Protein AF-A0A432EMN7-F1 (afdb_monomer_lite)

Secondary structure (DSSP, 8-state):
--HHHHHHHHHHHHHHHHHHHHHHHHHHHHHHHHHHHSTTTTTT--S-EEEEEEEEET---HHHHEEE-SHHHHHHHHHHHGGGPPPTTTSEE-TTSSEEE-GGGHHHHHHHHTTSEEEEEEEE--SS---HHHHHTT-S---TTTT-HHHHHHHHHHSS---TTS----HHHHHHHHGGGGSS-SSS-SEEESSS--STT--SS--PEE-BTTTBSPPPTTT-TTT-HHHHHHHHHHHTS--SSHHHHHHHHHHHHHHHHHHHHHHHHHT-----S---TT-HHHHHHHHHHHHHHTHHHHT-SEEEEEEEEE----SS-HHHHHHHHHHHHHHHHHHHHHHHHHTT-GGGEEEEEE-S--B-SS-BTTB--B-S-EEEEEEETTB--SSEES------TTSTTBSSSSS-BPPSEEHHHHHHHHHHHTT--HHHHHHH-TTGGG-S------B-PPP-SS-SSS-TTT-SSTTS--TT---SS-SSS-TTT-SSTT-SSS-HHHHHHHT--TT-TTGGG--SS-SS--HHHHHHHT--TT-S-TT--SS---TTT-SSGGGSS-S-TTTTGGG----

pLDDT: mean 86.46, std 15.1, range [33.81, 98.88]

Radius of gyration: 32.43 Å; chains: 1; bounding box: 91×80×95 Å

Structure (mmCIF, N/CA/C/O backbone):
data_AF-A0A432EMN7-F1
#
_entry.id   AF-A0A432EMN7-F1
#
loop_
_atom_site.group_PDB
_atom_site.id
_atom_site.type_symbol
_atom_site.label_atom_id
_atom_site.label_alt_id
_atom_site.label_comp_id
_atom_site.label_asym_id
_atom_site.label_entity_id
_atom_site.label_seq_id
_atom_site.pdbx_PDB_ins_code
_atom_site.Cartn_x
_atom_site.Cartn_y
_atom_site.Cartn_z
_atom_site.occupancy
_atom_site.B_iso_or_equiv
_atom_site.auth_seq_id
_atom_site.auth_comp_id
_atom_site.auth_asym_id
_atom_site.auth_atom_id
_atom_site.pdbx_PDB_model_num
ATOM 1 N N . MET A 1 1 ? 17.906 -37.865 38.153 1.00 50.59 1 MET A N 1
ATOM 2 C CA . MET A 1 1 ? 17.790 -37.581 36.708 1.00 50.59 1 MET A CA 1
ATOM 3 C C . MET A 1 1 ? 19.031 -36.821 36.289 1.00 50.59 1 MET A C 1
ATOM 5 O O . MET A 1 1 ? 19.472 -35.951 37.029 1.00 50.59 1 MET A O 1
ATOM 9 N N . ASN A 1 2 ? 19.686 -37.271 35.223 1.00 58.44 2 ASN A N 1
ATOM 10 C CA . ASN A 1 2 ? 21.045 -36.869 34.883 1.00 58.44 2 ASN A CA 1
ATOM 11 C C . ASN A 1 2 ? 20.996 -35.636 33.967 1.00 58.44 2 ASN A C 1
ATOM 13 O O . ASN A 1 2 ? 20.634 -35.738 32.799 1.00 58.44 2 ASN A O 1
ATOM 17 N N . TYR A 1 3 ? 21.349 -34.471 34.508 1.00 50.69 3 TYR A N 1
ATOM 18 C CA . TYR A 1 3 ? 21.260 -33.152 33.858 1.00 50.69 3 TYR A CA 1
ATOM 19 C C . TYR A 1 3 ? 21.955 -33.081 32.479 1.00 50.69 3 TYR A C 1
ATOM 21 O O . TYR A 1 3 ? 21.594 -32.288 31.609 1.00 50.69 3 TYR A O 1
ATOM 29 N N . GLN A 1 4 ? 22.948 -33.943 32.241 1.00 55.12 4 GLN A N 1
ATOM 30 C CA . GLN A 1 4 ? 23.639 -34.033 30.952 1.00 55.12 4 GLN A CA 1
ATOM 31 C C . GLN A 1 4 ? 22.806 -34.709 29.849 1.00 55.12 4 GLN A C 1
ATOM 33 O O . GLN A 1 4 ? 22.929 -34.328 28.681 1.00 55.12 4 GLN A O 1
ATOM 38 N N . ASP A 1 5 ? 21.941 -35.663 30.203 1.00 59.03 5 ASP A N 1
ATOM 39 C CA . ASP A 1 5 ? 21.080 -36.370 29.248 1.00 59.03 5 ASP A CA 1
ATOM 40 C C . ASP A 1 5 ? 19.918 -35.475 28.784 1.00 59.03 5 ASP A C 1
ATOM 42 O O . ASP A 1 5 ? 19.578 -35.460 27.598 1.00 59.03 5 ASP A O 1
ATOM 46 N N . GLU A 1 6 ? 19.388 -34.633 29.678 1.00 61.00 6 GLU A N 1
ATOM 47 C CA . GLU A 1 6 ? 18.372 -33.619 29.360 1.00 61.00 6 GLU A CA 1
ATOM 48 C C . GLU A 1 6 ? 18.915 -32.541 28.413 1.00 61.00 6 GLU A C 1
ATOM 50 O O . GLU A 1 6 ? 18.286 -32.235 27.399 1.00 61.00 6 GLU A O 1
ATOM 55 N N . ARG A 1 7 ? 20.133 -32.035 28.657 1.00 58.53 7 ARG A N 1
ATOM 56 C CA . ARG A 1 7 ? 20.771 -31.031 27.788 1.00 58.53 7 ARG A CA 1
ATOM 57 C C . ARG A 1 7 ? 21.078 -31.581 26.392 1.00 58.53 7 ARG A C 1
ATOM 59 O O . ARG A 1 7 ? 20.880 -30.889 25.397 1.00 58.53 7 ARG A O 1
ATOM 66 N N . ARG A 1 8 ? 21.529 -32.836 26.289 1.00 62.66 8 ARG A N 1
ATOM 67 C CA . ARG A 1 8 ? 21.780 -33.494 24.993 1.00 62.66 8 ARG A CA 1
ATOM 68 C C . ARG A 1 8 ? 20.477 -33.761 24.233 1.00 62.66 8 ARG A C 1
ATOM 70 O O . ARG A 1 8 ? 20.452 -33.598 23.016 1.00 62.66 8 ARG A O 1
ATOM 77 N N . SER A 1 9 ? 19.412 -34.151 24.930 1.00 55.34 9 SER A N 1
ATOM 78 C CA . SER A 1 9 ? 18.077 -34.328 24.346 1.00 55.34 9 SER A CA 1
ATOM 79 C C . SER A 1 9 ? 17.506 -33.000 23.839 1.00 55.34 9 SER A C 1
ATOM 81 O O . SER A 1 9 ? 17.043 -32.929 22.704 1.00 55.34 9 SER A O 1
ATOM 83 N N . PHE A 1 10 ? 17.641 -31.925 24.621 1.00 58.62 10 PHE A N 1
ATOM 84 C CA . PHE A 1 10 ? 17.258 -30.567 24.231 1.00 58.62 10 PHE A CA 1
ATOM 85 C C . PHE A 1 10 ? 18.011 -30.086 22.982 1.00 58.62 10 PHE A C 1
ATOM 87 O O . PHE A 1 10 ? 17.382 -29.671 22.016 1.00 58.62 10 PHE A O 1
ATOM 94 N N . MET A 1 11 ? 19.340 -30.237 22.940 1.00 49.62 11 MET A N 1
ATOM 95 C CA . MET A 1 11 ? 20.145 -29.854 21.770 1.00 49.62 11 MET A CA 1
ATOM 96 C C . MET A 1 11 ? 19.801 -30.675 20.519 1.00 49.62 11 MET A C 1
ATOM 98 O O . MET A 1 11 ? 19.788 -30.133 19.420 1.00 49.62 11 MET A O 1
ATOM 102 N N . LYS A 1 12 ? 19.485 -31.971 20.665 1.00 46.03 12 LYS A N 1
ATOM 103 C CA . LYS A 1 12 ? 19.022 -32.809 19.546 1.00 46.03 12 LYS A CA 1
ATOM 104 C C . LYS A 1 12 ? 17.645 -32.384 19.037 1.00 46.03 12 LYS A C 1
ATOM 106 O O . LYS A 1 12 ? 17.444 -32.355 17.830 1.00 46.03 12 LYS A O 1
ATOM 111 N N . LYS A 1 13 ? 16.716 -32.043 19.935 1.00 47.41 13 LYS A N 1
ATOM 112 C CA . LYS A 1 13 ? 15.385 -31.534 19.571 1.00 47.41 13 LYS A CA 1
ATOM 113 C C . LYS A 1 13 ? 15.467 -30.166 18.894 1.00 47.41 13 LYS A C 1
ATOM 115 O O . LYS A 1 13 ? 14.797 -29.971 17.891 1.00 47.41 13 LYS A O 1
ATOM 120 N N . MET A 1 14 ? 16.341 -29.278 19.372 1.00 42.78 14 MET A N 1
ATOM 121 C CA . MET A 1 14 ? 16.614 -27.988 18.728 1.00 42.78 14 MET A CA 1
ATOM 122 C C . MET A 1 14 ? 17.237 -28.161 17.339 1.00 42.78 14 MET A C 1
ATOM 124 O O . MET A 1 14 ? 16.776 -27.531 16.398 1.00 42.78 14 MET A O 1
ATOM 128 N N . ALA A 1 15 ? 18.211 -29.065 17.180 1.00 34.03 15 ALA A N 1
ATOM 129 C CA . ALA A 1 15 ? 18.824 -29.347 15.879 1.00 34.03 15 ALA A CA 1
ATOM 130 C C . ALA A 1 15 ? 17.844 -29.988 14.874 1.00 34.03 15 ALA A C 1
ATOM 132 O O . ALA A 1 15 ? 17.903 -29.701 13.682 1.00 34.03 15 ALA A O 1
ATOM 133 N N . LEU A 1 16 ? 16.931 -30.847 15.339 1.00 38.84 16 LEU A N 1
ATOM 134 C CA . LEU A 1 16 ? 15.876 -31.430 14.501 1.00 38.84 16 LEU A CA 1
ATOM 135 C C . LEU A 1 16 ? 14.795 -30.398 14.140 1.00 38.84 16 LEU A C 1
ATOM 137 O O . LEU A 1 16 ? 14.348 -30.375 12.998 1.00 38.84 16 LEU A O 1
ATOM 141 N N . GLY A 1 17 ? 14.426 -29.515 15.075 1.00 38.97 17 GLY A N 1
ATOM 142 C CA . GLY A 1 17 ? 13.518 -28.394 14.821 1.00 38.97 17 GLY A CA 1
ATOM 143 C C . GLY A 1 17 ? 14.089 -27.391 13.815 1.00 38.97 17 GLY A C 1
ATOM 144 O O . GLY A 1 17 ? 13.393 -27.008 12.881 1.00 38.97 17 GLY A O 1
ATOM 145 N N . SER A 1 18 ? 15.378 -27.042 13.925 1.00 33.81 18 SER A N 1
ATOM 146 C CA . SER A 1 18 ? 16.043 -26.155 12.962 1.00 33.81 18 SER A CA 1
ATOM 147 C C . SER A 1 18 ? 16.150 -26.775 11.566 1.00 33.81 18 SER A C 1
ATOM 149 O O . SER A 1 18 ? 15.956 -26.075 10.583 1.00 33.81 18 SER A O 1
ATOM 151 N N . LEU A 1 19 ? 16.392 -28.089 11.456 1.00 34.56 19 LEU A N 1
ATOM 152 C CA . LEU A 1 19 ? 16.418 -28.782 10.159 1.00 34.56 19 LEU A CA 1
ATOM 153 C C . LEU A 1 19 ? 15.035 -28.838 9.488 1.00 34.56 19 LEU A C 1
ATOM 155 O O . LEU A 1 19 ? 14.958 -28.728 8.267 1.00 34.56 19 LEU A O 1
ATOM 159 N N . GLY A 1 20 ? 13.953 -28.979 10.263 1.00 38.59 20 GLY A N 1
ATOM 160 C CA . GLY A 1 20 ? 12.582 -28.946 9.739 1.00 38.59 20 GLY A CA 1
ATOM 161 C C . GLY A 1 20 ? 12.194 -27.576 9.174 1.00 38.59 20 GLY A C 1
ATOM 162 O O . GLY A 1 20 ? 11.662 -27.499 8.071 1.00 38.59 20 GLY A O 1
ATOM 163 N N . ILE A 1 21 ? 12.538 -26.497 9.886 1.00 40.41 21 ILE A N 1
ATOM 164 C CA . ILE A 1 21 ? 12.287 -25.114 9.446 1.00 40.41 21 ILE A CA 1
ATOM 165 C C . ILE A 1 21 ? 13.119 -24.781 8.198 1.00 40.41 21 ILE A C 1
ATOM 167 O O . ILE A 1 21 ? 12.598 -24.212 7.242 1.00 40.41 21 ILE A O 1
ATOM 171 N N . SER A 1 22 ? 14.391 -25.197 8.152 1.00 39.78 22 SER A N 1
ATOM 172 C CA . SER A 1 22 ? 15.241 -24.963 6.979 1.00 39.78 22 SER A CA 1
ATOM 173 C C . SER A 1 22 ? 14.793 -25.742 5.738 1.00 39.78 22 SER A C 1
ATOM 175 O O . SER A 1 22 ? 14.911 -25.228 4.628 1.00 39.78 22 SER A O 1
ATOM 177 N N . ALA A 1 23 ? 14.262 -26.959 5.899 1.00 44.97 23 ALA A N 1
ATOM 178 C CA . ALA A 1 23 ? 13.741 -27.745 4.781 1.00 44.97 23 ALA A CA 1
ATOM 179 C C . ALA A 1 23 ? 12.469 -27.126 4.177 1.00 44.97 23 ALA A C 1
ATOM 181 O O . ALA A 1 23 ? 12.345 -27.093 2.956 1.00 44.97 23 ALA A O 1
ATOM 182 N N . LEU A 1 24 ? 11.563 -26.596 5.008 1.00 48.66 24 LEU A N 1
ATOM 183 C CA . LEU A 1 24 ? 10.348 -25.908 4.551 1.00 48.66 24 LEU A CA 1
ATOM 184 C C . LEU A 1 24 ? 10.672 -24.593 3.824 1.00 48.66 24 LEU A C 1
ATOM 186 O O . LEU A 1 24 ? 10.155 -24.354 2.736 1.00 48.66 24 LEU A O 1
ATOM 190 N N . ALA A 1 25 ? 11.593 -23.784 4.361 1.00 51.16 25 ALA A N 1
ATOM 191 C CA . ALA A 1 25 ? 12.052 -22.562 3.694 1.00 51.16 25 ALA A CA 1
ATOM 192 C C . ALA A 1 25 ? 12.712 -22.866 2.336 1.00 51.16 25 ALA A C 1
ATOM 194 O O . ALA A 1 25 ? 12.418 -22.220 1.334 1.00 51.16 25 ALA A O 1
ATOM 195 N N . MET A 1 26 ? 13.549 -23.909 2.267 1.00 55.78 26 MET A N 1
ATOM 196 C CA . MET A 1 26 ? 14.190 -24.321 1.016 1.00 55.78 26 MET A CA 1
ATOM 197 C C . MET A 1 26 ? 13.193 -24.909 0.006 1.00 55.78 26 MET A C 1
ATOM 199 O O . MET A 1 26 ? 13.354 -24.701 -1.193 1.00 55.78 26 MET A O 1
ATOM 203 N N . GLN A 1 27 ? 12.149 -25.607 0.463 1.00 57.88 27 GLN A N 1
ATOM 204 C CA . GLN A 1 27 ? 11.057 -26.066 -0.401 1.00 57.88 27 GLN A CA 1
ATOM 205 C C . GLN A 1 27 ? 10.281 -24.896 -1.004 1.00 57.88 27 GLN A C 1
ATOM 207 O O . GLN A 1 27 ? 10.019 -24.917 -2.204 1.00 57.88 27 GLN A O 1
ATOM 212 N N . ASN A 1 28 ? 9.958 -23.871 -0.212 1.00 60.91 28 ASN A N 1
ATOM 213 C CA . ASN A 1 28 ? 9.264 -22.683 -0.711 1.00 60.91 28 ASN A CA 1
ATOM 214 C C . ASN A 1 28 ? 10.119 -21.915 -1.721 1.00 60.91 28 ASN A C 1
ATOM 216 O O . ASN A 1 28 ? 9.610 -21.546 -2.772 1.00 60.91 28 ASN A O 1
ATOM 220 N N . LYS A 1 29 ? 11.430 -21.785 -1.483 1.00 64.69 29 LYS A N 1
ATOM 221 C CA . LYS A 1 29 ? 12.358 -21.204 -2.467 1.00 64.69 29 LYS A CA 1
ATOM 222 C C . LYS A 1 29 ? 12.451 -21.995 -3.755 1.00 64.69 29 LYS A C 1
ATOM 224 O O . LYS A 1 29 ? 12.428 -21.417 -4.831 1.00 64.69 29 LYS A O 1
ATOM 229 N N . LEU A 1 30 ? 12.556 -23.320 -3.668 1.00 66.50 30 LEU A N 1
ATOM 230 C CA . LEU A 1 30 ? 12.605 -24.165 -4.859 1.00 66.50 30 LEU A CA 1
ATOM 231 C C . LEU A 1 30 ? 11.301 -24.086 -5.651 1.00 66.50 30 LEU A C 1
ATOM 233 O O . LEU A 1 30 ? 11.364 -24.054 -6.873 1.00 66.50 30 LEU A O 1
ATOM 237 N N . LYS A 1 31 ? 10.150 -24.010 -4.972 1.00 65.38 31 LYS A N 1
ATOM 238 C CA . LYS A 1 31 ? 8.853 -23.765 -5.612 1.00 65.38 31 LYS A CA 1
ATOM 239 C C . LYS A 1 31 ? 8.794 -22.388 -6.259 1.00 65.38 31 LYS A C 1
ATOM 241 O O . LYS A 1 31 ? 8.450 -22.320 -7.424 1.00 65.38 31 LYS A O 1
ATOM 246 N N . LEU A 1 32 ? 9.201 -21.331 -5.555 1.00 70.62 32 LEU A N 1
ATOM 247 C CA . LEU A 1 32 ? 9.239 -19.970 -6.094 1.00 70.62 32 LEU A CA 1
ATOM 248 C C . LEU A 1 32 ? 10.140 -19.891 -7.329 1.00 70.62 32 LEU A C 1
ATOM 250 O O . LEU A 1 32 ? 9.734 -19.371 -8.358 1.00 70.62 32 LEU A O 1
ATOM 254 N N . MET A 1 33 ? 11.343 -20.465 -7.255 1.00 70.31 33 MET A N 1
ATOM 255 C CA . MET A 1 33 ? 12.245 -20.558 -8.400 1.00 70.31 33 MET A CA 1
ATOM 256 C C . MET A 1 33 ? 11.619 -21.391 -9.520 1.00 70.31 33 MET A C 1
ATOM 258 O O . MET A 1 33 ? 11.703 -21.004 -10.675 1.00 70.31 33 MET A O 1
ATOM 262 N N . GLN A 1 34 ? 10.975 -22.516 -9.211 1.00 63.94 34 GLN A N 1
ATOM 263 C CA . GLN A 1 34 ? 10.302 -23.339 -10.214 1.00 63.94 34 GLN A CA 1
ATOM 264 C C . GLN A 1 34 ? 9.157 -22.584 -10.905 1.00 63.94 34 GLN A C 1
ATOM 266 O O . GLN A 1 34 ? 9.098 -22.647 -12.128 1.00 63.94 34 GLN A O 1
ATOM 271 N N . SER A 1 35 ? 8.309 -21.864 -10.163 1.00 65.56 35 SER A N 1
ATOM 272 C CA . SER A 1 35 ? 7.251 -21.000 -10.705 1.00 65.56 35 SER A CA 1
ATOM 273 C C . SER A 1 35 ? 7.846 -19.870 -11.547 1.00 65.56 35 SER A C 1
ATOM 275 O O . SER A 1 35 ? 7.459 -19.696 -12.695 1.00 65.56 35 SER A O 1
ATOM 277 N N . ALA A 1 36 ? 8.866 -19.169 -11.043 1.00 66.19 36 ALA A N 1
ATOM 278 C CA . ALA A 1 36 ? 9.524 -18.078 -11.764 1.00 66.19 36 ALA A CA 1
ATOM 279 C C . ALA A 1 36 ? 10.274 -18.548 -13.030 1.00 66.19 36 ALA A C 1
ATOM 281 O O . ALA A 1 36 ? 10.416 -17.795 -13.990 1.00 66.19 36 ALA A O 1
ATOM 282 N N . PHE A 1 37 ? 10.767 -19.793 -13.055 1.00 68.69 37 PHE A N 1
ATOM 283 C CA . PHE A 1 37 ? 11.394 -20.405 -14.234 1.00 68.69 37 PHE A CA 1
ATOM 284 C C . PHE A 1 37 ? 10.411 -21.164 -15.132 1.00 68.69 37 PHE A C 1
ATOM 286 O O . PHE A 1 37 ? 10.807 -21.582 -16.227 1.00 68.69 37 PHE A O 1
ATOM 293 N N . ALA A 1 38 ? 9.158 -21.356 -14.712 1.00 63.06 38 ALA A N 1
ATOM 294 C CA . ALA A 1 38 ? 8.098 -21.868 -15.568 1.00 63.06 38 ALA A CA 1
ATOM 295 C C . ALA A 1 38 ? 7.733 -20.762 -16.564 1.00 63.06 38 ALA A C 1
ATOM 297 O O . ALA A 1 38 ? 6.842 -19.953 -16.344 1.00 63.06 38 ALA A O 1
ATOM 298 N N . ALA A 1 39 ? 8.514 -20.684 -17.642 1.00 55.09 39 ALA A N 1
ATOM 299 C CA . ALA A 1 39 ? 8.385 -19.636 -18.638 1.00 55.09 39 ALA A CA 1
ATOM 300 C C . ALA A 1 39 ? 6.947 -19.568 -19.166 1.00 55.09 39 ALA A C 1
ATOM 302 O O . ALA A 1 39 ? 6.466 -20.530 -19.769 1.00 55.09 39 ALA A O 1
ATOM 303 N N . GLY A 1 40 ? 6.306 -18.412 -18.993 1.00 66.44 40 GLY A N 1
ATOM 304 C CA . GLY A 1 40 ? 5.052 -18.089 -19.650 1.00 66.44 40 GLY A CA 1
ATOM 305 C C . GLY A 1 40 ? 3.858 -17.870 -18.728 1.00 66.44 40 GLY A C 1
ATOM 306 O O . GLY A 1 40 ? 2.854 -17.385 -19.250 1.00 66.44 40 GLY A O 1
ATOM 307 N N . THR A 1 41 ? 3.956 -18.167 -17.424 1.00 79.50 41 THR A N 1
ATOM 308 C CA . THR A 1 41 ? 2.836 -18.079 -16.464 1.00 79.50 41 THR A CA 1
ATOM 309 C C . THR A 1 41 ? 2.130 -16.726 -16.522 1.00 79.50 41 THR A C 1
ATOM 311 O O . THR A 1 41 ? 0.912 -16.689 -16.665 1.00 79.50 41 THR A O 1
ATOM 314 N N . TYR A 1 42 ? 2.885 -15.620 -16.522 1.00 89.06 42 TYR A N 1
ATOM 315 C CA . TYR A 1 42 ? 2.314 -14.266 -16.556 1.00 89.06 42 TYR A CA 1
ATOM 316 C C . TYR A 1 42 ? 2.638 -13.499 -17.846 1.00 89.06 42 TYR A C 1
ATOM 318 O O . TYR A 1 42 ? 2.260 -12.338 -18.013 1.00 89.06 42 TYR A O 1
ATOM 326 N N . SER A 1 43 ? 3.294 -14.148 -18.812 1.00 88.25 43 SER A N 1
ATOM 327 C CA . SER A 1 43 ? 3.683 -13.538 -20.093 1.00 88.25 43 SER A CA 1
ATOM 328 C C . SER A 1 43 ? 2.504 -13.069 -20.962 1.00 88.25 43 SER A C 1
ATOM 330 O O . SER A 1 43 ? 2.663 -12.162 -21.790 1.00 88.25 43 SER A O 1
ATOM 332 N N . SER A 1 44 ? 1.323 -13.667 -20.769 1.00 87.75 44 SER A N 1
ATOM 333 C CA . SER A 1 44 ? 0.080 -13.349 -21.481 1.00 87.75 44 SER A CA 1
ATOM 334 C C . SER A 1 44 ? -0.573 -12.047 -21.014 1.00 87.75 44 SER A C 1
ATOM 336 O O . SER A 1 44 ? -1.369 -11.483 -21.764 1.00 87.75 44 SER A O 1
ATOM 338 N N . LEU A 1 45 ? -0.222 -11.529 -19.830 1.00 90.19 45 LEU A N 1
ATOM 339 C CA . LEU A 1 45 ? -0.775 -10.282 -19.302 1.00 90.19 45 LEU A CA 1
ATOM 340 C C . LEU A 1 45 ? -0.450 -9.122 -20.249 1.00 90.19 45 LEU A C 1
ATOM 342 O O . LEU A 1 45 ? 0.710 -8.899 -20.602 1.00 90.19 45 LEU A O 1
ATOM 346 N N . THR A 1 46 ? -1.460 -8.373 -20.687 1.00 87.81 46 THR A N 1
ATOM 347 C CA . THR A 1 46 ? -1.293 -7.276 -21.663 1.00 87.81 46 THR A CA 1
ATOM 348 C C . THR A 1 46 ? -1.477 -5.887 -21.070 1.00 87.81 46 THR A C 1
ATOM 350 O O . THR A 1 46 ? -0.986 -4.909 -21.635 1.00 87.81 46 THR A O 1
ATOM 353 N N . ASP A 1 47 ? -2.196 -5.794 -19.960 1.00 92.44 47 ASP A N 1
ATOM 354 C CA . ASP A 1 47 ? -2.487 -4.562 -19.240 1.00 92.44 47 ASP A CA 1
ATOM 355 C C . ASP A 1 47 ? -1.297 -4.114 -18.375 1.00 92.44 47 ASP A C 1
ATOM 357 O O . ASP A 1 47 ? -0.277 -4.796 -18.255 1.00 92.44 47 ASP A O 1
ATOM 361 N N . HIS A 1 48 ? -1.420 -2.935 -17.772 1.00 95.31 48 HIS A N 1
ATOM 362 C CA . HIS A 1 48 ? -0.422 -2.387 -16.862 1.00 95.31 48 HIS A CA 1
ATOM 363 C C . HIS A 1 48 ? -0.963 -2.383 -15.437 1.00 95.31 48 HIS A C 1
ATOM 365 O O . HIS A 1 48 ? -2.101 -1.976 -15.250 1.00 95.31 48 HIS A O 1
ATOM 371 N N . LYS A 1 49 ? -0.120 -2.717 -14.454 1.00 97.81 49 LYS A N 1
ATOM 372 C CA . LYS A 1 49 ? -0.356 -2.488 -13.027 1.00 97.81 49 LYS A CA 1
ATOM 373 C C . LYS A 1 49 ? 0.934 -2.073 -12.324 1.00 97.81 49 LYS A C 1
ATOM 375 O O . LYS A 1 49 ? 2.006 -2.642 -12.551 1.00 97.81 49 LYS A O 1
ATOM 380 N N . SER A 1 50 ? 0.828 -1.065 -11.469 1.00 98.50 50 SER A N 1
ATOM 381 C CA . SER A 1 50 ? 1.923 -0.560 -10.645 1.00 98.50 50 SER A CA 1
ATOM 382 C C . SER A 1 50 ? 1.537 -0.556 -9.175 1.00 98.50 50 SER A C 1
ATOM 384 O O . SER A 1 50 ? 0.507 0.004 -8.806 1.00 98.50 50 SER A O 1
ATOM 386 N N . LEU A 1 51 ? 2.416 -1.091 -8.335 1.00 98.69 51 LEU A N 1
ATOM 387 C CA . LEU A 1 51 ? 2.267 -1.072 -6.888 1.00 98.69 51 LEU A CA 1
ATOM 388 C C . LEU A 1 51 ? 3.300 -0.134 -6.253 1.00 98.69 51 LEU A C 1
ATOM 390 O O . LEU A 1 51 ? 4.500 -0.269 -6.492 1.00 98.69 51 LEU A O 1
ATOM 394 N N . VAL A 1 52 ? 2.849 0.803 -5.419 1.00 98.88 52 VAL A N 1
ATOM 395 C CA . VAL A 1 52 ? 3.691 1.808 -4.754 1.00 98.88 52 VAL A CA 1
ATOM 396 C C . VAL A 1 52 ? 3.580 1.668 -3.237 1.00 98.88 52 VAL A C 1
ATOM 398 O O . VAL A 1 52 ? 2.543 1.971 -2.652 1.00 98.88 52 VAL A O 1
ATOM 401 N N . CYS A 1 53 ? 4.664 1.243 -2.591 1.00 98.81 53 CYS A N 1
ATOM 402 C CA . CYS A 1 53 ? 4.779 1.196 -1.136 1.00 98.81 53 CYS A CA 1
ATOM 403 C C . CYS A 1 53 ? 5.296 2.531 -0.598 1.00 98.81 53 CYS A C 1
ATOM 405 O O . CYS A 1 53 ? 6.391 2.964 -0.966 1.00 98.81 53 CYS A O 1
ATOM 407 N N . VAL A 1 54 ? 4.531 3.149 0.303 1.00 98.88 54 VAL A N 1
ATOM 408 C CA . VAL A 1 54 ? 4.937 4.305 1.109 1.00 98.88 54 VAL A CA 1
ATOM 409 C C . VAL A 1 54 ? 5.219 3.831 2.533 1.00 98.88 54 VAL A C 1
ATOM 411 O O . VAL A 1 54 ? 4.309 3.696 3.354 1.00 98.88 54 VAL A O 1
ATOM 414 N N . PHE A 1 55 ? 6.488 3.571 2.841 1.00 98.69 55 PHE A N 1
ATOM 415 C CA . PHE A 1 55 ? 6.873 3.093 4.167 1.00 98.69 55 PHE A CA 1
ATOM 416 C C . PHE A 1 55 ? 7.047 4.257 5.155 1.00 98.69 55 PHE A C 1
ATOM 418 O O . PHE A 1 55 ? 7.773 5.219 4.894 1.00 98.69 55 PHE A O 1
ATOM 425 N N . LEU A 1 56 ? 6.381 4.165 6.302 1.00 98.56 56 LEU A N 1
ATOM 426 C CA . LEU A 1 56 ? 6.352 5.145 7.383 1.00 98.56 56 LEU A CA 1
ATOM 427 C C . LEU A 1 56 ? 7.295 4.674 8.495 1.00 98.56 56 LEU A C 1
ATOM 429 O O . LEU A 1 56 ? 6.882 3.966 9.416 1.00 98.56 56 LEU A O 1
ATOM 433 N N . TYR A 1 57 ? 8.575 5.034 8.385 1.00 98.25 57 TYR A N 1
ATOM 434 C CA . TYR A 1 57 ? 9.612 4.597 9.319 1.00 98.25 57 TYR A CA 1
ATOM 435 C C . TYR A 1 57 ? 9.442 5.230 10.697 1.00 98.25 57 TYR A C 1
ATOM 437 O O . TYR A 1 57 ? 9.452 6.461 10.853 1.00 98.25 57 TYR A O 1
ATOM 445 N N . GLY A 1 58 ? 9.408 4.365 11.704 1.00 96.56 58 GLY A N 1
ATOM 446 C CA . GLY A 1 58 ? 9.333 4.746 13.099 1.00 96.56 58 GLY A CA 1
ATOM 447 C C . GLY A 1 58 ? 7.985 4.439 13.726 1.00 96.56 58 GLY A C 1
ATOM 448 O O . GLY A 1 58 ? 7.707 5.026 14.750 1.00 96.56 58 GLY A O 1
ATOM 449 N N . GLY A 1 59 ? 7.143 3.570 13.171 1.00 95.62 59 GLY A N 1
ATOM 450 C CA . GLY A 1 59 ? 5.865 3.204 13.785 1.00 95.62 59 GLY A CA 1
ATOM 451 C C . GLY A 1 59 ? 4.864 4.357 13.814 1.00 95.62 59 GLY A C 1
ATOM 452 O O . GLY A 1 59 ? 4.829 5.120 14.775 1.00 95.62 59 GLY A O 1
ATOM 453 N N . ASN A 1 60 ? 4.060 4.504 12.763 1.00 97.62 60 ASN A N 1
ATOM 454 C CA . ASN A 1 60 ? 3.073 5.579 12.665 1.00 97.62 60 ASN A CA 1
ATOM 455 C C . ASN A 1 60 ? 2.022 5.486 13.781 1.00 97.62 60 ASN A C 1
ATOM 457 O O . ASN A 1 60 ? 1.443 4.424 14.026 1.00 97.62 60 ASN A O 1
ATOM 461 N N . ASP A 1 61 ? 1.730 6.624 14.408 1.00 97.62 61 ASP A N 1
ATOM 462 C CA . ASP A 1 61 ? 0.637 6.732 15.362 1.00 97.62 61 ASP A CA 1
ATOM 463 C C . ASP A 1 61 ? -0.722 6.781 14.656 1.00 97.62 61 ASP A C 1
ATOM 465 O O . ASP A 1 61 ? -1.302 7.837 14.385 1.00 97.62 61 ASP A O 1
ATOM 469 N N . ALA A 1 62 ? -1.239 5.595 14.356 1.00 95.38 62 ALA A N 1
ATOM 470 C CA . ALA A 1 62 ? -2.490 5.426 13.644 1.00 95.38 62 ALA A CA 1
ATOM 471 C C . ALA A 1 62 ? -3.702 6.013 14.385 1.00 95.38 62 ALA A C 1
ATOM 473 O O . ALA A 1 62 ? -4.629 6.487 13.731 1.00 95.38 62 ALA A O 1
ATOM 474 N N . PHE A 1 63 ? -3.678 6.061 15.722 1.00 95.06 63 PHE A N 1
ATOM 475 C CA . PHE A 1 63 ? -4.804 6.563 16.516 1.00 95.06 63 PHE A CA 1
ATOM 476 C C . PHE A 1 63 ? -4.877 8.089 16.563 1.00 95.06 63 PHE A C 1
ATOM 478 O O . PHE A 1 63 ? -5.918 8.617 16.930 1.00 95.06 63 PHE A O 1
ATOM 485 N N . ASN A 1 64 ? -3.808 8.808 16.198 1.00 96.31 64 ASN A N 1
ATOM 486 C CA . ASN A 1 64 ? -3.892 10.243 15.899 1.00 96.31 64 ASN A CA 1
ATOM 487 C C . ASN A 1 64 ? -3.994 10.526 14.397 1.00 96.31 64 ASN A C 1
ATOM 489 O O . ASN A 1 64 ? -4.339 11.641 14.032 1.00 96.31 64 ASN A O 1
ATOM 493 N N . MET A 1 65 ? -3.739 9.544 13.527 1.00 98.00 65 MET A N 1
ATOM 494 C CA . MET A 1 65 ? -3.956 9.667 12.082 1.00 98.00 65 MET A CA 1
ATOM 495 C C . MET A 1 65 ? -5.445 9.565 11.717 1.00 98.00 65 MET A C 1
ATOM 497 O O . MET A 1 65 ? -5.948 10.381 10.943 1.00 98.00 65 MET A O 1
ATOM 501 N N . PHE A 1 66 ? -6.138 8.576 12.289 1.00 97.38 66 PHE A N 1
ATOM 502 C CA . PHE A 1 66 ? -7.559 8.309 12.088 1.00 97.38 66 PHE A CA 1
ATOM 503 C C . PHE A 1 66 ? -8.239 8.162 13.455 1.00 97.38 66 PHE A C 1
ATOM 505 O O . PHE A 1 66 ? -7.893 7.286 14.251 1.00 97.38 66 PHE A O 1
ATOM 512 N N . VAL A 1 67 ? -9.157 9.080 13.748 1.00 96.44 67 VAL A N 1
ATOM 513 C CA . VAL A 1 67 ? -9.686 9.348 15.088 1.00 96.44 67 VAL A CA 1
ATOM 514 C C . VAL A 1 67 ? -11.202 9.130 15.089 1.00 96.44 67 VAL A C 1
ATOM 516 O O . VAL A 1 67 ? -11.879 9.624 14.175 1.00 96.44 67 VAL A O 1
ATOM 519 N N . PRO A 1 68 ? -11.770 8.454 16.106 1.00 93.94 68 PRO A N 1
ATOM 520 C CA . PRO A 1 68 ? -13.217 8.356 16.248 1.00 93.94 68 PRO A CA 1
ATOM 521 C C . PRO A 1 68 ? -13.840 9.750 16.381 1.00 93.94 68 PRO A C 1
ATOM 523 O O . PRO A 1 68 ? -13.339 10.605 17.109 1.00 93.94 68 PRO A O 1
ATOM 526 N N . TYR A 1 69 ? -14.945 9.974 15.678 1.00 93.88 69 TYR A N 1
ATOM 527 C CA . TYR A 1 69 ? -15.677 11.240 15.664 1.00 93.88 69 TYR A CA 1
ATOM 528 C C . TYR A 1 69 ? -17.035 11.144 16.361 1.00 93.88 69 TYR A C 1
ATOM 530 O O . TYR A 1 69 ? -17.549 12.168 16.815 1.00 93.88 69 TYR A O 1
ATOM 538 N N . GLU A 1 70 ? -17.621 9.948 16.484 1.00 92.94 70 GLU A N 1
ATOM 539 C CA . GLU A 1 70 ? -18.796 9.713 17.334 1.00 92.94 70 GLU A CA 1
ATOM 540 C C . GLU A 1 70 ? -18.476 10.105 18.787 1.00 92.94 70 GLU A C 1
ATOM 542 O O . GLU A 1 70 ? -17.359 9.927 19.261 1.00 92.94 70 GLU A O 1
ATOM 547 N N . THR A 1 71 ? -19.439 10.706 19.490 1.00 93.25 71 THR A N 1
ATOM 548 C CA . THR A 1 71 ? -19.199 11.361 20.786 1.00 93.25 71 THR A CA 1
ATOM 549 C C . THR A 1 71 ? -18.641 10.410 21.842 1.00 93.25 71 THR A C 1
ATOM 551 O O . THR A 1 71 ? -17.647 10.739 22.479 1.00 93.25 71 THR A O 1
ATOM 554 N N . THR A 1 72 ? -19.248 9.238 22.016 1.00 91.69 72 THR A N 1
ATOM 555 C CA . THR A 1 72 ? -18.830 8.262 23.033 1.00 91.69 72 THR A CA 1
ATOM 556 C C . THR A 1 72 ? -17.442 7.708 22.724 1.00 91.69 72 THR A C 1
ATOM 558 O O . THR A 1 72 ? -16.580 7.654 23.603 1.00 91.69 72 THR A O 1
ATOM 561 N N . ALA A 1 73 ? -17.203 7.333 21.467 1.00 91.31 73 ALA A N 1
ATOM 562 C CA . ALA A 1 73 ? -15.916 6.815 21.020 1.00 91.31 73 ALA A CA 1
ATOM 563 C C . ALA A 1 73 ? -14.801 7.874 21.113 1.00 91.31 73 ALA A C 1
ATOM 565 O O . ALA A 1 73 ? -13.703 7.575 21.589 1.00 91.31 73 ALA A O 1
ATOM 566 N N . TYR A 1 74 ? -15.091 9.124 20.737 1.00 95.62 74 TYR A N 1
ATOM 567 C CA . TYR A 1 74 ? -14.160 10.241 20.882 1.00 95.62 74 TYR A CA 1
ATOM 568 C C . TYR A 1 74 ? -13.832 10.516 22.353 1.00 95.62 74 TYR A C 1
ATOM 570 O O . TYR A 1 74 ? -12.664 10.700 22.688 1.00 95.62 74 TYR A O 1
ATOM 578 N N . ASP A 1 75 ? -14.827 10.522 23.243 1.00 95.50 75 ASP A N 1
ATOM 579 C CA . ASP A 1 75 ? -14.601 10.769 24.670 1.00 95.50 75 ASP A CA 1
ATOM 580 C C . ASP A 1 75 ? -13.701 9.680 25.282 1.00 95.50 75 ASP A C 1
ATOM 582 O O . ASP A 1 75 ? -12.790 9.992 26.052 1.00 95.50 75 ASP A O 1
ATOM 586 N N . ASN A 1 76 ? -13.880 8.411 24.893 1.00 93.56 76 ASN A N 1
ATOM 587 C CA . ASN A 1 76 ? -12.991 7.312 25.295 1.00 93.56 76 ASN A CA 1
ATOM 588 C C . ASN A 1 76 ? -11.557 7.523 24.793 1.00 93.56 76 ASN A C 1
ATOM 590 O O . ASN A 1 76 ? -10.610 7.478 25.585 1.00 93.56 76 ASN A O 1
ATOM 594 N N . TYR A 1 77 ? -11.398 7.827 23.502 1.00 95.69 77 TYR A N 1
ATOM 595 C CA . TYR A 1 77 ? -10.109 8.173 22.904 1.00 95.69 77 TYR A CA 1
ATOM 596 C C . TYR A 1 77 ? -9.437 9.334 23.655 1.00 95.69 77 TYR A C 1
ATOM 598 O O . TYR A 1 77 ? -8.294 9.209 24.099 1.00 95.69 77 TYR A O 1
ATOM 606 N N . ALA A 1 78 ? -10.151 10.439 23.870 1.00 97.19 78 ALA A N 1
ATOM 607 C CA . ALA A 1 78 ? -9.620 11.641 24.500 1.00 97.19 78 ALA A CA 1
ATOM 608 C C . ALA A 1 78 ? -9.215 11.396 25.962 1.00 97.19 78 ALA A C 1
ATOM 610 O O . ALA A 1 78 ? -8.173 11.885 26.406 1.00 97.19 78 ALA A O 1
ATOM 611 N N . ASN A 1 79 ? -9.982 10.589 26.701 1.00 96.19 79 ASN A N 1
ATOM 612 C CA . ASN A 1 79 ? -9.661 10.208 28.077 1.00 96.19 79 ASN A CA 1
ATOM 613 C C . ASN A 1 79 ? -8.352 9.409 28.176 1.00 96.19 79 ASN A C 1
ATOM 615 O O . ASN A 1 79 ? -7.567 9.623 29.105 1.00 96.19 79 ASN A O 1
ATOM 619 N N . ILE A 1 80 ? -8.093 8.512 27.221 1.00 96.19 80 ILE A N 1
ATOM 620 C CA . ILE A 1 80 ? -6.861 7.713 27.186 1.00 96.19 80 ILE A CA 1
ATOM 621 C C . ILE A 1 80 ? -5.680 8.566 26.703 1.00 96.19 80 ILE A C 1
ATOM 623 O O . ILE A 1 80 ? -4.598 8.525 27.300 1.00 96.19 80 ILE A O 1
ATOM 627 N N . ARG A 1 81 ? -5.900 9.386 25.669 1.00 96.44 81 ARG A N 1
ATOM 628 C CA . ARG A 1 81 ? -4.886 10.241 25.041 1.00 96.44 81 ARG A CA 1
ATOM 629 C C . ARG A 1 81 ? -4.479 11.462 25.847 1.00 96.44 81 ARG A C 1
ATOM 631 O O . ARG A 1 81 ? -3.369 11.956 25.669 1.00 96.44 81 ARG A O 1
ATOM 638 N N . LYS A 1 82 ? -5.344 11.972 26.722 1.00 96.44 82 LYS A N 1
ATOM 639 C CA . LYS A 1 82 ? -5.071 13.138 27.577 1.00 96.44 82 LYS A CA 1
ATOM 640 C C . LYS A 1 82 ? -4.549 14.326 26.749 1.00 96.44 82 LYS A C 1
ATOM 642 O O . LYS A 1 82 ? -5.254 14.832 25.887 1.00 96.44 82 LYS A O 1
ATOM 647 N N . ASN A 1 83 ? -3.315 14.774 26.990 1.00 96.81 83 ASN A N 1
ATOM 648 C CA . ASN A 1 83 ? -2.685 15.895 26.289 1.00 96.81 83 ASN A CA 1
ATOM 649 C C . ASN A 1 83 ? -2.290 15.595 24.836 1.00 96.81 83 ASN A C 1
ATOM 651 O O . ASN A 1 83 ? -1.909 16.534 24.149 1.00 96.81 83 ASN A O 1
ATOM 655 N N . LEU A 1 84 ? -2.367 14.344 24.371 1.00 97.81 84 LEU A N 1
ATOM 656 C CA . LEU A 1 84 ? -2.170 13.984 22.961 1.00 97.81 84 LEU A CA 1
ATOM 657 C C . LEU A 1 84 ? -3.483 13.845 22.178 1.00 97.81 84 LEU A C 1
ATOM 659 O O . LEU A 1 84 ? -3.446 13.498 20.999 1.00 97.81 84 LEU A O 1
ATOM 663 N N . ALA A 1 85 ? -4.633 14.089 22.813 1.00 98.06 85 ALA A N 1
ATOM 664 C CA . ALA A 1 85 ? -5.921 14.046 22.134 1.00 98.06 85 ALA A CA 1
ATOM 665 C C . ALA A 1 85 ? -6.038 15.225 21.160 1.00 98.06 85 ALA A C 1
ATOM 667 O O . ALA A 1 85 ? -5.847 16.379 21.551 1.00 98.06 85 ALA A O 1
ATOM 668 N N . ILE A 1 86 ? -6.386 14.942 19.907 1.00 98.25 86 ILE A N 1
ATOM 669 C CA . ILE A 1 86 ? -6.680 15.987 18.924 1.00 98.25 86 ILE A CA 1
ATOM 670 C C . ILE A 1 86 ? -8.072 16.568 19.208 1.00 98.25 86 ILE A C 1
ATOM 672 O O . ILE A 1 86 ? -9.022 15.789 19.274 1.00 98.25 86 ILE A O 1
ATOM 676 N N . PRO A 1 87 ? -8.234 17.898 19.358 1.00 97.94 87 PRO A N 1
ATOM 677 C CA . PRO A 1 87 ? -9.539 18.506 19.606 1.00 97.94 87 PRO A CA 1
ATOM 678 C C . PRO A 1 87 ? -10.571 18.132 18.535 1.00 97.94 87 PRO A C 1
ATOM 680 O O . PRO A 1 87 ? -10.323 18.313 17.341 1.00 97.94 87 PRO A O 1
ATOM 683 N N . ARG A 1 88 ? -11.743 17.640 18.956 1.00 97.31 88 ARG A N 1
ATOM 684 C CA . ARG A 1 88 ? -12.803 17.140 18.060 1.00 97.31 88 ARG A CA 1
ATOM 685 C C . ARG A 1 88 ? -13.229 18.136 16.985 1.00 97.31 88 ARG A C 1
ATOM 687 O O . ARG A 1 88 ? -13.546 17.742 15.872 1.00 97.31 88 ARG A O 1
ATOM 694 N N . ASP A 1 89 ? -13.255 19.419 17.322 1.00 97.12 89 ASP A N 1
ATOM 695 C CA . ASP A 1 89 ? -13.626 20.517 16.428 1.00 97.12 89 ASP A CA 1
ATOM 696 C C . ASP A 1 89 ? -12.563 20.832 15.365 1.00 97.12 89 ASP A C 1
ATOM 698 O O . ASP A 1 89 ? -12.874 21.488 14.374 1.00 97.12 89 ASP A O 1
ATOM 702 N N . SER A 1 90 ? -11.331 20.350 15.547 1.00 97.94 90 SER A N 1
ATOM 703 C CA . SER A 1 90 ? -10.251 20.466 14.561 1.00 97.94 90 SER A CA 1
ATOM 704 C C . SER A 1 90 ? -10.167 19.282 13.591 1.00 97.94 90 SER A C 1
ATOM 706 O O . SER A 1 90 ? -9.568 19.421 12.525 1.00 97.94 90 SER A O 1
ATOM 708 N N . LEU A 1 91 ? -10.748 18.132 13.953 1.00 98.44 91 LEU A N 1
ATOM 709 C CA . LEU A 1 91 ? -10.736 16.909 13.145 1.00 98.44 91 LEU A CA 1
ATOM 710 C C . LEU A 1 91 ? -11.469 17.095 11.810 1.00 98.44 91 LEU A C 1
ATOM 712 O O . LEU A 1 91 ? -12.394 17.902 11.700 1.00 98.44 91 LEU A O 1
ATOM 716 N N . VAL A 1 92 ? -11.088 16.296 10.809 1.00 98.44 92 VAL A N 1
ATOM 717 C CA . VAL A 1 92 ? -11.722 16.284 9.483 1.00 98.44 92 VAL A CA 1
ATOM 718 C C . VAL A 1 92 ? -12.648 15.066 9.383 1.00 98.44 92 VAL A C 1
ATOM 720 O O . VAL A 1 92 ? -12.162 13.966 9.111 1.00 98.44 92 VAL A O 1
ATOM 723 N N . PRO A 1 93 ? -13.959 15.203 9.657 1.00 96.75 93 PRO A N 1
ATOM 724 C CA . PRO A 1 93 ? -14.891 14.080 9.587 1.00 96.75 93 PRO A CA 1
ATOM 725 C C . PRO A 1 93 ? -15.037 13.571 8.153 1.00 96.75 93 PRO A C 1
ATOM 727 O O . PRO A 1 93 ? -15.038 14.364 7.213 1.00 96.75 93 PRO A O 1
ATOM 730 N N . VAL A 1 94 ? -15.201 12.256 8.010 1.00 94.19 94 VAL A N 1
ATOM 731 C CA . VAL A 1 94 ? -15.479 11.594 6.726 1.00 94.19 94 VAL A CA 1
ATOM 732 C C . VAL A 1 94 ? -16.925 11.112 6.652 1.00 94.19 94 VAL A C 1
ATOM 734 O O . VAL A 1 94 ? -17.652 11.067 7.653 1.00 94.19 94 VAL A O 1
ATOM 737 N N . SER A 1 95 ? -17.352 10.745 5.449 1.00 82.44 95 SER A N 1
ATOM 738 C CA . SER A 1 95 ? -18.619 10.071 5.175 1.00 82.44 95 SER A CA 1
ATOM 739 C C . SER A 1 95 ? -18.869 8.906 6.147 1.00 82.44 95 SER A C 1
ATOM 741 O O . SER A 1 95 ? -17.967 8.172 6.543 1.00 82.44 95 SER A O 1
ATOM 743 N N . GLY A 1 96 ? -20.117 8.798 6.615 1.00 74.62 96 GLY A N 1
ATOM 744 C CA . GLY A 1 96 ? -20.510 7.939 7.741 1.00 74.62 96 GLY A CA 1
ATOM 745 C C . GLY A 1 96 ? -20.561 8.671 9.089 1.00 74.62 96 GLY A C 1
ATOM 746 O O . GLY A 1 96 ? -21.359 8.303 9.941 1.00 74.62 96 GLY A O 1
ATOM 747 N N . GLY A 1 97 ? -19.796 9.754 9.275 1.00 78.44 97 GLY A N 1
ATOM 748 C CA . GLY A 1 97 ? -19.893 10.653 10.439 1.00 78.44 97 GLY A CA 1
ATOM 749 C C . GLY A 1 97 ? -19.386 10.085 11.772 1.00 78.44 97 GLY A C 1
ATOM 750 O O . GLY A 1 97 ? -19.364 10.802 12.771 1.00 78.44 97 GLY A O 1
ATOM 751 N N . GLU A 1 98 ? -18.962 8.823 11.800 1.00 88.38 98 GLU A N 1
ATOM 752 C CA . GLU A 1 98 ? -18.474 8.138 13.002 1.00 88.38 98 GLU A CA 1
ATOM 753 C C . GLU A 1 98 ? -16.963 8.285 13.203 1.00 88.38 98 GLU A C 1
ATOM 755 O O . GLU A 1 98 ? -16.477 8.112 14.319 1.00 88.38 98 GLU A O 1
ATOM 760 N N . ASN A 1 99 ? -16.225 8.639 12.148 1.00 93.88 99 ASN A N 1
ATOM 761 C CA . ASN A 1 99 ? -14.766 8.702 12.134 1.00 93.88 99 ASN A CA 1
ATOM 762 C C . ASN A 1 99 ? -14.256 9.951 11.411 1.00 93.88 99 ASN A C 1
ATOM 764 O O . ASN A 1 99 ? -14.995 10.649 10.712 1.00 93.88 99 ASN A O 1
ATOM 768 N N . SER A 1 100 ? -12.974 10.239 11.599 1.00 97.44 100 SER A N 1
ATOM 769 C CA . SER A 1 100 ? -12.327 11.433 11.071 1.00 97.44 100 SER A CA 1
ATOM 770 C C . SER A 1 100 ? -10.836 11.223 10.852 1.00 97.44 100 SER A C 1
ATOM 772 O O . SER A 1 100 ? -10.205 10.401 11.514 1.00 97.44 100 SER A O 1
ATOM 774 N N . PHE A 1 101 ? -10.258 12.004 9.950 1.00 98.62 101 PHE A N 1
ATOM 775 C CA . PHE A 1 101 ? -8.813 12.121 9.813 1.00 98.62 101 PHE A CA 1
ATOM 776 C C . PHE A 1 101 ? -8.260 13.245 10.695 1.00 98.62 101 PHE A C 1
ATOM 778 O O . PHE A 1 101 ? -8.959 14.197 11.064 1.00 98.62 101 PHE A O 1
ATOM 785 N N . HIS A 1 102 ? -6.963 13.149 10.984 1.00 98.69 102 HIS A N 1
ATOM 786 C CA . HIS A 1 102 ? -6.172 14.227 11.569 1.00 98.69 102 HIS A CA 1
ATOM 787 C C . HIS A 1 102 ? -6.345 15.553 10.784 1.00 98.69 102 HIS A C 1
ATOM 789 O O . HIS A 1 102 ? -6.436 15.515 9.555 1.00 98.69 102 HIS A O 1
ATOM 795 N N . PRO A 1 103 ? -6.295 16.739 11.434 1.00 98.69 103 PRO A N 1
ATOM 796 C CA . PRO A 1 103 ? -6.419 18.046 10.769 1.00 98.69 103 PRO A CA 1
ATOM 797 C C . PRO A 1 103 ? -5.443 18.253 9.599 1.00 98.69 103 PRO A C 1
ATOM 799 O O . PRO A 1 103 ? -5.761 18.906 8.609 1.00 98.69 103 PRO A O 1
ATOM 802 N N . SER A 1 104 ? -4.247 17.671 9.706 1.00 98.69 104 SER A N 1
ATOM 803 C CA . SER A 1 104 ? -3.198 17.712 8.674 1.00 98.69 104 SER A CA 1
ATOM 804 C C . SER A 1 104 ? -3.420 16.752 7.500 1.00 98.69 104 SER A C 1
ATOM 806 O O . SER A 1 104 ? -2.546 16.656 6.647 1.00 98.69 104 SER A O 1
ATOM 808 N N . MET A 1 105 ? -4.541 16.025 7.468 1.00 98.75 105 MET A N 1
ATOM 809 C CA . MET A 1 105 ? -4.861 15.011 6.456 1.00 98.75 105 MET A CA 1
ATOM 810 C C . MET A 1 105 ? -6.172 15.297 5.711 1.00 98.75 105 MET A C 1
ATOM 812 O O . MET A 1 105 ? -6.937 14.392 5.370 1.00 98.75 105 MET A O 1
ATOM 816 N N . ALA A 1 106 ? -6.458 16.579 5.479 1.00 98.56 106 ALA A N 1
ATOM 817 C CA . ALA A 1 106 ? -7.687 17.006 4.820 1.00 98.56 106 ALA A CA 1
ATOM 818 C C . ALA A 1 106 ? -7.817 16.467 3.383 1.00 98.56 106 ALA A C 1
ATOM 820 O O . ALA A 1 106 ? -8.930 16.172 2.947 1.00 98.56 106 ALA A O 1
ATOM 821 N N . GLN A 1 107 ? -6.708 16.295 2.655 1.00 98.44 107 GLN A N 1
ATOM 822 C CA . GLN A 1 107 ? -6.757 15.777 1.285 1.00 98.44 107 GLN A CA 1
ATOM 823 C C . GLN A 1 107 ? -7.040 14.272 1.268 1.00 98.44 107 GLN A C 1
ATOM 825 O O . GLN A 1 107 ? -7.820 13.797 0.448 1.00 98.44 107 GLN A O 1
ATOM 830 N N . SER A 1 108 ? -6.479 13.522 2.215 1.00 98.56 108 SER A N 1
ATOM 831 C CA . SER A 1 108 ? -6.751 12.095 2.399 1.00 98.56 108 SER A CA 1
ATOM 832 C C . SER A 1 108 ? -8.210 11.853 2.782 1.00 98.56 108 SER A C 1
ATOM 834 O O . SER A 1 108 ? -8.830 10.941 2.240 1.00 98.56 108 SER A O 1
ATOM 836 N N . ALA A 1 109 ? -8.791 12.704 3.637 1.00 98.44 109 ALA A N 1
ATOM 837 C CA . ALA A 1 109 ? -10.226 12.680 3.928 1.00 98.44 109 ALA A CA 1
ATOM 838 C C . ALA A 1 109 ? -11.071 12.922 2.665 1.00 98.44 109 ALA A C 1
ATOM 840 O O . ALA A 1 109 ? -12.029 12.197 2.410 1.00 98.44 109 ALA A O 1
ATOM 841 N N . ALA A 1 110 ? -10.679 13.887 1.825 1.00 98.19 110 ALA A N 1
ATOM 842 C CA . ALA A 1 110 ? -11.366 14.149 0.564 1.00 98.19 110 ALA A CA 1
ATOM 843 C C . ALA A 1 110 ? -11.258 12.974 -0.424 1.00 98.19 110 ALA A C 1
ATOM 845 O O . ALA A 1 110 ? -12.237 12.659 -1.097 1.00 98.19 110 ALA A O 1
ATOM 846 N N . LEU A 1 111 ? -10.097 12.317 -0.518 1.00 98.00 111 LEU A N 1
ATOM 847 C CA . LEU A 1 111 ? -9.907 11.118 -1.345 1.00 98.00 111 LEU A CA 1
ATOM 848 C C . LEU A 1 111 ? -10.714 9.926 -0.819 1.00 98.00 111 LEU A C 1
ATOM 850 O O . LEU A 1 111 ? -11.260 9.165 -1.618 1.00 98.00 111 LEU A O 1
ATOM 854 N N . TYR A 1 112 ? -10.821 9.786 0.504 1.00 97.00 112 TYR A N 1
ATOM 855 C CA . TYR A 1 112 ? -11.676 8.789 1.143 1.00 97.00 112 TYR A CA 1
ATOM 856 C C . TYR A 1 112 ? -13.136 9.004 0.729 1.00 97.00 112 TYR A C 1
ATOM 858 O O . TYR A 1 112 ? -13.747 8.104 0.162 1.00 97.00 112 TYR A O 1
ATOM 866 N N . ASP A 1 113 ? -13.665 10.219 0.888 1.00 95.12 113 ASP A N 1
ATOM 867 C CA . ASP A 1 113 ? -15.054 10.547 0.529 1.00 95.12 113 ASP A CA 1
ATOM 868 C C . ASP A 1 113 ? -15.346 10.457 -0.977 1.00 95.12 113 ASP A C 1
ATOM 870 O O . ASP A 1 113 ? -16.491 10.260 -1.382 1.00 95.12 113 ASP A O 1
ATOM 874 N N . GLN A 1 114 ? -14.318 10.566 -1.820 1.00 94.31 114 GLN A N 1
ATOM 875 C CA . GLN A 1 114 ? -14.415 10.335 -3.265 1.00 94.31 114 GLN A CA 1
ATOM 876 C C . GLN A 1 114 ? -14.400 8.846 -3.647 1.00 94.31 114 GLN A C 1
ATOM 878 O O . GLN A 1 114 ? -14.484 8.527 -4.834 1.00 94.31 114 GLN A O 1
ATOM 883 N N . GLY A 1 115 ? -14.252 7.932 -2.685 1.00 92.69 115 GLY A N 1
ATOM 884 C CA . GLY A 1 115 ? -14.116 6.501 -2.951 1.00 92.69 115 GLY A CA 1
ATOM 885 C C . GLY A 1 115 ? -12.761 6.118 -3.552 1.00 92.69 115 GLY A C 1
ATOM 886 O O . GLY A 1 115 ? -12.636 5.053 -4.143 1.00 92.69 115 GLY A O 1
ATOM 887 N N . LYS A 1 116 ? -11.742 6.979 -3.436 1.00 95.75 116 LYS A N 1
ATOM 888 C CA . LYS A 1 116 ? -10.403 6.786 -4.031 1.00 95.75 116 LYS A CA 1
ATOM 889 C C . LYS A 1 116 ? -9.333 6.393 -3.022 1.00 95.75 116 LYS A C 1
ATOM 891 O O . LYS A 1 116 ? -8.199 6.113 -3.410 1.00 95.75 116 LYS A O 1
ATOM 896 N N . LEU A 1 117 ? -9.700 6.361 -1.744 1.00 97.81 117 LEU A N 1
ATOM 897 C CA . LEU A 1 117 ? -8.870 5.907 -0.642 1.00 97.81 117 LEU A CA 1
ATOM 898 C C . LEU A 1 117 ? -9.710 5.066 0.328 1.00 97.81 117 LEU A C 1
ATOM 900 O O . LEU A 1 117 ? -10.857 5.404 0.618 1.00 97.81 117 LEU A O 1
ATOM 904 N N . ALA A 1 118 ? -9.128 3.988 0.844 1.00 96.50 118 ALA A N 1
ATOM 905 C CA . ALA A 1 118 ? -9.672 3.176 1.928 1.00 96.50 118 ALA A CA 1
ATOM 906 C C . ALA A 1 118 ? -8.691 3.132 3.106 1.00 96.50 118 ALA A C 1
ATOM 908 O O . ALA A 1 118 ? -7.472 3.221 2.923 1.00 96.50 118 ALA A O 1
ATOM 909 N N . LEU A 1 119 ? -9.225 2.957 4.314 1.00 97.19 119 LEU A N 1
ATOM 910 C CA . LEU A 1 119 ? -8.433 2.654 5.505 1.00 97.19 119 LEU A CA 1
ATOM 911 C C . LEU A 1 119 ? -8.426 1.138 5.710 1.00 97.19 119 LEU A C 1
ATOM 913 O O . LEU A 1 119 ? -9.490 0.530 5.728 1.00 97.19 119 LEU A O 1
ATOM 917 N N . VAL A 1 120 ? -7.264 0.534 5.940 1.00 97.44 120 VAL A N 1
ATOM 918 C CA . VAL A 1 120 ? -7.171 -0.854 6.413 1.00 97.44 120 VAL A CA 1
ATOM 919 C C . VAL A 1 120 ? -6.821 -0.829 7.888 1.00 97.44 120 VAL A C 1
ATOM 921 O O . VAL A 1 120 ? -5.791 -0.282 8.294 1.00 97.44 120 VAL A O 1
ATOM 924 N N . SER A 1 121 ? -7.712 -1.371 8.708 1.00 94.38 121 SER A N 1
ATOM 925 C CA . SER A 1 121 ? -7.615 -1.238 10.149 1.00 94.38 121 SER A CA 1
ATOM 926 C C . SER A 1 121 ? -6.716 -2.301 10.781 1.00 94.38 121 SER A C 1
ATOM 928 O O . SER A 1 121 ? -6.844 -3.483 10.479 1.00 94.38 121 SER A O 1
ATOM 930 N N . ASN A 1 122 ? -5.871 -1.881 11.731 1.00 93.44 122 ASN A N 1
ATOM 931 C CA . ASN A 1 122 ? -5.207 -2.755 12.696 1.00 93.44 122 ASN A CA 1
ATOM 932 C C . ASN A 1 122 ? -4.406 -3.903 12.044 1.00 93.44 122 ASN A C 1
ATOM 934 O O . ASN A 1 122 ? -4.537 -5.077 12.406 1.00 93.44 122 ASN A O 1
ATOM 938 N N . VAL A 1 123 ? -3.588 -3.523 11.062 1.00 95.94 123 VAL A N 1
ATOM 939 C CA . VAL A 1 123 ? -2.632 -4.361 10.339 1.00 95.94 123 VAL A CA 1
ATOM 940 C C . VAL A 1 123 ? -1.348 -4.491 11.152 1.00 95.94 123 VAL A C 1
ATOM 942 O O . VAL A 1 123 ? -0.852 -3.509 11.709 1.00 95.94 123 VAL A O 1
ATOM 945 N N . GLY A 1 124 ? -0.767 -5.685 11.195 1.00 95.12 124 GLY A N 1
ATOM 946 C CA . GLY A 1 124 ? 0.531 -5.902 11.824 1.00 95.12 124 GLY A CA 1
ATOM 947 C C . GLY A 1 124 ? 1.088 -7.298 11.583 1.00 95.12 124 GLY A C 1
ATOM 948 O O . GLY A 1 124 ? 0.457 -8.152 10.962 1.00 95.12 124 GLY A O 1
ATOM 949 N N . THR A 1 125 ? 2.296 -7.527 12.087 1.00 94.38 125 THR A N 1
ATOM 950 C CA . THR A 1 125 ? 2.991 -8.811 11.964 1.00 94.38 125 THR A CA 1
ATOM 951 C C . THR A 1 125 ? 2.258 -9.888 12.771 1.00 94.38 125 THR A C 1
ATOM 953 O O . THR A 1 125 ? 2.104 -9.763 13.981 1.00 94.38 125 THR A O 1
ATOM 956 N N . LEU A 1 126 ? 1.801 -10.956 12.117 1.00 92.69 126 LEU A N 1
ATOM 957 C CA . LEU A 1 126 ? 1.123 -12.099 12.737 1.00 92.69 126 LEU A CA 1
ATOM 958 C C . LEU A 1 126 ? 1.425 -13.367 11.940 1.00 92.69 126 LEU A C 1
ATOM 960 O O . LEU A 1 126 ? 1.442 -13.325 10.714 1.00 92.69 126 LEU A O 1
ATOM 964 N N . TYR A 1 127 ? 1.607 -14.491 12.632 1.00 91.12 127 TYR A N 1
ATOM 965 C CA . TYR A 1 127 ? 1.730 -15.807 11.986 1.00 91.12 127 TYR A CA 1
ATOM 966 C C . TYR A 1 127 ? 0.416 -16.571 11.945 1.00 91.12 127 TYR A C 1
ATOM 968 O O . TYR A 1 127 ? 0.199 -17.379 11.051 1.00 91.12 127 TYR A O 1
ATOM 976 N N . GLU A 1 128 ? -0.452 -16.319 12.913 1.00 92.12 128 GLU A N 1
ATOM 977 C CA . GLU A 1 128 ? -1.778 -16.907 13.030 1.00 92.12 128 GLU A CA 1
ATOM 978 C C . GLU A 1 128 ? -2.665 -15.950 13.841 1.00 92.12 128 GLU A C 1
ATOM 980 O O . GLU A 1 128 ? -2.138 -15.064 14.528 1.00 92.12 128 GLU A O 1
ATOM 985 N N . PRO A 1 129 ? -4.000 -16.083 13.781 1.00 92.62 129 PRO A N 1
ATOM 986 C CA . PRO A 1 129 ? -4.886 -15.345 14.669 1.00 92.62 129 PRO A CA 1
ATOM 987 C C . PRO A 1 129 ? -4.569 -15.644 16.139 1.00 92.62 129 PRO A C 1
ATOM 989 O O . PRO A 1 129 ? -4.542 -16.802 16.556 1.00 92.62 129 PRO A O 1
ATOM 992 N N . VAL A 1 130 ? -4.380 -14.596 16.943 1.00 94.19 130 VAL A N 1
ATOM 993 C CA . VAL A 1 130 ? -4.102 -14.726 18.380 1.00 94.19 130 VAL A CA 1
ATOM 994 C C . VAL A 1 130 ? -5.102 -13.941 19.215 1.00 94.19 130 VAL A C 1
ATOM 996 O O . VAL A 1 130 ? -5.609 -12.891 18.822 1.00 94.19 130 VAL A O 1
ATOM 999 N N . THR A 1 131 ? -5.373 -14.451 20.411 1.00 93.50 131 THR A N 1
ATOM 1000 C CA . THR A 1 131 ? -6.222 -13.803 21.410 1.00 93.50 131 THR A CA 1
ATOM 1001 C C . THR A 1 131 ? -5.392 -13.316 22.588 1.00 93.50 131 THR A C 1
ATOM 1003 O O . THR A 1 131 ? -4.364 -13.902 22.939 1.00 93.50 131 THR A O 1
ATOM 1006 N N . ARG A 1 132 ? -5.887 -12.289 23.283 1.00 93.81 132 ARG A N 1
ATOM 1007 C CA . ARG A 1 132 ? -5.289 -11.804 24.532 1.00 93.81 132 ARG A CA 1
ATOM 1008 C C . ARG A 1 132 ? -5.082 -12.918 25.561 1.00 93.81 132 ARG A C 1
ATOM 1010 O O . ARG A 1 132 ? -4.029 -12.975 26.186 1.00 93.81 132 ARG A O 1
ATOM 1017 N N . ALA A 1 133 ? -6.053 -13.821 25.714 1.00 95.50 133 ALA A N 1
ATOM 1018 C CA . ALA A 1 133 ? -5.946 -14.949 26.639 1.00 95.50 133 ALA A CA 1
ATOM 1019 C C . ALA A 1 133 ? -4.744 -15.845 26.304 1.00 95.50 133 ALA A C 1
ATOM 1021 O O . ALA A 1 133 ? -3.930 -16.124 27.178 1.00 95.50 133 ALA A O 1
ATOM 1022 N N . GLN A 1 134 ? -4.562 -16.206 25.028 1.00 96.25 134 GLN A N 1
ATOM 1023 C CA . GLN A 1 134 ? -3.414 -17.013 24.601 1.00 96.25 134 GLN A CA 1
ATOM 1024 C C . GLN A 1 134 ? -2.074 -16.306 24.842 1.00 96.25 134 GLN A C 1
ATOM 1026 O O . GLN A 1 134 ? -1.091 -16.962 25.187 1.00 96.25 134 GLN A O 1
ATOM 1031 N N . ILE A 1 135 ? -2.020 -14.979 24.681 1.00 95.19 135 ILE A N 1
ATOM 1032 C CA . ILE A 1 135 ? -0.806 -14.196 24.949 1.00 95.19 135 ILE A CA 1
ATOM 1033 C C . ILE A 1 135 ? -0.480 -14.198 26.447 1.00 95.19 135 ILE A C 1
ATOM 1035 O O . ILE A 1 135 ? 0.664 -14.459 26.823 1.00 95.19 135 ILE A O 1
ATOM 1039 N N . LEU A 1 136 ? -1.475 -13.938 27.300 1.00 94.25 136 LEU A N 1
ATOM 1040 C CA . LEU A 1 136 ? -1.306 -13.910 28.757 1.00 94.25 136 LEU A CA 1
ATOM 1041 C C . LEU A 1 136 ? -0.972 -15.289 29.337 1.00 94.25 136 LEU A C 1
ATOM 1043 O O . LEU A 1 136 ? -0.168 -15.380 30.262 1.00 94.25 136 LEU A O 1
ATOM 1047 N N . ASP A 1 137 ? -1.531 -16.349 28.758 1.00 96.19 137 ASP A N 1
ATOM 1048 C CA . ASP A 1 137 ? -1.249 -17.735 29.139 1.00 96.19 137 ASP A CA 1
ATOM 1049 C C . ASP A 1 137 ? 0.047 -18.277 28.505 1.00 96.19 137 ASP A C 1
ATOM 1051 O O . ASP A 1 137 ? 0.417 -19.427 28.741 1.00 96.19 137 ASP A O 1
ATOM 1055 N N . HIS A 1 138 ? 0.755 -17.464 27.710 1.00 94.31 138 HIS A N 1
ATOM 1056 C CA . HIS A 1 138 ? 1.985 -17.832 27.002 1.00 94.31 138 HIS A CA 1
ATOM 1057 C C . HIS A 1 138 ? 1.832 -19.048 26.067 1.00 94.31 138 HIS A C 1
ATOM 1059 O O . HIS A 1 138 ? 2.748 -19.860 25.928 1.00 94.31 138 HIS A O 1
ATOM 1065 N N . THR A 1 139 ? 0.670 -19.173 25.424 1.00 96.12 139 THR A N 1
ATOM 1066 C CA . THR A 1 139 ? 0.351 -20.242 24.460 1.00 96.12 139 THR A CA 1
ATOM 1067 C C . THR A 1 139 ? 0.298 -19.762 23.010 1.00 96.12 139 THR A C 1
ATOM 1069 O O . THR A 1 139 ? 0.345 -20.594 22.109 1.00 96.12 139 THR A O 1
ATOM 1072 N N . ALA A 1 140 ? 0.225 -18.447 22.774 1.00 94.25 140 ALA A N 1
ATOM 1073 C CA . ALA A 1 140 ? 0.238 -17.861 21.435 1.00 94.25 140 ALA A CA 1
ATOM 1074 C C . ALA A 1 140 ? 1.600 -18.027 20.736 1.00 94.25 140 ALA A C 1
ATOM 1076 O O . ALA A 1 140 ? 2.649 -17.817 21.355 1.00 94.25 140 ALA A O 1
ATOM 1077 N N . VAL A 1 141 ? 1.584 -18.313 19.431 1.00 91.81 141 VAL A N 1
ATOM 1078 C CA . VAL A 1 141 ? 2.771 -18.219 18.573 1.00 91.81 141 VAL A CA 1
ATOM 1079 C C . VAL A 1 141 ? 2.880 -16.788 18.052 1.00 91.81 141 VAL A C 1
ATOM 1081 O O . VAL A 1 141 ? 2.090 -16.346 17.223 1.00 91.81 141 VAL A O 1
ATOM 1084 N N . LEU A 1 142 ? 3.856 -16.041 18.565 1.00 91.38 142 LEU A N 1
ATOM 1085 C CA . LEU A 1 142 ? 4.049 -14.629 18.235 1.00 91.38 142 LEU A CA 1
ATOM 1086 C C . LEU A 1 142 ? 5.304 -14.427 17.380 1.00 91.38 142 LEU A C 1
ATOM 1088 O O . LEU A 1 142 ? 6.292 -15.145 17.583 1.00 91.38 142 LEU A O 1
ATOM 1092 N N . PRO A 1 143 ? 5.318 -13.419 16.487 1.00 89.56 143 PRO A N 1
ATOM 1093 C CA . PRO A 1 143 ? 6.560 -12.943 15.899 1.00 89.56 143 PRO A CA 1
ATOM 1094 C C . PRO A 1 143 ? 7.583 -12.597 16.991 1.00 89.56 143 PRO A C 1
ATOM 1096 O O . PRO A 1 143 ? 7.211 -12.062 18.042 1.00 89.56 143 PRO A O 1
ATOM 1099 N N . PRO A 1 144 ? 8.873 -12.906 16.787 1.00 88.00 144 PRO A N 1
ATOM 1100 C CA . PRO A 1 144 ? 9.905 -12.553 17.748 1.00 88.00 144 PRO A CA 1
ATOM 1101 C C . PRO A 1 144 ? 10.103 -11.037 17.793 1.00 88.00 144 PRO A C 1
ATOM 1103 O O . PRO A 1 144 ? 9.778 -10.320 16.846 1.00 88.00 144 PRO A O 1
ATOM 1106 N N . ASP A 1 145 ? 10.666 -10.559 18.904 1.00 89.00 145 ASP A N 1
ATOM 1107 C CA . ASP A 1 145 ? 11.135 -9.177 19.048 1.00 89.00 145 ASP A CA 1
ATOM 1108 C C . ASP A 1 145 ? 10.083 -8.121 18.662 1.00 89.00 145 ASP A C 1
ATOM 1110 O O . ASP A 1 145 ? 10.396 -7.095 18.044 1.00 89.00 145 ASP A O 1
ATOM 1114 N N . LEU A 1 146 ? 8.815 -8.368 19.029 1.00 91.94 146 LEU A N 1
ATOM 1115 C CA . LEU A 1 146 ? 7.757 -7.360 18.951 1.00 91.94 146 LEU A CA 1
ATOM 1116 C C . LEU A 1 146 ? 8.249 -6.052 19.584 1.00 91.94 146 LEU A C 1
ATOM 1118 O O . LEU A 1 146 ? 9.002 -6.063 20.563 1.00 91.94 146 LEU A O 1
ATOM 1122 N N . TYR A 1 147 ? 7.820 -4.926 19.009 1.00 93.31 147 TYR A N 1
ATOM 1123 C CA . TYR A 1 147 ? 8.197 -3.565 19.419 1.00 93.31 147 TYR A CA 1
ATOM 1124 C C . TYR A 1 147 ? 9.636 -3.132 19.067 1.00 93.31 147 TYR A C 1
ATOM 1126 O O . TYR A 1 147 ? 10.014 -1.992 19.338 1.00 93.31 147 TYR A O 1
ATOM 1134 N N . SER A 1 148 ? 10.462 -3.986 18.455 1.00 94.62 148 SER A N 1
ATOM 1135 C CA . SER A 1 148 ? 11.817 -3.623 18.012 1.00 94.62 148 SER A CA 1
ATOM 1136 C C . SER A 1 148 ? 11.814 -3.078 16.582 1.00 94.62 148 SER A C 1
ATOM 1138 O O . SER A 1 148 ? 11.424 -3.797 15.670 1.00 94.62 148 SER A O 1
ATOM 1140 N N . HIS A 1 149 ? 12.306 -1.852 16.355 1.00 94.06 149 HIS A N 1
ATOM 1141 C CA . HIS A 1 149 ? 12.363 -1.270 15.002 1.00 94.06 149 HIS A CA 1
ATOM 1142 C C . HIS A 1 149 ? 13.077 -2.172 13.993 1.00 94.06 149 HIS A C 1
ATOM 1144 O O . HIS A 1 149 ? 12.509 -2.479 12.954 1.00 94.06 149 HIS A O 1
ATOM 1150 N N . SER A 1 150 ? 14.302 -2.621 14.289 1.00 90.62 150 SER A N 1
ATOM 1151 C CA . SER A 1 150 ? 15.096 -3.395 13.327 1.00 90.62 150 SER A CA 1
ATOM 1152 C C . SER A 1 150 ? 14.414 -4.704 12.937 1.00 90.62 150 SER A C 1
ATOM 1154 O O . SER A 1 150 ? 14.325 -5.012 11.753 1.00 90.62 150 SER A O 1
ATOM 1156 N N . HIS A 1 151 ? 13.892 -5.441 13.921 1.00 89.88 151 HIS A N 1
ATOM 1157 C CA . HIS A 1 151 ? 13.266 -6.739 13.674 1.00 89.88 151 HIS A CA 1
ATOM 1158 C C . HIS A 1 151 ? 11.871 -6.597 13.069 1.00 89.88 151 HIS A C 1
ATOM 1160 O O . HIS A 1 151 ? 11.530 -7.339 12.158 1.00 89.88 151 HIS A O 1
ATOM 1166 N N . GLN A 1 152 ? 11.061 -5.638 13.524 1.00 92.94 152 GLN A N 1
ATOM 1167 C CA . GLN A 1 152 ? 9.711 -5.457 12.988 1.00 92.94 152 GLN A CA 1
ATOM 1168 C C . GLN A 1 152 ? 9.726 -4.833 11.588 1.00 92.94 152 GLN A C 1
ATOM 1170 O O . GLN A 1 152 ? 8.891 -5.199 10.770 1.00 92.94 152 GLN A O 1
ATOM 1175 N N . GLN A 1 153 ? 10.693 -3.966 11.258 1.00 94.00 153 GLN A N 1
ATOM 1176 C CA . GLN A 1 153 ? 10.885 -3.506 9.876 1.00 94.00 153 GLN A CA 1
ATOM 1177 C C . GLN A 1 153 ? 11.229 -4.674 8.950 1.00 94.00 153 GLN A C 1
ATOM 1179 O O . GLN A 1 153 ? 10.648 -4.778 7.874 1.00 94.00 153 GLN A O 1
ATOM 1184 N N . GLU A 1 154 ? 12.136 -5.558 9.374 1.00 90.69 154 GLU A N 1
ATOM 1185 C CA . GLU A 1 154 ? 12.482 -6.773 8.633 1.00 90.69 154 GLU A CA 1
ATOM 1186 C C . GLU A 1 154 ? 11.253 -7.675 8.474 1.00 90.69 154 GLU A C 1
ATOM 1188 O O . GLU A 1 154 ? 10.818 -7.889 7.350 1.00 90.69 154 GLU A O 1
ATOM 1193 N N . ILE A 1 155 ? 10.631 -8.118 9.571 1.00 91.00 155 ILE A N 1
ATOM 1194 C CA . ILE A 1 155 ? 9.505 -9.067 9.549 1.00 91.00 155 ILE A CA 1
ATOM 1195 C C . ILE A 1 155 ? 8.314 -8.513 8.765 1.00 91.00 155 ILE A C 1
ATOM 1197 O O . ILE A 1 155 ? 7.682 -9.259 8.024 1.00 91.00 155 ILE A O 1
ATOM 1201 N N . TRP A 1 156 ? 7.999 -7.221 8.882 1.00 93.94 156 TRP A N 1
ATOM 1202 C CA . TRP A 1 156 ? 6.911 -6.627 8.104 1.00 93.94 156 TRP A CA 1
ATOM 1203 C C . TRP A 1 156 ? 7.217 -6.671 6.601 1.00 93.94 156 TRP A C 1
ATOM 1205 O O . TRP A 1 156 ? 6.365 -7.002 5.779 1.00 93.94 156 TRP A O 1
ATOM 1215 N N . GLN A 1 157 ? 8.450 -6.346 6.216 1.00 94.50 157 GLN A N 1
ATOM 1216 C CA . GLN A 1 157 ? 8.845 -6.282 4.811 1.00 94.50 157 GLN A CA 1
ATOM 1217 C C . GLN A 1 157 ? 9.123 -7.663 4.194 1.00 94.50 157 GLN A C 1
ATOM 1219 O O . GLN A 1 157 ? 8.953 -7.837 2.987 1.00 94.50 157 GLN A O 1
ATOM 1224 N N . THR A 1 158 ? 9.520 -8.655 4.991 1.00 90.31 158 THR A N 1
ATOM 1225 C CA . THR A 1 158 ? 9.792 -10.025 4.533 1.00 90.31 158 THR A CA 1
ATOM 1226 C C . THR A 1 158 ? 8.609 -10.967 4.706 1.00 90.31 158 THR A C 1
ATOM 1228 O O . THR A 1 158 ? 8.513 -11.934 3.956 1.00 90.31 158 THR A O 1
ATOM 1231 N N . GLY A 1 159 ? 7.709 -10.712 5.658 1.00 85.50 159 GLY A N 1
ATOM 1232 C CA . GLY A 1 159 ? 6.692 -11.673 6.109 1.00 85.50 159 GLY A CA 1
ATOM 1233 C C . GLY A 1 159 ? 7.280 -12.868 6.878 1.00 85.50 159 GLY A C 1
ATOM 1234 O O . GLY A 1 159 ? 6.588 -13.851 7.130 1.00 85.50 159 GLY A O 1
ATOM 1235 N N . LEU A 1 160 ? 8.571 -12.823 7.230 1.00 77.62 160 LEU A N 1
ATOM 1236 C CA . LEU A 1 160 ? 9.342 -13.954 7.750 1.00 77.62 160 LEU A CA 1
ATOM 1237 C C . LEU A 1 160 ? 10.179 -13.533 8.965 1.00 77.62 160 LEU A C 1
ATOM 1239 O O . LEU A 1 160 ? 10.906 -12.543 8.901 1.00 77.62 160 LEU A O 1
ATOM 1243 N N . SER A 1 161 ? 10.161 -14.309 10.059 1.00 62.41 161 SER A N 1
ATOM 1244 C CA . SER A 1 161 ? 11.202 -14.166 11.091 1.00 62.41 161 SER A CA 1
ATOM 1245 C C . SER A 1 161 ? 12.485 -14.871 10.713 1.00 62.41 161 SER A C 1
ATOM 1247 O O . SER A 1 161 ? 12.475 -15.994 10.209 1.00 62.41 161 SER A O 1
ATOM 1249 N N . HIS A 1 162 ? 13.585 -14.248 11.114 1.00 55.12 162 HIS A N 1
ATOM 1250 C CA . HIS A 1 162 ? 14.939 -14.748 11.005 1.00 55.12 162 HIS A CA 1
ATOM 1251 C C . HIS A 1 162 ? 15.117 -16.139 11.655 1.00 55.12 162 HIS A C 1
ATOM 1253 O O . HIS A 1 162 ? 15.448 -16.274 12.833 1.00 55.12 162 HIS A O 1
ATOM 1259 N N . ALA A 1 163 ? 14.981 -17.203 10.866 1.00 42.75 163 ALA A N 1
ATOM 1260 C CA . ALA A 1 163 ? 15.857 -18.354 11.023 1.00 42.75 163 ALA A CA 1
ATOM 1261 C C . ALA A 1 163 ? 17.136 -18.006 10.254 1.00 42.75 163 ALA A C 1
ATOM 1263 O O . ALA A 1 163 ? 17.106 -17.850 9.036 1.00 42.75 163 ALA A O 1
ATOM 1264 N N . ILE A 1 164 ? 18.240 -17.809 10.976 1.00 37.56 164 ILE A N 1
ATOM 1265 C CA . ILE A 1 164 ? 19.537 -17.402 10.419 1.00 37.56 164 ILE A CA 1
ATOM 1266 C C . ILE A 1 164 ? 19.851 -18.199 9.143 1.00 37.56 164 ILE A C 1
ATOM 1268 O O . ILE A 1 164 ? 20.079 -19.407 9.204 1.00 37.56 164 ILE A O 1
ATOM 1272 N N . GLY A 1 165 ? 19.898 -17.502 8.003 1.00 41.56 165 GLY A N 1
ATOM 1273 C CA . GLY A 1 165 ? 20.470 -18.004 6.753 1.00 41.56 165 GLY A CA 1
ATOM 1274 C C . GLY A 1 165 ? 19.561 -18.818 5.829 1.00 41.56 165 GLY A C 1
ATOM 1275 O O . GLY A 1 165 ? 20.113 -19.582 5.039 1.00 41.56 165 GLY A O 1
ATOM 1276 N N . VAL A 1 166 ? 18.227 -18.686 5.892 1.00 51.53 166 VAL A N 1
ATOM 1277 C CA . VAL A 1 166 ? 17.342 -19.448 4.982 1.00 51.53 166 VAL A CA 1
ATOM 1278 C C . VAL A 1 166 ? 16.485 -18.626 4.019 1.00 51.53 166 VAL A C 1
ATOM 1280 O O . VAL A 1 166 ? 16.247 -19.131 2.929 1.00 51.53 166 VAL A O 1
ATOM 1283 N N . ASP A 1 167 ? 16.107 -17.378 4.316 1.00 61.06 167 ASP A N 1
ATOM 1284 C CA . ASP A 1 167 ? 15.475 -16.481 3.336 1.00 61.06 167 ASP A CA 1
ATOM 1285 C C . ASP A 1 167 ? 15.598 -15.005 3.747 1.00 61.06 167 ASP A C 1
ATOM 1287 O O . ASP A 1 167 ? 15.152 -14.639 4.828 1.00 61.06 167 ASP A O 1
ATOM 1291 N N . ASN A 1 168 ? 16.214 -14.174 2.899 1.00 70.06 168 ASN A N 1
ATOM 1292 C CA . ASN A 1 168 ? 16.343 -12.725 3.109 1.00 70.06 168 ASN A CA 1
ATOM 1293 C C . ASN A 1 168 ? 15.478 -11.925 2.115 1.00 70.06 168 ASN A C 1
ATOM 1295 O O . ASN A 1 168 ? 15.668 -10.714 1.986 1.00 70.06 168 ASN A O 1
ATOM 1299 N N . SER A 1 169 ? 14.588 -12.591 1.371 1.00 88.12 169 SER A N 1
ATOM 1300 C CA . SER A 1 169 ? 13.736 -11.929 0.389 1.00 88.12 169 SER A CA 1
ATOM 1301 C C . SER A 1 169 ? 12.552 -11.219 1.055 1.00 88.12 169 SER A C 1
ATOM 1303 O O . SER A 1 169 ? 11.963 -11.686 2.036 1.00 88.12 169 SER A O 1
ATOM 1305 N N . GLY A 1 170 ? 12.200 -10.063 0.509 1.00 92.75 170 GLY A N 1
ATOM 1306 C CA . GLY A 1 170 ? 10.973 -9.344 0.799 1.00 92.75 170 GLY A CA 1
ATOM 1307 C C . GLY A 1 170 ? 9.792 -9.934 0.046 1.00 92.75 170 GLY A C 1
ATOM 1308 O O . GLY A 1 170 ? 9.955 -10.460 -1.055 1.00 92.75 170 GLY A O 1
ATOM 1309 N N . TRP A 1 171 ? 8.580 -9.811 0.588 1.00 94.12 171 TRP A N 1
ATOM 1310 C CA . TRP A 1 171 ? 7.396 -10.309 -0.123 1.00 94.12 171 TRP A CA 1
ATOM 1311 C C . TRP A 1 171 ? 7.134 -9.540 -1.430 1.00 94.12 171 TRP A C 1
ATOM 1313 O O . TRP A 1 171 ? 6.682 -10.132 -2.407 1.00 94.12 171 TRP A O 1
ATOM 1323 N N . GLY A 1 172 ? 7.499 -8.253 -1.503 1.00 95.75 172 GLY A N 1
ATOM 1324 C CA . GLY A 1 172 ? 7.465 -7.479 -2.749 1.00 95.75 172 GLY A CA 1
ATOM 1325 C C . GLY A 1 172 ? 8.505 -7.948 -3.772 1.00 95.75 172 GLY A C 1
ATOM 1326 O O . GLY A 1 172 ? 8.229 -7.957 -4.968 1.00 95.75 172 GLY A O 1
ATOM 1327 N N . GLY A 1 173 ? 9.679 -8.383 -3.311 1.00 94.56 173 GLY A N 1
ATOM 1328 C CA . GLY A 1 173 ? 10.729 -8.982 -4.135 1.00 94.56 173 GLY A CA 1
ATOM 1329 C C . GLY A 1 173 ? 10.338 -10.350 -4.692 1.00 94.56 173 GLY A C 1
ATOM 1330 O O . GLY A 1 173 ? 10.468 -10.576 -5.890 1.00 94.56 173 GLY A O 1
ATOM 1331 N N . ARG A 1 174 ? 9.770 -11.233 -3.859 1.00 92.94 174 ARG A N 1
ATOM 1332 C CA . ARG A 1 174 ? 9.235 -12.532 -4.316 1.00 92.94 174 ARG A CA 1
ATOM 1333 C C . ARG A 1 174 ? 8.123 -12.364 -5.352 1.00 92.94 174 ARG A C 1
ATOM 1335 O O . ARG A 1 174 ? 8.094 -13.080 -6.345 1.00 92.94 174 ARG A O 1
ATOM 1342 N N . MET A 1 175 ? 7.242 -11.383 -5.154 1.00 94.31 175 MET A N 1
ATOM 1343 C CA . MET A 1 175 ? 6.223 -11.020 -6.141 1.00 94.31 175 MET A CA 1
ATOM 1344 C C . MET A 1 175 ? 6.843 -10.500 -7.449 1.00 94.31 175 MET A C 1
ATOM 1346 O O . MET A 1 175 ? 6.411 -10.890 -8.531 1.00 94.31 175 MET A O 1
ATOM 1350 N N . ALA A 1 176 ? 7.872 -9.649 -7.369 1.00 94.38 176 ALA A N 1
ATOM 1351 C CA . ALA A 1 176 ? 8.626 -9.192 -8.538 1.00 94.38 176 ALA A CA 1
ATOM 1352 C C . ALA A 1 176 ? 9.274 -10.352 -9.306 1.00 94.38 176 ALA A C 1
ATOM 1354 O O . ALA A 1 176 ? 9.281 -10.332 -10.535 1.00 94.38 176 ALA A O 1
ATOM 1355 N N . ASP A 1 177 ? 9.808 -11.348 -8.600 1.00 92.88 177 ASP A N 1
ATOM 1356 C CA . ASP A 1 177 ? 10.428 -12.513 -9.225 1.00 92.88 177 ASP A CA 1
ATOM 1357 C C . ASP A 1 177 ? 9.419 -13.322 -10.045 1.00 92.88 177 ASP A C 1
ATOM 1359 O O . ASP A 1 177 ? 9.731 -13.739 -11.155 1.00 92.88 177 ASP A O 1
ATOM 1363 N N . LEU A 1 178 ? 8.200 -13.500 -9.535 1.00 92.06 178 LEU A N 1
ATOM 1364 C CA . LEU A 1 178 ? 7.142 -14.222 -10.244 1.00 92.06 178 LEU A CA 1
ATOM 1365 C C . LEU A 1 178 ? 6.611 -13.441 -11.450 1.00 92.06 178 LEU A C 1
ATOM 1367 O O . LEU A 1 178 ? 6.429 -14.012 -12.516 1.00 92.06 178 LEU A O 1
ATOM 1371 N N . LEU A 1 179 ? 6.429 -12.126 -11.315 1.00 92.56 179 LEU A N 1
ATOM 1372 C CA . LEU A 1 179 ? 5.851 -11.276 -12.365 1.00 92.56 179 LEU A CA 1
ATOM 1373 C C . LEU A 1 179 ? 6.858 -10.786 -13.412 1.00 92.56 179 LEU A C 1
ATOM 1375 O O . LEU A 1 179 ? 6.515 -9.951 -14.256 1.00 92.56 179 LEU A O 1
ATOM 1379 N N . MET A 1 180 ? 8.117 -11.227 -13.354 1.00 91.12 180 MET A N 1
ATOM 1380 C CA . MET A 1 180 ? 9.149 -10.688 -14.240 1.00 91.12 180 MET A CA 1
ATOM 1381 C C . MET A 1 180 ? 8.853 -10.966 -15.721 1.00 91.12 180 MET A C 1
ATOM 1383 O O . MET A 1 180 ? 9.166 -10.126 -16.564 1.00 91.12 180 MET A O 1
ATOM 1387 N N . ASP A 1 181 ? 8.233 -12.105 -16.044 1.00 90.19 181 ASP A N 1
ATOM 1388 C CA . ASP A 1 181 ? 7.952 -12.540 -17.418 1.00 90.19 181 ASP A CA 1
ATOM 1389 C C . ASP A 1 181 ? 6.727 -11.846 -18.040 1.00 90.19 181 ASP A C 1
ATOM 1391 O O . ASP A 1 181 ? 6.594 -11.818 -19.266 1.00 90.19 181 ASP A O 1
ATOM 1395 N N . ALA A 1 182 ? 5.890 -11.185 -17.230 1.00 93.06 182 ALA A N 1
ATOM 1396 C CA . ALA A 1 182 ? 4.859 -10.265 -17.712 1.00 93.06 182 ALA A CA 1
ATOM 1397 C C . ALA A 1 182 ? 5.473 -9.065 -18.461 1.00 93.06 182 ALA A C 1
ATOM 1399 O O . ALA A 1 182 ? 4.866 -8.489 -19.377 1.00 93.06 182 ALA A O 1
ATOM 1400 N N . ASN A 1 183 ? 6.701 -8.684 -18.091 1.00 94.56 183 ASN A N 1
ATOM 1401 C CA . ASN A 1 183 ? 7.431 -7.585 -18.701 1.00 94.56 183 ASN A CA 1
ATOM 1402 C C . ASN A 1 183 ? 8.177 -8.039 -19.959 1.00 94.56 183 ASN A C 1
ATOM 1404 O O . ASN A 1 183 ? 9.008 -8.938 -19.946 1.00 94.56 183 ASN A O 1
ATOM 1408 N N . SER A 1 184 ? 7.944 -7.330 -21.062 1.00 92.44 184 SER A N 1
ATOM 1409 C CA . SER A 1 184 ? 8.605 -7.610 -22.347 1.00 92.44 184 SER A CA 1
ATOM 1410 C C . SER A 1 184 ? 10.089 -7.218 -22.388 1.00 92.44 184 SER A C 1
ATOM 1412 O O . SER A 1 184 ? 10.803 -7.583 -23.321 1.00 92.44 184 SER A O 1
ATOM 1414 N N . ASN A 1 185 ? 10.557 -6.448 -21.402 1.00 90.62 185 ASN A N 1
ATOM 1415 C CA . ASN A 1 185 ? 11.939 -5.997 -21.307 1.00 90.62 185 ASN A CA 1
ATOM 1416 C C . ASN A 1 185 ? 12.780 -6.985 -20.486 1.00 90.62 185 ASN A C 1
ATOM 1418 O O . ASN A 1 185 ? 12.604 -7.052 -19.273 1.00 90.62 185 ASN A O 1
ATOM 1422 N N . PRO A 1 186 ? 13.742 -7.693 -21.104 1.00 86.12 186 PRO A N 1
ATOM 1423 C CA . PRO A 1 186 ? 14.537 -8.705 -20.410 1.00 86.12 186 PRO A CA 1
ATOM 1424 C C . PRO A 1 186 ? 15.682 -8.112 -19.572 1.00 86.12 186 PRO A C 1
ATOM 1426 O O . PRO A 1 186 ? 16.426 -8.852 -18.934 1.00 86.12 186 PRO A O 1
ATOM 1429 N N . VAL A 1 187 ? 15.896 -6.793 -19.627 1.00 88.69 187 VAL A N 1
ATOM 1430 C CA . VAL A 1 187 ? 17.027 -6.111 -18.982 1.00 88.69 187 VAL A CA 1
ATOM 1431 C C . VAL A 1 187 ? 16.613 -5.483 -17.657 1.00 88.69 187 VAL A C 1
ATOM 1433 O O . VAL A 1 187 ? 17.350 -5.580 -16.673 1.00 88.69 187 VAL A O 1
ATOM 1436 N N . LEU A 1 188 ? 15.476 -4.786 -17.640 1.00 91.56 188 LEU A N 1
ATOM 1437 C CA . LEU A 1 188 ? 15.027 -4.029 -16.477 1.00 91.56 188 LEU A CA 1
ATOM 1438 C C . LEU A 1 188 ? 14.230 -4.917 -15.515 1.00 91.56 188 LEU A C 1
ATOM 1440 O O . LEU A 1 188 ? 13.318 -5.611 -15.959 1.00 91.56 188 LEU A O 1
ATOM 1444 N N . PRO A 1 189 ? 14.519 -4.868 -14.202 1.00 91.75 189 PRO A N 1
ATOM 1445 C CA . PRO A 1 189 ? 13.674 -5.538 -13.227 1.00 91.75 189 PRO A CA 1
ATOM 1446 C C . PRO A 1 189 ? 12.296 -4.850 -13.147 1.00 91.75 189 PRO A C 1
ATOM 1448 O O . PRO A 1 189 ? 12.189 -3.653 -13.435 1.00 91.75 189 PRO A O 1
ATOM 1451 N N . PRO A 1 190 ? 11.251 -5.555 -12.678 1.00 93.81 190 PRO A N 1
ATOM 1452 C CA . PRO A 1 190 ? 9.956 -4.940 -12.370 1.00 93.81 190 PRO A CA 1
ATOM 1453 C C . PRO A 1 190 ? 10.025 -3.964 -11.184 1.00 93.81 190 PRO A C 1
ATOM 1455 O O . PRO A 1 190 ? 9.075 -3.233 -10.934 1.00 93.81 190 PRO A O 1
ATOM 1458 N N . THR A 1 191 ? 11.120 -3.948 -10.422 1.00 95.62 191 THR A N 1
ATOM 1459 C CA . THR A 1 191 ? 11.205 -3.267 -9.127 1.00 95.62 191 THR A CA 1
ATOM 1460 C C . THR A 1 191 ? 12.180 -2.084 -9.133 1.00 95.62 191 THR A C 1
ATOM 1462 O O . THR A 1 191 ? 13.305 -2.175 -9.635 1.00 95.62 191 THR A O 1
ATOM 1465 N N . PHE A 1 192 ? 11.752 -0.953 -8.564 1.00 96.00 192 PHE A N 1
ATOM 1466 C CA . PHE A 1 192 ? 12.505 0.300 -8.487 1.00 96.00 192 PHE A CA 1
ATOM 1467 C C . PHE A 1 192 ? 12.437 0.887 -7.074 1.00 96.00 192 PHE A C 1
ATOM 1469 O O . PHE A 1 192 ? 11.354 1.024 -6.502 1.00 96.00 192 PHE A O 1
ATOM 1476 N N . THR A 1 193 ? 13.576 1.300 -6.519 1.00 96.69 193 THR A N 1
ATOM 1477 C CA . THR A 1 193 ? 13.619 2.009 -5.230 1.00 96.69 193 THR A CA 1
ATOM 1478 C C . THR A 1 193 ? 13.971 3.472 -5.436 1.00 96.69 193 THR A C 1
ATOM 1480 O O . THR A 1 193 ? 14.895 3.810 -6.179 1.00 96.69 193 THR A O 1
ATOM 1483 N N . LEU A 1 194 ? 13.250 4.352 -4.748 1.00 96.81 194 LEU A N 1
ATOM 1484 C CA . LEU A 1 194 ? 13.583 5.771 -4.663 1.00 96.81 194 LEU A CA 1
ATOM 1485 C C . LEU A 1 194 ? 14.040 6.166 -3.257 1.00 96.81 194 LEU A C 1
ATOM 1487 O O . LEU A 1 194 ? 14.426 7.313 -3.027 1.00 96.81 194 LEU A O 1
ATOM 1491 N N . HIS A 1 195 ? 14.068 5.194 -2.341 1.00 94.25 195 HIS A N 1
ATOM 1492 C CA . HIS A 1 195 ? 14.439 5.376 -0.948 1.00 94.25 195 HIS A CA 1
ATOM 1493 C C . HIS A 1 195 ? 15.407 4.291 -0.467 1.00 94.25 195 HIS A C 1
ATOM 1495 O O . HIS A 1 195 ? 15.091 3.483 0.402 1.00 94.25 195 HIS A O 1
ATOM 1501 N N . GLY A 1 196 ? 16.621 4.292 -1.021 1.00 88.12 196 GLY A N 1
ATOM 1502 C CA . GLY A 1 196 ? 17.701 3.409 -0.575 1.00 88.12 196 GLY A CA 1
ATOM 1503 C C . GLY A 1 196 ? 17.355 1.916 -0.626 1.00 88.12 196 GLY A C 1
ATOM 1504 O O . GLY A 1 196 ? 16.410 1.492 -1.290 1.00 88.12 196 GLY A O 1
ATOM 1505 N N . ASN A 1 197 ? 18.150 1.111 0.073 1.00 88.12 197 ASN A N 1
ATOM 1506 C CA . ASN A 1 197 ? 17.896 -0.322 0.182 1.00 88.12 197 ASN A CA 1
ATOM 1507 C C . ASN A 1 197 ? 16.805 -0.580 1.225 1.00 88.12 197 ASN A C 1
ATOM 1509 O O . ASN A 1 197 ? 16.765 0.078 2.264 1.00 88.12 197 ASN A O 1
ATOM 1513 N N . ASN A 1 198 ? 15.956 -1.560 0.954 1.00 92.94 198 ASN A N 1
ATOM 1514 C CA . ASN A 1 198 ? 14.871 -1.992 1.826 1.00 92.94 198 ASN A CA 1
ATOM 1515 C C . ASN A 1 198 ? 14.741 -3.515 1.720 1.00 92.94 198 ASN A C 1
ATOM 1517 O O . ASN A 1 198 ? 15.137 -4.081 0.705 1.00 92.94 198 ASN A O 1
ATOM 1521 N N . PHE A 1 199 ? 14.217 -4.174 2.751 1.00 92.19 199 PHE A N 1
ATOM 1522 C CA . PHE A 1 199 ? 14.018 -5.624 2.719 1.00 92.19 199 PHE A CA 1
ATOM 1523 C C . PHE A 1 199 ? 12.889 -6.009 1.763 1.00 92.19 199 PHE A C 1
ATOM 1525 O O . PHE A 1 199 ? 12.963 -7.052 1.130 1.00 92.19 199 PHE A O 1
ATOM 1532 N N . TRP A 1 200 ? 11.876 -5.151 1.619 1.00 95.38 200 TRP A N 1
ATOM 1533 C CA . TRP A 1 200 ? 10.622 -5.463 0.935 1.00 95.38 200 TRP A CA 1
ATOM 1534 C C . TRP A 1 200 ? 10.786 -5.816 -0.543 1.00 95.38 200 TRP A C 1
ATOM 1536 O O . TRP A 1 200 ? 10.132 -6.735 -1.031 1.00 95.38 200 TRP A O 1
ATOM 1546 N N . GLN A 1 201 ? 11.658 -5.104 -1.253 1.00 95.19 201 GLN A N 1
ATOM 1547 C CA . GLN A 1 201 ? 11.878 -5.282 -2.689 1.00 95.19 201 GLN A CA 1
ATOM 1548 C C . GLN A 1 201 ? 12.976 -6.289 -3.036 1.00 95.19 201 GLN A C 1
ATOM 1550 O O . GLN A 1 201 ? 13.192 -6.532 -4.221 1.00 95.19 201 GLN A O 1
ATOM 1555 N N . MET A 1 202 ? 13.693 -6.839 -2.053 1.00 91.38 202 MET A N 1
ATOM 1556 C CA . MET A 1 202 ? 14.753 -7.813 -2.327 1.00 91.38 202 MET A CA 1
ATOM 1557 C C . MET A 1 202 ? 14.129 -9.142 -2.744 1.00 91.38 202 MET A C 1
ATOM 1559 O O . MET A 1 202 ? 13.464 -9.780 -1.933 1.00 91.38 202 MET A O 1
ATOM 1563 N N . GLY A 1 203 ? 14.313 -9.550 -3.995 1.00 89.00 203 GLY A N 1
ATOM 1564 C CA . GLY A 1 203 ? 13.933 -10.873 -4.479 1.00 89.00 203 GLY A CA 1
ATOM 1565 C C . GLY A 1 203 ? 15.056 -11.893 -4.307 1.00 89.00 203 GLY A C 1
ATOM 1566 O O . GLY A 1 203 ? 16.176 -11.568 -3.905 1.00 89.00 203 GLY A O 1
ATOM 1567 N N . ASP A 1 204 ? 14.750 -13.140 -4.639 1.00 84.19 204 ASP A N 1
ATOM 1568 C CA . ASP A 1 204 ? 15.740 -14.189 -4.870 1.00 84.19 204 ASP A CA 1
ATOM 1569 C C . ASP A 1 204 ? 16.359 -14.083 -6.278 1.00 84.19 204 ASP A C 1
ATOM 1571 O O . ASP A 1 204 ? 17.499 -14.509 -6.481 1.00 84.19 204 ASP A O 1
ATOM 1575 N N . LEU A 1 205 ? 15.630 -13.510 -7.248 1.00 83.94 205 LEU A N 1
ATOM 1576 C CA . LEU A 1 205 ? 16.058 -13.364 -8.649 1.00 83.94 205 LEU A CA 1
ATOM 1577 C C . LEU A 1 205 ? 16.208 -11.901 -9.092 1.00 83.94 205 LEU A C 1
ATOM 1579 O O . LEU A 1 205 ? 17.031 -11.598 -9.962 1.00 83.94 205 LEU A O 1
ATOM 1583 N N . SER A 1 206 ? 15.435 -10.989 -8.508 1.00 83.81 206 SER A N 1
ATOM 1584 C CA . SER A 1 206 ? 15.413 -9.570 -8.849 1.00 83.81 206 SER A CA 1
ATOM 1585 C C . SER A 1 206 ? 15.882 -8.681 -7.694 1.00 83.81 206 SER A C 1
ATOM 1587 O O . SER A 1 206 ? 15.645 -8.938 -6.517 1.00 83.81 206 SER A O 1
ATOM 1589 N N . GLU A 1 207 ? 16.559 -7.589 -8.050 1.00 85.56 207 GLU A N 1
ATOM 1590 C CA . GLU A 1 207 ? 16.972 -6.538 -7.117 1.00 85.56 207 GLU A CA 1
ATOM 1591 C C . GLU A 1 207 ? 16.412 -5.192 -7.597 1.00 85.56 207 GLU A C 1
ATOM 1593 O O . GLU A 1 207 ? 16.392 -4.949 -8.814 1.00 85.56 207 GLU A O 1
ATOM 1598 N N . PRO A 1 208 ? 15.983 -4.300 -6.682 1.00 91.62 208 PRO A N 1
ATOM 1599 C CA . PRO A 1 208 ? 15.418 -3.011 -7.055 1.00 91.62 208 PRO A CA 1
ATOM 1600 C C . PRO A 1 208 ? 16.455 -2.121 -7.736 1.00 91.62 208 PRO A C 1
ATOM 1602 O O . PRO A 1 208 ? 17.555 -1.897 -7.225 1.00 91.62 208 PRO A O 1
ATOM 1605 N N . LEU A 1 209 ? 16.082 -1.533 -8.874 1.00 90.50 209 LEU A N 1
ATOM 1606 C CA . LEU A 1 209 ? 16.905 -0.513 -9.512 1.00 90.50 209 LEU A CA 1
ATOM 1607 C C . LEU A 1 209 ? 16.720 0.830 -8.795 1.00 90.50 209 LEU A C 1
ATOM 1609 O O . LEU A 1 209 ? 15.615 1.371 -8.732 1.00 90.50 209 LEU A O 1
ATOM 1613 N N . ALA A 1 210 ? 17.808 1.383 -8.260 1.00 90.25 210 ALA A N 1
ATOM 1614 C CA . ALA A 1 210 ? 17.771 2.655 -7.548 1.00 90.25 210 ALA A CA 1
ATOM 1615 C C . ALA A 1 210 ? 17.656 3.853 -8.505 1.00 90.25 210 ALA A C 1
ATOM 1617 O O . ALA A 1 210 ? 18.465 4.013 -9.423 1.00 90.25 210 ALA A O 1
ATOM 1618 N N . VAL A 1 211 ? 16.691 4.737 -8.245 1.00 91.00 211 VAL A N 1
ATOM 1619 C CA . VAL A 1 211 ? 16.485 5.990 -8.982 1.00 91.00 211 VAL A CA 1
ATOM 1620 C C . VAL A 1 211 ? 16.497 7.154 -7.999 1.00 91.00 211 VAL A C 1
ATOM 1622 O O . VAL A 1 211 ? 15.737 7.182 -7.035 1.00 91.00 211 VAL A O 1
ATOM 1625 N N . SER A 1 212 ? 17.356 8.148 -8.233 1.00 90.00 212 SER A N 1
ATOM 1626 C CA . SER A 1 212 ? 17.402 9.330 -7.372 1.00 90.00 212 SER A CA 1
ATOM 1627 C C . SER A 1 212 ? 16.191 10.224 -7.631 1.00 90.00 212 SER A C 1
ATOM 1629 O O . SER A 1 212 ? 15.983 10.656 -8.767 1.00 90.00 212 SER A O 1
ATOM 1631 N N . PRO A 1 213 ? 15.441 10.632 -6.600 1.00 90.38 213 PRO A N 1
ATOM 1632 C CA . PRO A 1 213 ? 14.333 11.561 -6.788 1.00 90.38 213 PRO A CA 1
ATOM 1633 C C . PRO A 1 213 ? 14.800 13.017 -7.003 1.00 90.38 213 PRO A C 1
ATOM 1635 O O . PRO A 1 213 ? 13.998 13.886 -7.340 1.00 90.38 213 PRO A O 1
ATOM 1638 N N . TRP A 1 214 ? 16.101 13.317 -6.858 1.00 87.06 214 TRP A N 1
ATOM 1639 C CA . TRP A 1 214 ? 16.661 14.651 -7.138 1.00 87.06 214 TRP A CA 1
ATOM 1640 C C . TRP A 1 214 ? 17.158 14.818 -8.567 1.00 87.06 214 TRP A C 1
ATOM 1642 O O . TRP A 1 214 ? 16.970 15.877 -9.159 1.00 87.06 214 TRP A O 1
ATOM 1652 N N . TYR A 1 215 ? 17.829 13.801 -9.098 1.00 83.31 215 TYR A N 1
ATOM 1653 C CA . TYR A 1 215 ? 18.526 13.886 -10.384 1.00 83.31 215 TYR A CA 1
ATOM 1654 C C . TYR A 1 215 ? 18.214 12.709 -11.317 1.00 83.31 215 TYR A C 1
ATOM 1656 O O . TYR A 1 215 ? 18.734 12.653 -12.428 1.00 83.31 215 TYR A O 1
ATOM 1664 N N . GLY A 1 216 ? 17.331 11.795 -10.909 1.00 84.62 216 GLY A N 1
ATOM 1665 C CA . GLY A 1 216 ? 16.922 10.649 -11.707 1.00 84.62 216 GLY A CA 1
ATOM 1666 C C . GLY A 1 216 ? 17.990 9.572 -11.788 1.00 84.62 216 GLY A C 1
ATOM 1667 O O . GLY A 1 216 ? 18.558 9.140 -10.785 1.00 84.62 216 GLY A O 1
ATOM 1668 N N . VAL A 1 217 ? 18.251 9.138 -13.017 1.00 80.00 217 VAL A N 1
ATOM 1669 C CA . VAL A 1 217 ? 19.227 8.099 -13.334 1.00 80.00 217 VAL A CA 1
ATOM 1670 C C . VAL A 1 217 ? 20.538 8.756 -13.759 1.00 80.00 217 VAL A C 1
ATOM 1672 O O . VAL A 1 217 ? 20.650 9.326 -14.851 1.00 80.00 217 VAL A O 1
ATOM 1675 N N . SER A 1 218 ? 21.542 8.684 -12.889 1.00 67.81 218 SER A N 1
ATOM 1676 C CA . SER A 1 218 ? 22.890 9.171 -13.194 1.00 67.81 218 SER A CA 1
ATOM 1677 C C . SER A 1 218 ? 23.674 8.163 -14.026 1.00 67.81 218 SER A C 1
ATOM 1679 O O . SER A 1 218 ? 23.466 6.954 -13.925 1.00 67.81 218 SER A O 1
ATOM 1681 N N . LYS A 1 219 ? 24.612 8.666 -14.840 1.00 65.06 219 LYS A N 1
ATOM 1682 C CA . LYS A 1 219 ? 25.651 7.805 -15.419 1.00 65.06 219 LYS A CA 1
ATOM 1683 C C . LYS A 1 219 ? 26.581 7.338 -14.301 1.00 65.06 219 LYS A C 1
ATOM 1685 O O . LYS A 1 219 ? 26.732 8.020 -13.289 1.00 65.06 219 LYS A O 1
ATOM 1690 N N . PHE A 1 220 ? 27.255 6.216 -14.526 1.00 65.88 220 PHE A N 1
ATOM 1691 C CA . PHE A 1 220 ? 28.492 5.951 -13.804 1.00 65.88 220 PHE A CA 1
ATOM 1692 C C . PHE A 1 220 ? 29.517 7.012 -14.213 1.00 65.88 220 PHE A C 1
ATOM 1694 O O . PHE A 1 220 ? 29.899 7.079 -15.388 1.00 65.88 220 PHE A O 1
ATOM 1701 N N . ASP A 1 221 ? 29.946 7.840 -13.259 1.00 58.88 221 ASP A N 1
ATOM 1702 C CA . ASP A 1 221 ? 31.010 8.814 -13.494 1.00 58.88 221 ASP A CA 1
ATOM 1703 C C . ASP A 1 221 ? 32.228 8.100 -14.100 1.00 58.88 221 ASP A C 1
ATOM 1705 O O . ASP A 1 221 ? 32.617 7.012 -13.670 1.00 58.88 221 ASP A O 1
ATOM 1709 N N . PHE A 1 222 ? 32.827 8.709 -15.127 1.00 61.00 222 PHE A N 1
ATOM 1710 C CA . PHE A 1 222 ? 33.998 8.203 -15.858 1.00 61.00 222 PHE A CA 1
ATOM 1711 C C . PHE A 1 222 ? 33.796 6.951 -16.730 1.00 61.00 222 PHE A C 1
ATOM 1713 O O . PHE A 1 222 ? 34.746 6.586 -17.432 1.00 61.00 222 PHE A O 1
ATOM 1720 N N . TYR A 1 223 ? 32.608 6.334 -16.743 1.00 64.06 223 TYR A N 1
ATOM 1721 C CA . TYR A 1 223 ? 32.281 5.222 -17.648 1.00 64.06 223 TYR A CA 1
ATOM 1722 C C . TYR A 1 223 ? 31.743 5.688 -19.007 1.00 64.06 223 TYR A C 1
ATOM 1724 O O . TYR A 1 223 ? 31.781 4.939 -19.977 1.00 64.06 223 TYR A O 1
ATOM 1732 N N . ASP A 1 224 ? 31.248 6.916 -19.092 1.00 64.56 224 ASP A N 1
ATOM 1733 C CA . ASP A 1 224 ? 30.615 7.446 -20.293 1.00 64.56 224 ASP A CA 1
ATOM 1734 C C . ASP A 1 224 ? 31.567 7.515 -21.499 1.00 64.56 224 ASP A C 1
ATOM 1736 O O . ASP A 1 224 ? 32.635 8.135 -21.435 1.00 64.56 224 ASP A O 1
ATOM 1740 N N . GLU A 1 225 ? 31.159 6.916 -22.622 1.00 61.94 225 GLU A N 1
ATOM 1741 C CA . GLU A 1 225 ? 31.935 6.942 -23.866 1.00 61.94 225 GLU A CA 1
ATOM 1742 C C . GLU A 1 225 ? 32.168 8.383 -24.337 1.00 61.94 225 GLU A C 1
ATOM 1744 O O . GLU A 1 225 ? 33.260 8.703 -24.811 1.00 61.94 225 GLU A O 1
ATOM 1749 N N . THR A 1 226 ? 31.194 9.281 -24.127 1.00 65.94 226 THR A N 1
ATOM 1750 C CA . THR A 1 226 ? 31.316 10.684 -24.546 1.00 65.94 226 THR A CA 1
ATOM 1751 C C . THR A 1 226 ? 32.323 11.488 -23.722 1.00 65.94 226 THR A C 1
ATOM 1753 O O . THR A 1 226 ? 32.876 12.457 -24.240 1.00 65.94 226 THR A O 1
ATOM 1756 N N . ASP A 1 227 ? 32.636 11.066 -22.491 1.00 68.94 227 ASP A N 1
ATOM 1757 C CA . ASP A 1 227 ? 33.625 11.738 -21.636 1.00 68.94 227 ASP A CA 1
ATOM 1758 C C . ASP A 1 227 ? 35.061 11.266 -21.910 1.00 68.94 227 ASP A C 1
ATOM 1760 O O . ASP A 1 227 ? 36.019 12.035 -21.768 1.00 68.94 227 ASP A O 1
ATOM 1764 N N . SER A 1 228 ? 35.252 9.981 -22.233 1.00 79.19 228 SER A N 1
ATOM 1765 C CA . SER A 1 228 ? 36.525 9.442 -22.729 1.00 79.19 228 SER A CA 1
ATOM 1766 C C . SER A 1 228 ? 36.356 8.025 -23.292 1.00 79.19 228 SER A C 1
ATOM 1768 O O . SER A 1 228 ? 36.326 7.059 -22.520 1.00 79.19 228 SER A O 1
ATOM 1770 N N . PRO A 1 229 ? 36.403 7.862 -24.627 1.00 80.69 229 PRO A N 1
ATOM 1771 C CA . PRO A 1 229 ? 36.317 6.547 -25.265 1.00 80.69 229 PRO A CA 1
ATOM 1772 C C . PRO A 1 229 ? 37.404 5.571 -24.784 1.00 80.69 229 PRO A C 1
ATOM 1774 O O . PRO A 1 229 ? 37.167 4.376 -24.620 1.00 80.69 229 PRO A O 1
ATOM 1777 N N . ALA A 1 230 ? 38.604 6.086 -24.485 1.00 83.88 230 ALA A N 1
ATOM 1778 C CA . ALA A 1 230 ? 39.713 5.284 -23.969 1.00 83.88 230 ALA A CA 1
ATOM 1779 C C . ALA A 1 230 ? 39.442 4.733 -22.558 1.00 83.88 230 ALA A C 1
ATOM 1781 O O . ALA A 1 230 ? 39.765 3.575 -22.282 1.00 83.88 230 ALA A O 1
ATOM 1782 N N . ARG A 1 231 ? 38.831 5.530 -21.664 1.00 80.69 231 ARG A N 1
ATOM 1783 C CA . ARG A 1 231 ? 38.439 5.051 -20.326 1.00 80.69 231 ARG A CA 1
ATOM 1784 C C . ARG A 1 231 ? 37.307 4.038 -20.417 1.00 80.69 231 ARG A C 1
ATOM 1786 O O . ARG A 1 231 ? 37.422 2.984 -19.801 1.00 80.69 231 ARG A O 1
ATOM 1793 N N . HIS A 1 232 ? 36.285 4.323 -21.224 1.00 81.69 232 HIS A N 1
ATOM 1794 C CA . HIS A 1 232 ? 35.175 3.403 -21.465 1.00 81.69 232 HIS A CA 1
ATOM 1795 C C . HIS A 1 232 ? 35.679 2.032 -21.946 1.00 81.69 232 HIS A C 1
ATOM 1797 O O . HIS A 1 232 ? 35.385 1.008 -21.328 1.00 81.69 232 HIS A O 1
ATOM 1803 N N . SER A 1 233 ? 36.542 2.012 -22.970 1.00 83.62 233 SER A N 1
ATOM 1804 C CA . SER A 1 233 ? 37.136 0.771 -23.484 1.00 83.62 233 SER A CA 1
ATOM 1805 C C . SER A 1 233 ? 38.002 0.054 -22.441 1.00 83.62 233 SER A C 1
ATOM 1807 O O . SER A 1 233 ? 37.917 -1.165 -22.304 1.00 83.62 233 SER A O 1
ATOM 1809 N N . THR A 1 234 ? 38.800 0.790 -21.658 1.00 87.38 234 THR A N 1
ATOM 1810 C CA . THR A 1 234 ? 39.608 0.199 -20.575 1.00 87.38 234 THR A CA 1
ATOM 1811 C C . THR A 1 234 ? 38.718 -0.454 -19.517 1.00 87.38 234 THR A C 1
ATOM 1813 O O . THR A 1 234 ? 39.002 -1.565 -19.077 1.00 87.38 234 THR A O 1
ATOM 1816 N N . TRP A 1 235 ? 37.615 0.193 -19.137 1.00 84.25 235 TRP A N 1
ATOM 1817 C CA . TRP A 1 235 ? 36.669 -0.355 -18.170 1.00 84.25 235 TRP A CA 1
ATOM 1818 C C . TRP A 1 235 ? 35.985 -1.620 -18.692 1.00 84.25 235 TRP A C 1
ATOM 1820 O O . TRP A 1 235 ? 35.928 -2.619 -17.978 1.00 84.25 235 TRP A O 1
ATOM 1830 N N . GLN A 1 236 ? 35.536 -1.625 -19.952 1.00 85.12 236 GLN A N 1
ATOM 1831 C CA . GLN A 1 236 ? 34.982 -2.824 -20.590 1.00 85.12 236 GLN A CA 1
ATOM 1832 C C . GLN A 1 236 ? 35.990 -3.980 -20.599 1.00 85.12 236 GLN A C 1
ATOM 1834 O O . GLN A 1 236 ? 35.646 -5.101 -20.227 1.00 85.12 236 GLN A O 1
ATOM 1839 N N . GLN A 1 237 ? 37.252 -3.705 -20.947 1.00 89.00 237 GLN A N 1
ATOM 1840 C CA . GLN A 1 237 ? 38.321 -4.704 -20.897 1.00 89.00 237 GLN A CA 1
ATOM 1841 C C . GLN A 1 237 ? 38.533 -5.227 -19.475 1.00 89.00 237 GLN A C 1
ATOM 1843 O O . GLN A 1 237 ? 38.651 -6.434 -19.294 1.00 89.00 237 GLN A O 1
ATOM 1848 N N . MET A 1 238 ? 38.535 -4.349 -18.464 1.00 87.19 238 MET A N 1
ATOM 1849 C CA . MET A 1 238 ? 38.655 -4.740 -17.057 1.00 87.19 238 MET A CA 1
ATOM 1850 C C . MET A 1 238 ? 37.491 -5.622 -16.605 1.00 87.19 238 MET A C 1
ATOM 1852 O O . MET A 1 238 ? 37.721 -6.618 -15.919 1.00 87.19 238 MET A O 1
ATOM 1856 N N . LEU A 1 239 ? 36.250 -5.294 -16.963 1.00 84.81 239 LEU A N 1
ATOM 1857 C CA . LEU A 1 239 ? 35.084 -6.112 -16.623 1.00 84.81 239 LEU A CA 1
ATOM 1858 C C . LEU A 1 239 ? 35.147 -7.488 -17.297 1.00 84.81 239 LEU A C 1
ATOM 1860 O O . LEU A 1 239 ? 34.902 -8.484 -16.620 1.00 84.81 239 LEU A O 1
ATOM 1864 N N . ALA A 1 240 ? 35.607 -7.557 -18.549 1.00 87.94 240 ALA A N 1
ATOM 1865 C CA . ALA A 1 240 ? 35.752 -8.795 -19.317 1.00 87.94 240 ALA A CA 1
ATOM 1866 C C . ALA A 1 240 ? 36.887 -9.730 -18.843 1.00 87.94 240 ALA A C 1
ATOM 1868 O O . ALA A 1 240 ? 36.995 -10.857 -19.331 1.00 87.94 240 ALA A O 1
ATOM 1869 N N . ILE A 1 241 ? 37.745 -9.306 -17.903 1.00 89.69 241 ILE A N 1
ATOM 1870 C CA . ILE A 1 241 ? 38.796 -10.174 -17.346 1.00 89.69 241 ILE A CA 1
ATOM 1871 C C . ILE A 1 241 ? 38.150 -11.378 -16.649 1.00 89.69 241 ILE A C 1
ATOM 1873 O O . ILE A 1 241 ? 37.426 -11.226 -15.663 1.00 89.69 241 ILE A O 1
ATOM 1877 N N . SER A 1 242 ? 38.479 -12.589 -17.105 1.00 85.75 242 SER A N 1
ATOM 1878 C CA . SER A 1 242 ? 38.102 -13.817 -16.401 1.00 85.75 242 SER A CA 1
ATOM 1879 C C . SER A 1 242 ? 38.763 -13.857 -15.022 1.00 85.75 242 SER A C 1
ATOM 1881 O O . SER A 1 242 ? 39.984 -13.729 -14.898 1.00 85.75 242 SER A O 1
ATOM 1883 N N . ARG A 1 243 ? 37.957 -14.025 -13.972 1.00 87.19 243 ARG A N 1
ATOM 1884 C CA . ARG A 1 243 ? 38.404 -14.032 -12.574 1.00 87.19 243 ARG A CA 1
ATOM 1885 C C . ARG A 1 243 ? 38.099 -15.384 -11.947 1.00 87.19 243 ARG A C 1
ATOM 1887 O O . ARG A 1 243 ? 36.964 -15.834 -11.973 1.00 87.19 243 ARG A O 1
ATOM 1894 N N . ASN A 1 244 ? 39.097 -15.981 -11.299 1.00 90.31 244 ASN A N 1
ATOM 1895 C CA . ASN A 1 244 ? 38.925 -17.262 -10.601 1.00 90.31 244 ASN A CA 1
ATOM 1896 C C . ASN A 1 244 ? 38.276 -17.109 -9.212 1.00 90.31 244 ASN A C 1
ATOM 1898 O O . ASN A 1 244 ? 37.809 -18.088 -8.640 1.00 90.31 244 ASN A O 1
ATOM 1902 N N . HIS A 1 245 ? 38.280 -15.900 -8.636 1.00 90.31 245 HIS A N 1
ATOM 1903 C CA . HIS A 1 245 ? 37.723 -15.648 -7.306 1.00 90.31 245 HIS A CA 1
ATOM 1904 C C . HIS A 1 245 ? 36.249 -15.242 -7.398 1.00 90.31 245 HIS A C 1
ATOM 1906 O O . HIS A 1 245 ? 35.933 -14.267 -8.082 1.00 90.31 245 HIS A O 1
ATOM 1912 N N . ILE A 1 246 ? 35.372 -15.911 -6.641 1.00 86.19 246 ILE A N 1
ATOM 1913 C CA . ILE A 1 246 ? 33.914 -15.698 -6.680 1.00 86.19 246 ILE A CA 1
ATOM 1914 C C . ILE A 1 246 ? 33.516 -14.232 -6.460 1.00 86.19 246 ILE A C 1
ATOM 1916 O O . ILE A 1 246 ? 32.763 -13.689 -7.256 1.00 86.19 246 ILE A O 1
ATOM 1920 N N . LEU A 1 247 ? 34.109 -13.546 -5.472 1.00 84.44 247 LEU A N 1
ATOM 1921 C CA . LEU A 1 247 ? 33.851 -12.115 -5.235 1.00 84.44 247 LEU A CA 1
ATOM 1922 C C . LEU A 1 247 ? 34.249 -11.228 -6.420 1.00 84.44 247 LEU A C 1
ATOM 1924 O O . LEU A 1 247 ? 33.561 -10.265 -6.729 1.00 84.44 247 LEU A O 1
ATOM 1928 N N . GLY A 1 248 ? 35.358 -11.554 -7.089 1.00 78.88 248 GLY A N 1
ATOM 1929 C CA . GLY A 1 248 ? 35.802 -10.801 -8.255 1.00 78.88 248 GLY A CA 1
ATOM 1930 C C . GLY A 1 248 ? 34.874 -11.020 -9.449 1.00 78.88 248 GLY A C 1
ATOM 1931 O O . GLY A 1 248 ? 34.553 -10.064 -10.148 1.00 78.88 248 GLY A O 1
ATOM 1932 N N . SER A 1 249 ? 34.436 -12.263 -9.666 1.00 82.31 249 SER A N 1
ATOM 1933 C CA . SER A 1 249 ? 33.465 -12.610 -10.709 1.00 82.31 249 SER A CA 1
ATOM 1934 C C . SER A 1 249 ? 32.107 -11.956 -10.453 1.00 82.31 249 SER A C 1
ATOM 1936 O O . SER A 1 249 ? 31.530 -11.376 -11.366 1.00 82.31 249 SER A O 1
ATOM 1938 N N . HIS A 1 250 ? 31.622 -12.003 -9.210 1.00 80.06 250 HIS A N 1
ATOM 1939 C CA . HIS A 1 250 ? 30.353 -11.400 -8.816 1.00 80.06 250 HIS A CA 1
ATOM 1940 C C . HIS A 1 250 ? 30.386 -9.876 -8.973 1.00 80.06 250 HIS A C 1
ATOM 1942 O O . HIS A 1 250 ? 29.512 -9.334 -9.634 1.00 80.06 250 HIS A O 1
ATOM 1948 N N . LEU A 1 251 ? 31.437 -9.199 -8.486 1.00 79.88 251 LEU A N 1
ATOM 1949 C CA . LEU A 1 251 ? 31.607 -7.751 -8.666 1.00 79.88 251 LEU A CA 1
ATOM 1950 C C . LEU A 1 251 ? 31.612 -7.344 -10.147 1.00 79.88 251 LEU A C 1
ATOM 1952 O O . LEU A 1 251 ? 31.038 -6.321 -10.509 1.00 79.88 251 LEU A O 1
ATOM 1956 N N . ALA A 1 252 ? 32.271 -8.125 -11.008 1.00 80.19 252 ALA A N 1
ATOM 1957 C CA . ALA A 1 252 ? 32.291 -7.849 -12.440 1.00 80.19 252 ALA A CA 1
ATOM 1958 C C . ALA A 1 252 ? 30.901 -8.009 -13.074 1.00 80.19 252 ALA A C 1
ATOM 1960 O O . ALA A 1 252 ? 30.502 -7.149 -13.855 1.00 80.19 252 ALA A O 1
ATOM 1961 N N . SER A 1 253 ? 30.163 -9.065 -12.709 1.00 82.38 253 SER A N 1
ATOM 1962 C CA . SER A 1 253 ? 28.788 -9.290 -13.175 1.00 82.38 253 SER A CA 1
ATOM 1963 C C . SER A 1 253 ? 27.863 -8.163 -12.732 1.00 82.38 253 SER A C 1
ATOM 1965 O O . SER A 1 253 ? 27.305 -7.477 -13.578 1.00 82.38 253 SER A O 1
ATOM 1967 N N . THR A 1 254 ? 27.789 -7.883 -11.427 1.00 81.31 254 THR A N 1
ATOM 1968 C CA . THR A 1 254 ? 26.879 -6.863 -10.883 1.00 81.31 254 THR A CA 1
ATOM 1969 C C . THR A 1 254 ? 27.183 -5.469 -11.420 1.00 81.31 254 THR A C 1
ATOM 1971 O O . THR A 1 254 ? 26.267 -4.695 -11.683 1.00 81.31 254 THR A O 1
ATOM 1974 N N . THR A 1 255 ? 28.459 -5.149 -11.663 1.00 81.62 255 THR A N 1
ATOM 1975 C CA . THR A 1 255 ? 28.841 -3.879 -12.300 1.00 81.62 255 THR A CA 1
ATOM 1976 C C . THR A 1 255 ? 28.382 -3.815 -13.761 1.00 81.62 255 THR A C 1
ATOM 1978 O O . THR A 1 255 ? 27.840 -2.793 -14.180 1.00 81.62 255 THR A O 1
ATOM 1981 N N . THR A 1 256 ? 28.574 -4.884 -14.543 1.00 82.19 256 THR A N 1
ATOM 1982 C CA . THR A 1 256 ? 28.082 -4.969 -15.932 1.00 82.19 256 THR A CA 1
ATOM 1983 C C . THR A 1 256 ? 26.558 -4.860 -15.997 1.00 82.19 256 THR A C 1
ATOM 1985 O O . THR A 1 256 ? 26.028 -4.112 -16.823 1.00 82.19 256 THR A O 1
ATOM 1988 N N . ASP A 1 257 ? 25.853 -5.557 -15.107 1.00 81.69 257 ASP A N 1
ATOM 1989 C CA . ASP A 1 257 ? 24.392 -5.559 -15.040 1.00 81.69 257 ASP A CA 1
ATOM 1990 C C . ASP A 1 257 ? 23.864 -4.171 -14.670 1.00 81.69 257 ASP A C 1
ATOM 1992 O O . ASP A 1 257 ? 22.967 -3.649 -15.335 1.00 81.69 257 ASP A O 1
ATOM 1996 N N . ALA A 1 258 ? 24.479 -3.515 -13.680 1.00 80.00 258 ALA A N 1
ATOM 1997 C CA . ALA A 1 258 ? 24.140 -2.149 -13.294 1.00 80.00 258 ALA A CA 1
ATOM 1998 C C . ALA A 1 258 ? 24.329 -1.163 -14.456 1.00 80.00 258 ALA A C 1
ATOM 2000 O O . ALA A 1 258 ? 23.436 -0.366 -14.735 1.00 80.00 258 ALA A O 1
ATOM 2001 N N . ILE A 1 259 ? 25.454 -1.237 -15.174 1.00 78.50 259 ILE A N 1
ATOM 2002 C CA . ILE A 1 259 ? 25.710 -0.401 -16.356 1.00 78.50 259 ILE A CA 1
ATOM 2003 C C . ILE A 1 259 ? 24.623 -0.604 -17.417 1.00 78.50 259 ILE A C 1
ATOM 2005 O O . ILE A 1 259 ? 24.085 0.370 -17.946 1.00 78.50 259 ILE A O 1
ATOM 2009 N N . THR A 1 260 ? 24.291 -1.861 -17.711 1.00 83.88 260 THR A N 1
ATOM 2010 C CA . THR A 1 260 ? 23.319 -2.223 -18.750 1.00 83.88 260 THR A CA 1
ATOM 2011 C C . THR A 1 260 ? 21.917 -1.735 -18.384 1.00 83.88 260 THR A C 1
ATOM 2013 O O . THR A 1 260 ? 21.261 -1.075 -19.190 1.00 83.88 260 THR A O 1
ATOM 2016 N N . ARG A 1 261 ? 21.479 -1.977 -17.141 1.00 86.38 261 ARG A N 1
ATOM 2017 C CA . ARG A 1 261 ? 20.172 -1.547 -16.617 1.00 86.38 261 ARG A CA 1
ATOM 2018 C C . ARG A 1 261 ? 20.036 -0.029 -16.577 1.00 86.38 261 ARG A C 1
ATOM 2020 O O . ARG A 1 261 ? 19.042 0.514 -17.053 1.00 86.38 261 ARG A O 1
ATOM 2027 N N . LEU A 1 262 ? 21.047 0.672 -16.060 1.00 81.69 262 LEU A N 1
ATOM 2028 C CA . LEU A 1 262 ? 21.040 2.135 -16.019 1.00 81.69 262 LEU A CA 1
ATOM 2029 C C . LEU A 1 262 ? 21.020 2.726 -17.433 1.00 81.69 262 LEU A C 1
ATOM 2031 O O . LEU A 1 262 ? 20.281 3.677 -17.675 1.00 81.69 262 LEU A O 1
ATOM 2035 N N . GLY A 1 263 ? 21.774 2.146 -18.373 1.00 80.81 263 GLY A N 1
ATOM 2036 C CA . GLY A 1 263 ? 21.740 2.534 -19.784 1.00 80.81 263 GLY A CA 1
ATOM 2037 C C . GLY A 1 263 ? 20.352 2.373 -20.407 1.00 80.81 263 GLY A C 1
ATOM 2038 O O . GLY A 1 263 ? 19.860 3.307 -21.035 1.00 80.81 263 GLY A O 1
ATOM 2039 N N . ALA A 1 264 ? 19.692 1.235 -20.170 1.00 85.81 264 ALA A N 1
ATOM 2040 C CA . ALA A 1 264 ? 18.356 0.949 -20.695 1.00 85.81 264 ALA A CA 1
ATOM 2041 C C . ALA A 1 264 ? 17.266 1.891 -20.149 1.00 85.81 264 ALA A C 1
ATOM 2043 O O . ALA A 1 264 ? 16.316 2.210 -20.860 1.00 85.81 264 ALA A O 1
ATOM 2044 N N . LEU A 1 265 ? 17.397 2.360 -18.903 1.00 90.12 265 LEU A N 1
ATOM 2045 C CA . LEU A 1 265 ? 16.413 3.248 -18.279 1.00 90.12 265 LEU A CA 1
ATOM 2046 C C . LEU A 1 265 ? 16.647 4.734 -18.597 1.00 90.12 265 LEU A C 1
ATOM 2048 O O . LEU A 1 265 ? 15.698 5.507 -18.752 1.00 90.12 265 LEU A O 1
ATOM 2052 N N . ARG A 1 266 ? 17.910 5.164 -18.625 1.00 86.12 266 ARG A N 1
ATOM 2053 C CA . ARG A 1 266 ? 18.277 6.578 -18.492 1.00 86.12 266 ARG A CA 1
ATOM 2054 C C . ARG A 1 266 ? 17.709 7.468 -19.586 1.00 86.12 266 ARG A C 1
ATOM 2056 O O . ARG A 1 266 ? 17.158 8.522 -19.272 1.00 86.12 266 ARG A O 1
ATOM 2063 N N . ASP A 1 267 ? 17.843 7.066 -20.843 1.00 85.06 267 ASP A N 1
ATOM 2064 C CA . ASP A 1 267 ? 17.417 7.909 -21.961 1.00 85.06 267 ASP A CA 1
ATOM 2065 C C . ASP A 1 267 ? 15.894 8.059 -21.992 1.00 85.06 267 ASP A C 1
ATOM 2067 O O . ASP A 1 267 ? 15.391 9.159 -22.219 1.00 85.06 267 ASP A O 1
ATOM 2071 N N . ALA A 1 268 ? 15.151 7.001 -21.660 1.00 91.44 268 ALA A N 1
ATOM 2072 C CA . ALA A 1 268 ? 13.704 7.084 -21.500 1.00 91.44 268 ALA A CA 1
ATOM 2073 C C . ALA A 1 268 ? 13.321 8.001 -20.323 1.00 91.44 268 ALA A C 1
ATOM 2075 O O . ALA A 1 268 ? 12.444 8.848 -20.467 1.00 91.44 268 ALA A O 1
ATOM 2076 N N . TYR A 1 269 ? 14.017 7.908 -19.185 1.00 90.88 269 TYR A N 1
ATOM 2077 C CA . TYR A 1 269 ? 13.738 8.735 -18.004 1.00 90.88 269 TYR A CA 1
ATOM 2078 C C . TYR A 1 269 ? 14.042 10.226 -18.203 1.00 90.88 269 TYR A C 1
ATOM 2080 O O . TYR A 1 269 ? 13.321 11.087 -17.692 1.00 90.88 269 TYR A O 1
ATOM 2088 N N . LEU A 1 270 ? 15.110 10.560 -18.929 1.00 87.06 270 LEU A N 1
ATOM 2089 C CA . LEU A 1 270 ? 15.451 11.953 -19.239 1.00 87.06 270 LEU A CA 1
ATOM 2090 C C . LEU A 1 270 ? 14.477 12.575 -20.246 1.00 87.06 270 LEU A C 1
ATOM 2092 O O . LEU A 1 270 ? 14.226 13.775 -20.170 1.00 87.06 270 LEU A O 1
ATOM 2096 N N . ASN A 1 271 ? 13.908 11.761 -21.138 1.00 89.56 271 ASN A N 1
ATOM 2097 C CA . ASN A 1 271 ? 12.916 12.179 -22.130 1.00 89.56 271 ASN A CA 1
ATOM 2098 C C . ASN A 1 271 ? 11.464 11.922 -21.687 1.00 89.56 271 ASN A C 1
ATOM 2100 O O . ASN A 1 271 ? 10.548 12.028 -22.501 1.00 89.56 271 ASN A O 1
ATOM 2104 N N . SER A 1 272 ? 11.237 11.578 -20.416 1.00 92.88 272 SER A N 1
ATOM 2105 C CA . SER A 1 272 ? 9.892 11.396 -19.866 1.00 92.88 272 SER A CA 1
ATOM 2106 C C . SER A 1 272 ? 9.058 12.674 -20.032 1.00 92.88 272 SER A C 1
ATOM 2108 O O . SER A 1 272 ? 9.621 13.766 -19.882 1.00 92.88 272 SER A O 1
ATOM 2110 N N . PRO A 1 273 ? 7.735 12.574 -20.229 1.00 92.75 273 PRO A N 1
ATOM 2111 C CA . PRO A 1 273 ? 6.878 13.751 -20.312 1.00 92.75 273 PRO A CA 1
ATOM 2112 C C . PRO A 1 273 ? 6.952 14.604 -19.036 1.00 92.75 273 PRO A C 1
ATOM 2114 O O . PRO A 1 273 ? 7.133 14.097 -17.926 1.00 92.75 273 PRO A O 1
ATOM 2117 N N . THR A 1 274 ? 6.811 15.919 -19.204 1.00 94.56 274 THR A N 1
ATOM 2118 C CA . THR A 1 274 ? 6.724 16.862 -18.084 1.00 94.56 274 THR A CA 1
ATOM 2119 C C . THR A 1 274 ? 5.324 16.816 -17.485 1.00 94.56 274 THR A C 1
ATOM 2121 O O . THR A 1 274 ? 4.374 17.251 -18.137 1.00 94.56 274 THR A O 1
ATOM 2124 N N . LEU A 1 275 ? 5.220 16.363 -16.237 1.00 96.69 275 LEU A N 1
ATOM 2125 C CA . LEU A 1 275 ? 3.977 16.394 -15.467 1.00 96.69 275 LEU A CA 1
ATOM 2126 C C . LEU A 1 275 ? 3.650 17.831 -15.040 1.00 96.69 275 LEU A C 1
ATOM 2128 O O . LEU A 1 275 ? 4.532 18.564 -14.585 1.00 96.69 275 LEU A O 1
ATOM 2132 N N . GLN A 1 276 ? 2.397 18.240 -15.220 1.00 97.88 276 GLN A N 1
ATOM 2133 C CA . GLN A 1 276 ? 1.897 19.578 -14.891 1.00 97.88 276 GLN A CA 1
ATOM 2134 C C . GLN A 1 276 ? 1.327 19.659 -13.476 1.00 97.88 276 GLN A C 1
ATOM 2136 O O . GLN A 1 276 ? 1.255 20.753 -12.911 1.00 97.88 276 GLN A O 1
ATOM 2141 N N . THR A 1 277 ? 0.930 18.523 -12.903 1.00 98.31 277 THR A N 1
ATOM 2142 C CA . THR A 1 277 ? 0.415 18.431 -11.537 1.00 98.31 277 THR A CA 1
ATOM 2143 C C . THR A 1 277 ? 1.400 19.053 -10.534 1.00 98.31 277 THR A C 1
ATOM 2145 O O . THR A 1 277 ? 2.554 18.617 -10.445 1.00 98.31 277 THR A O 1
ATOM 2148 N N . PRO A 1 278 ? 0.980 20.072 -9.758 1.00 97.69 278 PRO A N 1
ATOM 2149 C CA . PRO A 1 278 ? 1.822 20.669 -8.731 1.00 97.69 278 PRO A CA 1
ATOM 2150 C C . PRO A 1 278 ? 2.209 19.655 -7.649 1.00 97.69 278 PRO A C 1
ATOM 2152 O O . PRO A 1 278 ? 1.400 18.836 -7.235 1.00 97.69 278 PRO A O 1
ATOM 2155 N N . TYR A 1 279 ? 3.434 19.759 -7.138 1.00 97.50 279 TYR A N 1
ATOM 2156 C CA . TYR A 1 279 ? 3.898 19.006 -5.971 1.00 97.50 279 TYR A CA 1
ATOM 2157 C C . TYR A 1 279 ? 4.845 19.867 -5.135 1.00 97.50 279 TYR A C 1
ATOM 2159 O O . TYR A 1 279 ? 5.321 20.906 -5.598 1.00 97.50 279 TYR A O 1
ATOM 2167 N N . ASN A 1 280 ? 5.139 19.449 -3.903 1.00 97.19 280 ASN A N 1
ATOM 2168 C CA . ASN A 1 280 ? 6.073 20.159 -3.032 1.00 97.19 280 ASN A CA 1
ATOM 2169 C C . ASN A 1 280 ? 7.526 19.697 -3.276 1.00 97.19 280 ASN A C 1
ATOM 2171 O O . ASN A 1 280 ? 7.923 18.648 -2.768 1.00 97.19 280 ASN A O 1
ATOM 2175 N N . PRO A 1 281 ? 8.387 20.479 -3.955 1.00 95.44 281 PRO A N 1
ATOM 2176 C CA . PRO A 1 281 ? 9.771 20.080 -4.194 1.00 95.44 281 PRO A CA 1
ATOM 2177 C C . PRO A 1 281 ? 10.651 20.178 -2.938 1.00 95.44 281 PRO A C 1
ATOM 2179 O O . PRO A 1 281 ? 11.827 19.834 -3.000 1.00 95.44 281 PRO A O 1
ATOM 2182 N N . ASN A 1 282 ? 10.159 20.669 -1.802 1.00 95.62 282 ASN A N 1
ATOM 2183 C CA . ASN A 1 282 ? 10.925 20.671 -0.552 1.00 95.62 282 ASN A CA 1
ATOM 2184 C C . ASN A 1 282 ? 10.656 19.423 0.299 1.00 95.62 282 ASN A C 1
ATOM 2186 O O . ASN A 1 282 ? 11.444 19.124 1.190 1.00 95.62 282 ASN A O 1
ATOM 2190 N N . SER A 1 283 ? 9.587 18.679 0.002 1.00 97.06 283 SER A N 1
ATOM 2191 C CA . SER A 1 283 ? 9.316 17.377 0.609 1.00 97.06 283 SER A CA 1
ATOM 2192 C C . SER A 1 283 ? 10.107 16.289 -0.116 1.00 97.06 283 SER A C 1
ATOM 2194 O O . SER A 1 283 ? 10.085 16.196 -1.347 1.00 97.06 283 SER A O 1
ATOM 2196 N N . LYS A 1 284 ? 10.799 15.442 0.652 1.00 96.75 284 LYS A N 1
ATOM 2197 C CA . LYS A 1 284 ? 11.513 14.283 0.100 1.00 96.75 284 LYS A CA 1
ATOM 2198 C C . LYS A 1 284 ? 10.515 13.279 -0.475 1.00 96.75 284 LYS A C 1
ATOM 2200 O O . LYS A 1 284 ? 10.688 12.861 -1.616 1.00 96.75 284 LYS A O 1
ATOM 2205 N N . LEU A 1 285 ? 9.452 12.972 0.270 1.00 98.56 285 LEU A N 1
ATOM 2206 C CA . LEU A 1 285 ? 8.418 12.035 -0.169 1.00 98.56 285 LEU A CA 1
ATOM 2207 C C . LEU A 1 285 ? 7.722 12.511 -1.453 1.00 98.56 285 LEU A C 1
ATOM 2209 O O . LEU A 1 285 ? 7.537 11.731 -2.382 1.00 98.56 285 LEU A O 1
ATOM 2213 N N . SER A 1 286 ? 7.408 13.805 -1.552 1.00 98.25 286 SER A N 1
ATOM 2214 C CA . SER A 1 286 ? 6.809 14.384 -2.763 1.00 98.25 286 SER A CA 1
ATOM 2215 C C . SER A 1 286 ? 7.726 14.255 -3.985 1.00 98.25 286 SER A C 1
ATOM 2217 O O . SER A 1 286 ? 7.246 13.988 -5.084 1.00 98.25 286 SER A O 1
ATOM 2219 N N . ARG A 1 287 ? 9.050 14.412 -3.823 1.00 97.94 287 ARG A N 1
ATOM 2220 C CA . ARG A 1 287 ? 10.015 14.181 -4.916 1.00 97.94 287 ARG A CA 1
ATOM 2221 C C . ARG A 1 287 ? 10.098 12.712 -5.312 1.00 97.94 287 ARG A C 1
ATOM 2223 O O . ARG A 1 287 ? 10.203 12.424 -6.502 1.00 97.94 287 ARG A O 1
ATOM 2230 N N . GLU A 1 288 ? 10.083 11.811 -4.332 1.00 98.50 288 GLU A N 1
ATOM 2231 C CA . GLU A 1 288 ? 10.057 10.366 -4.564 1.00 98.50 288 GLU A CA 1
ATOM 2232 C C . GLU A 1 288 ? 8.820 9.987 -5.378 1.00 98.50 288 GLU A C 1
ATOM 2234 O O . GLU A 1 288 ? 8.953 9.499 -6.496 1.00 98.50 288 GLU A O 1
ATOM 2239 N N . LEU A 1 289 ? 7.621 10.330 -4.915 1.00 98.81 289 LEU A N 1
ATOM 2240 C CA . LEU A 1 289 ? 6.390 10.025 -5.645 1.00 98.81 289 LEU A CA 1
ATOM 2241 C C . LEU A 1 289 ? 6.322 10.698 -7.027 1.00 98.81 289 LEU A C 1
ATOM 2243 O O . LEU A 1 289 ? 5.897 10.071 -7.995 1.00 98.81 289 LEU A O 1
ATOM 2247 N N . HIS A 1 290 ? 6.825 11.926 -7.178 1.00 98.25 290 HIS A N 1
ATOM 2248 C CA . HIS A 1 290 ? 6.936 12.554 -8.498 1.00 98.25 290 HIS A CA 1
ATOM 2249 C C . HIS A 1 290 ? 7.861 11.761 -9.442 1.00 98.25 290 HIS A C 1
ATOM 2251 O O . HIS A 1 290 ? 7.551 11.572 -10.618 1.00 98.25 290 HIS A O 1
ATOM 2257 N N . ALA A 1 291 ? 8.996 11.258 -8.954 1.00 97.69 291 ALA A N 1
ATOM 2258 C CA . ALA A 1 291 ? 9.885 10.415 -9.750 1.00 97.69 291 ALA A CA 1
ATOM 2259 C C . ALA A 1 291 ? 9.278 9.028 -10.055 1.00 97.69 291 ALA A C 1
ATOM 2261 O O . ALA A 1 291 ? 9.501 8.517 -11.154 1.00 97.69 291 ALA A O 1
ATOM 2262 N N . VAL A 1 292 ? 8.453 8.463 -9.163 1.00 98.62 292 VAL A N 1
ATOM 2263 C CA . VAL A 1 292 ? 7.621 7.280 -9.466 1.00 98.62 292 VAL A CA 1
ATOM 2264 C C . VAL A 1 292 ? 6.676 7.578 -10.630 1.00 98.62 292 VAL A C 1
ATOM 2266 O O . VAL A 1 292 ? 6.669 6.836 -11.611 1.00 98.62 292 VAL A O 1
ATOM 2269 N N . ALA A 1 293 ? 5.942 8.694 -10.589 1.00 98.50 293 ALA A N 1
ATOM 2270 C CA . ALA A 1 293 ? 5.021 9.071 -11.663 1.00 98.50 293 ALA A CA 1
ATOM 2271 C C . ALA A 1 293 ? 5.747 9.209 -13.012 1.00 98.50 293 ALA A C 1
ATOM 2273 O O . ALA A 1 293 ? 5.261 8.734 -14.038 1.00 98.50 293 ALA A O 1
ATOM 2274 N N . LYS A 1 294 ? 6.965 9.767 -13.015 1.00 97.31 294 LYS A N 1
ATOM 2275 C CA . LYS A 1 294 ? 7.820 9.818 -14.212 1.00 97.31 294 LYS A CA 1
ATOM 2276 C C . LYS A 1 294 ? 8.210 8.436 -14.747 1.00 97.31 294 LYS A C 1
ATOM 2278 O O . LYS A 1 294 ? 8.259 8.269 -15.963 1.00 97.31 294 LYS A O 1
ATOM 2283 N N . LEU A 1 295 ? 8.508 7.468 -13.876 1.00 97.56 295 LEU A N 1
ATOM 2284 C CA . LEU A 1 295 ? 8.821 6.087 -14.278 1.00 97.56 295 LEU A CA 1
ATOM 2285 C C . LEU A 1 295 ? 7.592 5.391 -14.874 1.00 97.56 295 LEU A C 1
ATOM 2287 O O . LEU A 1 295 ? 7.700 4.754 -15.921 1.00 97.56 295 LEU A O 1
ATOM 2291 N N . ILE A 1 296 ? 6.420 5.573 -14.264 1.00 98.38 296 ILE A N 1
ATOM 2292 C CA . ILE A 1 296 ? 5.143 5.057 -14.780 1.00 98.38 296 ILE A CA 1
ATOM 2293 C C . ILE A 1 296 ? 4.814 5.697 -16.136 1.00 98.38 296 ILE A C 1
ATOM 2295 O O . ILE A 1 296 ? 4.347 5.020 -17.052 1.00 98.38 296 ILE A O 1
ATOM 2299 N N . ALA A 1 297 ? 5.101 6.986 -16.325 1.00 97.94 297 ALA A N 1
ATOM 2300 C CA . ALA A 1 297 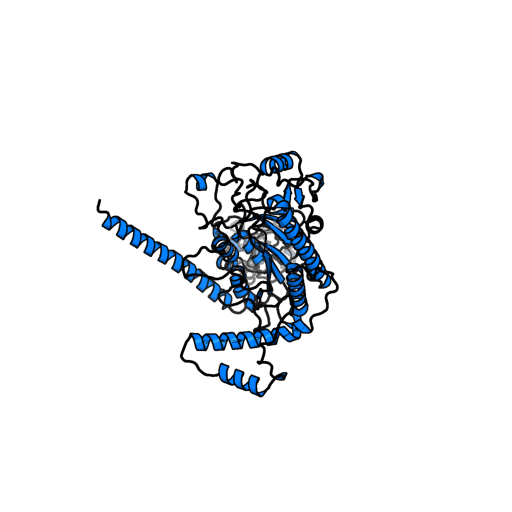? 4.836 7.687 -17.582 1.00 97.94 297 ALA A CA 1
ATOM 2301 C C . ALA A 1 297 ? 5.579 7.092 -18.793 1.00 97.94 297 ALA A C 1
ATOM 2303 O O . ALA A 1 297 ? 5.111 7.217 -19.922 1.00 97.94 297 ALA A O 1
ATOM 2304 N N . ILE A 1 298 ? 6.717 6.425 -18.573 1.00 97.00 298 ILE A N 1
ATOM 2305 C CA . ILE A 1 298 ? 7.544 5.820 -19.631 1.00 97.00 298 ILE A CA 1
ATOM 2306 C C . ILE A 1 298 ? 7.438 4.291 -19.696 1.00 97.00 298 ILE A C 1
ATOM 2308 O O . ILE A 1 298 ? 8.156 3.666 -20.473 1.00 97.00 298 ILE A O 1
ATOM 2312 N N . ARG A 1 299 ? 6.540 3.680 -18.917 1.00 96.31 299 ARG A N 1
AT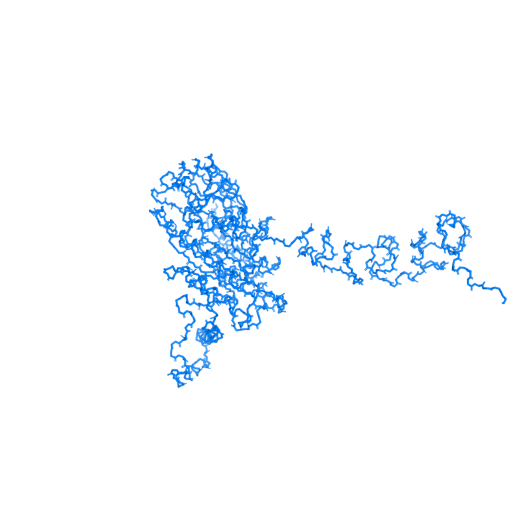OM 2313 C CA . ARG A 1 299 ? 6.345 2.222 -18.817 1.00 96.31 299 ARG A CA 1
ATOM 2314 C C . ARG A 1 299 ? 6.243 1.504 -20.166 1.00 96.31 299 ARG A C 1
ATOM 2316 O O . ARG A 1 299 ? 6.881 0.476 -20.363 1.00 96.31 299 ARG A O 1
ATOM 2323 N N . GLN A 1 300 ? 5.519 2.092 -21.123 1.00 95.12 300 GLN A N 1
ATOM 2324 C CA . GLN A 1 300 ? 5.332 1.533 -22.464 1.00 95.12 300 GLN A CA 1
ATOM 2325 C C . GLN A 1 300 ? 6.648 1.519 -23.247 1.00 95.12 300 GLN A C 1
ATOM 2327 O O . GLN A 1 300 ? 7.009 0.497 -23.819 1.00 95.12 300 GLN A O 1
ATOM 2332 N N . THR A 1 301 ? 7.404 2.622 -23.208 1.00 95.62 301 THR A N 1
ATOM 2333 C CA . THR A 1 301 ? 8.748 2.720 -23.803 1.00 95.62 301 THR A CA 1
ATOM 2334 C C . THR A 1 301 ? 9.707 1.709 -23.186 1.00 95.62 301 THR A C 1
ATOM 2336 O O . THR A 1 301 ? 10.559 1.157 -23.876 1.00 95.62 301 THR A O 1
ATOM 2339 N N . LEU A 1 302 ? 9.570 1.468 -21.882 1.00 95.06 302 LEU A N 1
ATOM 2340 C CA . LEU A 1 302 ? 10.388 0.508 -21.155 1.00 95.06 302 LEU A CA 1
ATOM 2341 C C . LEU A 1 302 ? 9.913 -0.937 -21.312 1.00 95.06 302 LEU A C 1
ATOM 2343 O O . LEU A 1 302 ? 10.631 -1.818 -20.859 1.00 95.06 302 LEU A O 1
ATOM 2347 N N . GLY A 1 303 ? 8.750 -1.200 -21.914 1.00 95.75 303 GLY A N 1
ATOM 2348 C CA . GLY A 1 303 ? 8.185 -2.546 -22.016 1.00 95.75 303 GLY A CA 1
ATOM 2349 C C . GLY A 1 303 ? 7.761 -3.156 -20.673 1.00 95.75 303 GLY A C 1
ATOM 2350 O O . GLY A 1 303 ? 7.744 -4.384 -20.556 1.00 95.75 303 GLY A O 1
ATOM 2351 N N . LEU A 1 304 ? 7.456 -2.318 -19.674 1.00 96.06 304 LEU A N 1
ATOM 2352 C CA . LEU A 1 304 ? 7.085 -2.720 -18.315 1.00 96.06 304 LEU A CA 1
ATOM 2353 C C . LEU A 1 304 ? 5.564 -2.651 -18.120 1.00 96.06 304 LEU A C 1
ATOM 2355 O O . LEU A 1 304 ? 4.954 -1.589 -18.239 1.00 96.06 304 LEU A O 1
ATOM 2359 N N . LYS A 1 305 ? 4.971 -3.799 -17.805 1.00 96.81 305 LYS A N 1
ATOM 2360 C CA . LYS A 1 305 ? 3.554 -4.016 -17.501 1.00 96.81 305 LYS A CA 1
ATOM 2361 C C . LYS A 1 305 ? 3.297 -4.202 -16.009 1.00 96.81 305 LYS A C 1
ATOM 2363 O O . LYS A 1 305 ? 2.239 -3.811 -15.532 1.00 96.81 305 LYS A O 1
ATOM 2368 N N . ARG A 1 306 ? 4.237 -4.787 -15.267 1.00 96.94 306 ARG A N 1
ATOM 2369 C CA . ARG A 1 306 ? 4.190 -4.912 -13.805 1.00 96.94 306 ARG A CA 1
ATOM 2370 C C . ARG A 1 306 ? 5.358 -4.140 -13.215 1.00 96.94 306 ARG A C 1
ATOM 2372 O O . ARG A 1 306 ? 6.514 -4.398 -13.564 1.00 96.94 306 ARG A O 1
ATOM 2379 N N . GLN A 1 307 ? 5.049 -3.161 -12.369 1.00 98.00 307 GLN A N 1
ATOM 2380 C CA . GLN A 1 307 ? 6.055 -2.325 -11.718 1.00 98.00 307 GLN A CA 1
ATOM 2381 C C . GLN A 1 307 ? 5.817 -2.244 -10.209 1.00 98.00 307 GLN A C 1
ATOM 2383 O O . GLN A 1 307 ? 4.686 -2.123 -9.748 1.00 98.00 307 GLN A O 1
ATOM 2388 N N . ILE A 1 308 ? 6.898 -2.290 -9.438 1.00 98.56 308 ILE A N 1
ATOM 2389 C CA . ILE A 1 308 ? 6.883 -2.208 -7.979 1.00 98.56 308 ILE A CA 1
ATOM 2390 C C . ILE A 1 308 ? 7.805 -1.072 -7.553 1.00 98.56 308 ILE A C 1
ATOM 2392 O O . ILE A 1 308 ? 8.981 -1.042 -7.919 1.00 98.56 308 ILE A O 1
ATOM 2396 N N . PHE A 1 309 ? 7.287 -0.150 -6.750 1.00 98.75 309 PHE A N 1
ATOM 2397 C CA . PHE A 1 309 ? 8.002 1.036 -6.297 1.00 98.75 309 PHE A CA 1
ATOM 2398 C C . PHE A 1 309 ? 8.046 1.112 -4.778 1.00 98.75 309 PHE A C 1
ATOM 2400 O O . PHE A 1 309 ? 7.048 0.855 -4.106 1.00 98.75 309 PHE A O 1
ATOM 2407 N N . PHE A 1 310 ? 9.187 1.537 -4.244 1.00 98.75 310 PHE A N 1
ATOM 2408 C CA . PHE A 1 310 ? 9.342 1.834 -2.825 1.00 98.75 310 PHE A CA 1
ATOM 2409 C C . PHE A 1 310 ? 9.779 3.279 -2.626 1.00 98.75 310 PHE A C 1
ATOM 2411 O O . PHE A 1 310 ? 10.791 3.734 -3.177 1.00 98.75 310 PHE A O 1
ATOM 2418 N N . VAL A 1 311 ? 9.008 3.977 -1.804 1.00 98.81 311 VAL A N 1
ATOM 2419 C CA . VAL A 1 311 ? 9.277 5.322 -1.304 1.00 98.81 311 VAL A CA 1
ATOM 2420 C C . VAL A 1 311 ? 9.094 5.304 0.209 1.00 98.81 311 VAL A C 1
ATOM 2422 O O . VAL A 1 311 ? 8.425 4.420 0.752 1.00 98.81 311 VAL A O 1
ATOM 2425 N N . ALA A 1 312 ? 9.681 6.259 0.920 1.00 98.44 312 ALA A N 1
ATOM 2426 C CA . ALA A 1 312 ? 9.516 6.275 2.365 1.00 98.44 312 ALA A CA 1
ATOM 2427 C C . ALA A 1 312 ? 9.665 7.656 2.991 1.00 98.44 312 ALA A C 1
ATOM 2429 O O . ALA A 1 312 ? 10.369 8.549 2.513 1.00 98.44 312 ALA A O 1
ATOM 2430 N N . ILE A 1 313 ? 9.035 7.784 4.149 1.00 98.25 313 ILE A N 1
ATOM 2431 C CA . ILE A 1 313 ? 9.129 8.934 5.034 1.00 98.25 313 ILE A CA 1
ATOM 2432 C C . ILE A 1 313 ? 9.397 8.429 6.452 1.00 98.25 313 ILE A C 1
ATOM 2434 O O . ILE A 1 313 ? 8.809 7.452 6.902 1.00 98.25 313 ILE A O 1
ATOM 2438 N N . GLY A 1 314 ? 10.331 9.073 7.148 1.00 97.69 314 GLY A N 1
ATOM 2439 C CA . GLY A 1 314 ? 10.649 8.763 8.541 1.00 97.69 314 GLY A CA 1
ATOM 2440 C C . GLY A 1 314 ? 10.213 9.867 9.494 1.00 97.69 314 GLY A C 1
ATOM 2441 O O . GLY A 1 314 ? 9.669 10.889 9.074 1.00 97.69 314 GLY A O 1
ATOM 2442 N N . GLY A 1 315 ? 10.518 9.672 10.776 1.00 97.19 315 GLY A N 1
ATOM 2443 C CA . GLY A 1 315 ? 10.214 10.633 11.839 1.00 97.19 315 GLY A CA 1
ATOM 2444 C C . GLY A 1 315 ? 8.926 10.329 12.602 1.00 97.19 315 GLY A C 1
ATOM 2445 O O . GLY A 1 315 ? 8.417 11.211 13.282 1.00 97.19 315 GLY A O 1
ATOM 2446 N N . PHE A 1 316 ? 8.411 9.101 12.500 1.00 98.00 316 PHE A N 1
ATOM 2447 C CA . PHE A 1 316 ? 7.250 8.645 13.271 1.00 98.00 316 PHE A CA 1
ATOM 2448 C C . PHE A 1 316 ? 7.620 8.109 14.664 1.00 98.00 316 PHE A C 1
ATOM 2450 O O . PHE A 1 316 ? 6.729 7.843 15.464 1.00 98.00 316 PHE A O 1
ATOM 2457 N N . ASP A 1 317 ? 8.919 7.996 14.984 1.00 97.00 317 ASP A N 1
ATOM 2458 C CA . ASP A 1 317 ? 9.399 7.547 16.297 1.00 97.00 317 ASP A CA 1
ATOM 2459 C C . ASP A 1 317 ? 9.313 8.642 17.371 1.00 97.00 317 ASP A C 1
ATOM 2461 O O . ASP A 1 317 ? 10.314 9.150 17.879 1.00 97.00 317 ASP A O 1
ATOM 2465 N N . THR A 1 318 ? 8.085 9.062 17.669 1.00 94.38 318 THR A N 1
ATOM 2466 C CA . THR A 1 318 ? 7.794 10.200 18.542 1.00 94.38 318 THR A CA 1
ATOM 2467 C C . THR A 1 318 ? 7.615 9.766 19.996 1.00 94.38 318 THR A C 1
ATOM 2469 O O . THR A 1 318 ? 6.506 9.508 20.459 1.00 94.38 318 THR A O 1
ATOM 2472 N N . HIS A 1 319 ? 8.718 9.737 20.746 1.00 96.50 319 HIS A N 1
ATOM 2473 C CA . HIS A 1 319 ? 8.706 9.595 22.216 1.00 96.50 319 HIS A CA 1
ATOM 2474 C C . HIS A 1 319 ? 8.517 10.931 22.953 1.00 96.50 319 HIS A C 1
ATOM 2476 O O . HIS A 1 319 ? 8.349 10.949 24.169 1.00 96.50 319 HIS A O 1
ATOM 2482 N N . SER A 1 320 ? 8.540 12.046 22.220 1.00 96.06 320 SER A N 1
ATOM 2483 C CA . SER A 1 320 ? 8.280 13.402 22.708 1.00 96.06 320 SER A CA 1
ATOM 2484 C C . SER A 1 320 ? 7.765 14.292 21.576 1.00 96.06 320 SER A C 1
ATOM 2486 O O . SER A 1 320 ? 7.941 13.952 20.404 1.00 96.06 320 SER A O 1
ATOM 2488 N N . GLU A 1 321 ? 7.179 15.444 21.910 1.00 96.81 321 GLU A N 1
ATOM 2489 C CA . GLU A 1 321 ? 6.681 16.456 20.962 1.00 96.81 321 GLU A CA 1
ATOM 2490 C C . GLU A 1 321 ? 5.745 15.900 19.869 1.00 96.81 321 GLU A C 1
ATOM 2492 O O . GLU A 1 321 ? 5.691 16.408 18.744 1.00 96.81 321 GLU A O 1
ATOM 2497 N N . GLN A 1 322 ? 4.979 14.853 20.187 1.00 97.19 322 GLN A N 1
ATOM 2498 C CA . GLN A 1 322 ? 4.246 14.074 19.191 1.00 97.19 322 GLN A CA 1
ATOM 2499 C C . GLN A 1 322 ? 3.227 14.897 18.412 1.00 97.19 322 GLN A C 1
ATOM 2501 O O . GLN A 1 322 ? 3.175 14.783 17.193 1.00 97.19 322 GLN A O 1
ATOM 2506 N N . LEU A 1 323 ? 2.471 15.778 19.073 1.00 97.56 323 LEU A N 1
ATOM 2507 C CA . LEU A 1 323 ? 1.487 16.624 18.387 1.00 97.56 323 LEU A CA 1
ATOM 2508 C C . LEU A 1 323 ? 2.109 17.537 17.322 1.00 97.56 323 LEU A C 1
ATOM 2510 O O . LEU A 1 323 ? 1.449 17.852 16.335 1.00 97.56 323 LEU A O 1
ATOM 2514 N N . THR A 1 324 ? 3.363 17.951 17.503 1.00 98.06 324 THR A N 1
ATOM 2515 C CA . THR A 1 324 ? 4.074 18.783 16.527 1.00 98.06 324 THR A CA 1
ATOM 2516 C C . THR A 1 324 ? 4.664 17.910 15.427 1.00 98.06 324 THR A C 1
ATOM 2518 O O . THR A 1 324 ? 4.319 18.068 14.257 1.00 98.06 324 THR A O 1
ATOM 2521 N N . ILE A 1 325 ? 5.515 16.949 15.800 1.00 98.38 325 ILE A N 1
ATOM 2522 C CA . ILE A 1 325 ? 6.283 16.146 14.841 1.00 98.38 325 ILE A CA 1
ATOM 2523 C C . ILE A 1 325 ? 5.348 15.291 13.983 1.00 98.38 325 ILE A C 1
ATOM 2525 O O . ILE A 1 325 ? 5.470 15.289 12.757 1.00 98.38 325 ILE A O 1
ATOM 2529 N N . HIS A 1 326 ? 4.383 14.597 14.594 1.00 98.44 326 HIS A N 1
ATOM 2530 C CA . HIS A 1 326 ? 3.442 13.738 13.869 1.00 98.44 326 HIS A CA 1
ATOM 2531 C C . HIS A 1 326 ? 2.571 14.552 12.914 1.00 98.44 326 HIS A C 1
ATOM 2533 O O . HIS A 1 326 ? 2.443 14.178 11.752 1.00 98.44 326 HIS A O 1
ATOM 2539 N N . SER A 1 327 ? 2.076 15.716 13.347 1.00 98.50 327 SER A N 1
ATOM 2540 C CA . SER A 1 327 ? 1.304 16.628 12.495 1.00 98.50 327 SER A CA 1
ATOM 2541 C C . SER A 1 327 ? 2.084 17.074 11.252 1.00 98.50 327 SER A C 1
ATOM 2543 O O . SER A 1 327 ? 1.533 17.074 10.150 1.00 98.50 327 SER A O 1
ATOM 2545 N N . GLU A 1 328 ? 3.377 17.387 11.393 1.00 98.44 328 GLU A N 1
ATOM 2546 C CA . GLU A 1 328 ? 4.248 17.727 10.262 1.00 98.44 328 GLU A CA 1
ATOM 2547 C C . GLU A 1 328 ? 4.478 16.540 9.317 1.00 98.44 328 GLU A C 1
ATOM 2549 O O . GLU A 1 328 ? 4.454 16.713 8.096 1.00 98.44 328 GLU A O 1
ATOM 2554 N N . ARG A 1 329 ? 4.695 15.332 9.859 1.00 98.62 329 ARG A N 1
ATOM 2555 C CA . ARG A 1 329 ? 4.863 14.117 9.043 1.00 98.62 329 ARG A CA 1
ATOM 2556 C C . ARG A 1 329 ? 3.578 13.771 8.289 1.00 98.62 329 ARG A C 1
ATOM 2558 O O . ARG A 1 329 ? 3.651 13.438 7.108 1.00 98.62 329 ARG A O 1
ATOM 2565 N N . LEU A 1 330 ? 2.418 13.892 8.938 1.00 98.81 330 LEU A N 1
ATOM 2566 C CA . LEU A 1 330 ? 1.114 13.663 8.318 1.00 98.81 330 LEU A CA 1
ATOM 2567 C C . LEU A 1 330 ? 0.799 14.705 7.239 1.00 98.81 330 LEU A C 1
ATOM 2569 O O . LEU A 1 330 ? 0.311 14.324 6.184 1.00 98.81 330 LEU A O 1
ATOM 2573 N N . ALA A 1 331 ? 1.137 15.984 7.441 1.00 98.75 331 ALA A N 1
ATOM 2574 C CA . ALA A 1 331 ? 0.985 17.012 6.405 1.00 98.75 331 ALA A CA 1
ATOM 2575 C C . ALA A 1 331 ? 1.856 16.726 5.165 1.00 98.75 331 ALA A C 1
ATOM 2577 O O . ALA A 1 331 ? 1.435 16.932 4.021 1.00 98.75 331 ALA A O 1
ATOM 2578 N N . GLU A 1 332 ? 3.087 16.244 5.377 1.00 98.69 332 GLU A N 1
ATOM 2579 C CA . GLU A 1 332 ? 3.961 15.825 4.279 1.00 98.69 332 GLU A CA 1
ATOM 2580 C C . GLU A 1 332 ? 3.393 14.603 3.544 1.00 98.69 332 GLU A C 1
ATOM 2582 O O . GLU A 1 332 ? 3.362 14.607 2.314 1.00 98.69 332 GLU A O 1
ATOM 2587 N N . LEU A 1 333 ? 2.901 13.599 4.277 1.00 98.88 333 LEU A N 1
ATOM 2588 C CA . LEU A 1 333 ? 2.247 12.421 3.706 1.00 98.88 333 LEU A CA 1
ATOM 2589 C C . LEU A 1 333 ? 1.006 12.806 2.886 1.00 98.88 333 LEU A C 1
ATOM 2591 O O . LEU A 1 333 ? 0.905 12.420 1.725 1.00 98.88 333 LEU A O 1
ATOM 2595 N N . ASP A 1 334 ? 0.107 13.605 3.460 1.00 98.88 334 ASP A N 1
ATOM 2596 C CA . ASP A 1 334 ? -1.161 14.024 2.851 1.00 98.88 334 ASP A CA 1
ATOM 2597 C C . ASP A 1 334 ? -0.951 14.761 1.524 1.00 98.88 334 ASP A C 1
ATOM 2599 O O . ASP A 1 334 ? -1.497 14.386 0.483 1.00 98.88 334 ASP A O 1
ATOM 2603 N N . SER A 1 335 ? -0.083 15.777 1.536 1.00 98.69 335 SER A N 1
ATOM 2604 C CA . SER A 1 335 ? 0.223 16.561 0.336 1.00 98.69 335 SER A CA 1
ATOM 2605 C C . SER A 1 335 ? 0.917 15.734 -0.752 1.00 98.69 335 SER A C 1
ATOM 2607 O O . SER A 1 335 ? 0.646 15.935 -1.942 1.00 98.69 335 SER A O 1
ATOM 2609 N N . ALA A 1 336 ? 1.781 14.789 -0.370 1.00 98.81 336 ALA A N 1
ATOM 2610 C CA . ALA A 1 336 ? 2.489 13.925 -1.306 1.00 98.81 336 ALA A CA 1
ATOM 2611 C C . ALA A 1 336 ? 1.557 12.880 -1.948 1.00 98.81 336 ALA A C 1
ATOM 2613 O O . ALA A 1 336 ? 1.594 12.720 -3.169 1.00 98.81 336 ALA A O 1
ATOM 2614 N N . LEU A 1 337 ? 0.684 12.232 -1.163 1.00 98.88 337 LEU A N 1
ATOM 2615 C CA . LEU A 1 337 ? -0.322 11.288 -1.668 1.00 98.88 337 LEU A CA 1
ATOM 2616 C C . LEU A 1 337 ? -1.298 11.973 -2.629 1.00 98.88 337 LEU A C 1
ATOM 2618 O O . LEU A 1 337 ? -1.516 11.481 -3.735 1.00 98.88 337 LEU A O 1
ATOM 2622 N N . GLN A 1 338 ? -1.817 13.148 -2.259 1.00 98.62 338 GLN A N 1
ATOM 2623 C CA . GLN A 1 338 ? -2.731 13.904 -3.114 1.00 98.62 338 GLN A CA 1
ATOM 2624 C C . GLN A 1 338 ? -2.093 14.290 -4.452 1.00 98.62 338 GLN A C 1
ATOM 2626 O O . GLN A 1 338 ? -2.723 14.128 -5.500 1.00 98.62 338 GLN A O 1
ATOM 2631 N N . SER A 1 339 ? -0.862 14.808 -4.421 1.00 98.69 339 SER A N 1
ATOM 2632 C CA . SER A 1 339 ? -0.152 15.209 -5.642 1.00 98.69 339 SER A CA 1
ATOM 2633 C C . SER A 1 339 ? 0.135 13.994 -6.524 1.00 98.69 339 SER A C 1
ATOM 2635 O O . SER A 1 339 ? -0.030 14.059 -7.737 1.00 98.69 339 SER A O 1
ATOM 2637 N N . PHE A 1 340 ? 0.521 12.863 -5.926 1.00 98.88 340 PHE A N 1
ATOM 2638 C CA . PHE A 1 340 ? 0.777 11.633 -6.669 1.00 98.88 340 PHE A CA 1
ATOM 2639 C C . PHE A 1 340 ? -0.484 11.081 -7.334 1.00 98.88 340 PHE A C 1
ATOM 2641 O O . PHE A 1 340 ? -0.450 10.763 -8.518 1.00 98.88 340 PHE A O 1
ATOM 2648 N N . TYR A 1 341 ? -1.607 11.036 -6.616 1.00 98.75 341 TYR A N 1
ATOM 2649 C CA . TYR A 1 341 ? -2.884 10.614 -7.189 1.00 98.75 341 TYR A CA 1
ATOM 2650 C C . TYR A 1 341 ? -3.319 11.517 -8.356 1.00 98.75 341 TYR A C 1
ATOM 2652 O O . TYR A 1 341 ? -3.756 11.040 -9.395 1.00 98.75 341 TYR A O 1
ATOM 2660 N N . GLN A 1 342 ? -3.127 12.832 -8.252 1.00 98.75 342 GLN A N 1
ATOM 2661 C CA . GLN A 1 342 ? -3.406 13.735 -9.375 1.00 98.75 342 GLN A CA 1
ATOM 2662 C C . GLN A 1 342 ? -2.487 13.477 -10.580 1.00 98.75 342 GLN A C 1
ATOM 2664 O O . GLN A 1 342 ? -2.939 13.568 -11.719 1.00 98.75 342 GLN A O 1
ATOM 2669 N N . MET A 1 343 ? -1.225 13.093 -10.357 1.00 98.75 343 MET A N 1
ATOM 2670 C CA . MET A 1 343 ? -0.322 12.693 -11.442 1.00 98.75 343 MET A CA 1
ATOM 2671 C C . MET A 1 343 ? -0.762 11.389 -12.111 1.00 98.75 343 MET A C 1
ATOM 2673 O O . MET A 1 343 ? -0.607 11.259 -13.323 1.00 98.75 343 MET A O 1
ATOM 2677 N N . THR A 1 344 ? -1.309 10.422 -11.365 1.00 98.62 344 THR A N 1
ATOM 2678 C CA . THR A 1 344 ? -1.845 9.196 -11.979 1.00 98.62 344 THR A CA 1
ATOM 2679 C C . THR A 1 344 ? -3.077 9.502 -12.828 1.00 98.62 344 THR A C 1
ATOM 2681 O O . THR A 1 344 ? -3.176 8.969 -13.930 1.00 98.62 344 THR A O 1
ATOM 2684 N N . GLN A 1 345 ? -3.931 10.437 -12.397 1.00 98.12 345 GLN A N 1
ATOM 2685 C CA . GLN A 1 345 ? -5.041 10.950 -13.209 1.00 98.12 345 GLN A CA 1
ATOM 2686 C C . GLN A 1 345 ? -4.557 11.702 -14.458 1.00 98.12 345 GLN A C 1
ATOM 2688 O O . GLN A 1 345 ? -5.075 11.489 -15.550 1.00 98.12 345 GLN A O 1
ATOM 2693 N N . GLU A 1 346 ? -3.537 12.560 -14.335 1.00 98.44 346 GLU A N 1
ATOM 2694 C CA . GLU A 1 346 ? -2.929 13.263 -15.478 1.00 98.44 346 GLU A CA 1
ATOM 2695 C C . GLU A 1 346 ? -2.393 12.278 -16.530 1.00 98.44 346 GLU A C 1
ATOM 2697 O O . GLU A 1 346 ? -2.477 12.529 -17.733 1.00 98.44 346 GLU A O 1
ATOM 2702 N N . LEU A 1 347 ? -1.862 11.144 -16.074 1.00 97.81 347 LEU A N 1
ATOM 2703 C CA . LEU A 1 347 ? -1.335 10.074 -16.915 1.00 97.81 347 LEU A CA 1
ATOM 2704 C C . LEU A 1 347 ? -2.408 9.098 -17.431 1.00 97.81 347 LEU A C 1
ATOM 2706 O O . LEU A 1 347 ? -2.075 8.265 -18.280 1.00 97.81 347 LEU A O 1
ATOM 2710 N N . GLY A 1 348 ? -3.651 9.180 -16.940 1.00 96.56 348 GLY A N 1
ATOM 2711 C CA . GLY A 1 348 ? -4.744 8.254 -17.263 1.00 96.56 348 GLY A CA 1
ATOM 2712 C C . GLY A 1 348 ? -4.462 6.816 -16.821 1.00 96.56 348 GLY A C 1
ATOM 2713 O O . GLY A 1 348 ? -4.647 5.881 -17.599 1.00 96.56 348 GLY A O 1
ATOM 2714 N N . VAL A 1 349 ? -3.889 6.646 -15.628 1.00 97.06 349 VAL A N 1
ATOM 2715 C CA . VAL A 1 349 ? -3.475 5.345 -15.067 1.00 97.06 349 VAL A CA 1
ATOM 2716 C C . VAL A 1 349 ? -3.962 5.120 -13.643 1.00 97.06 349 VAL A C 1
ATOM 2718 O O . VAL A 1 349 ? -3.535 4.159 -13.009 1.00 97.06 349 VAL A O 1
ATOM 2721 N N . GLU A 1 350 ? -4.818 5.985 -13.117 1.00 96.00 350 GLU A N 1
ATOM 2722 C CA . GLU A 1 350 ? -5.304 5.958 -11.740 1.00 96.00 350 GLU A CA 1
ATOM 2723 C C . GLU A 1 350 ? -5.903 4.606 -11.328 1.00 96.00 350 GLU A C 1
ATOM 2725 O O . GLU A 1 350 ? -5.668 4.171 -10.202 1.00 96.00 350 GLU A O 1
ATOM 2730 N N . ASP A 1 351 ? -6.566 3.900 -12.246 1.00 93.56 351 ASP A N 1
ATOM 2731 C CA . ASP A 1 351 ? -7.177 2.585 -11.996 1.00 93.56 351 ASP A CA 1
ATOM 2732 C C . ASP A 1 351 ? -6.166 1.428 -12.090 1.00 93.56 351 ASP A C 1
ATOM 2734 O O . ASP A 1 351 ? -6.454 0.297 -11.719 1.00 93.56 351 ASP A O 1
ATOM 2738 N N . THR A 1 352 ? -4.939 1.713 -12.531 1.00 96.56 352 THR A N 1
ATOM 2739 C CA . THR A 1 352 ? -3.846 0.735 -12.681 1.00 96.56 352 THR A CA 1
ATOM 2740 C C . THR A 1 352 ? -2.648 1.018 -11.775 1.00 96.56 352 THR A C 1
ATOM 2742 O O . THR A 1 352 ? -1.584 0.413 -11.923 1.00 96.56 352 THR A O 1
ATOM 2745 N N . VAL A 1 353 ? -2.777 1.973 -10.854 1.00 98.56 353 VAL A N 1
ATOM 2746 C CA . VAL A 1 353 ? -1.725 2.331 -9.899 1.00 98.56 353 VAL A CA 1
ATOM 2747 C C . VAL A 1 353 ? -2.302 2.288 -8.492 1.00 98.56 353 VAL A C 1
ATOM 2749 O O . VAL A 1 353 ? -3.056 3.179 -8.104 1.00 98.56 353 VAL A O 1
ATOM 2752 N N . THR A 1 354 ? -1.888 1.297 -7.708 1.00 98.62 354 THR A N 1
ATOM 2753 C CA . THR A 1 354 ? -2.220 1.214 -6.285 1.00 98.62 354 THR A CA 1
ATOM 2754 C C . THR A 1 354 ? -1.069 1.746 -5.453 1.00 98.62 354 THR A C 1
ATOM 2756 O O . THR A 1 354 ? 0.068 1.285 -5.553 1.00 98.62 354 THR A O 1
ATOM 2759 N N . THR A 1 355 ? -1.375 2.697 -4.580 1.00 98.81 355 THR A N 1
ATOM 2760 C CA . THR A 1 355 ? -0.467 3.182 -3.540 1.00 98.81 355 THR A CA 1
ATOM 2761 C C . THR A 1 355 ? -0.944 2.688 -2.193 1.00 98.81 355 THR A C 1
ATOM 2763 O O . THR A 1 355 ? -2.128 2.804 -1.882 1.00 98.81 355 THR A O 1
ATOM 2766 N N . PHE A 1 356 ? -0.033 2.179 -1.374 1.00 98.81 356 PHE A N 1
ATOM 2767 C CA . PHE A 1 356 ? -0.358 1.733 -0.030 1.00 98.81 356 PHE A CA 1
ATOM 2768 C C . PHE A 1 356 ? 0.646 2.257 0.991 1.00 98.81 356 PHE A C 1
ATOM 2770 O O . PHE A 1 356 ? 1.827 2.429 0.681 1.00 98.81 356 PHE A O 1
ATOM 2777 N N . THR A 1 357 ? 0.193 2.500 2.220 1.00 98.75 357 THR A N 1
ATOM 2778 C CA . THR A 1 357 ? 1.093 2.820 3.332 1.00 98.75 357 THR A CA 1
ATOM 2779 C C . THR A 1 357 ? 1.437 1.580 4.144 1.00 98.75 357 THR A C 1
ATOM 2781 O O . THR A 1 357 ? 0.688 0.605 4.205 1.00 98.75 357 THR A O 1
ATOM 2784 N N . ALA A 1 358 ? 2.608 1.617 4.762 1.00 97.62 358 ALA A N 1
ATOM 2785 C CA . ALA A 1 358 ? 3.120 0.557 5.611 1.00 97.62 358 ALA A CA 1
ATOM 2786 C C . ALA A 1 358 ? 3.885 1.163 6.780 1.00 97.62 358 ALA A C 1
ATOM 2788 O O . ALA A 1 358 ? 4.510 2.206 6.630 1.00 97.62 358 ALA A O 1
ATOM 2789 N N . SER A 1 359 ? 3.880 0.510 7.932 1.00 97.19 359 SER A N 1
ATOM 2790 C CA . SER A 1 359 ? 4.741 0.869 9.056 1.00 97.19 359 SER A CA 1
ATOM 2791 C C . SER A 1 359 ? 5.116 -0.407 9.790 1.00 97.19 359 SER A C 1
ATOM 2793 O O . SER A 1 359 ? 4.335 -1.357 9.793 1.00 97.19 359 SER A O 1
ATOM 2795 N N . GLU A 1 360 ? 6.300 -0.451 10.395 1.00 95.00 360 GLU A N 1
ATOM 2796 C CA . GLU A 1 360 ? 6.781 -1.663 11.065 1.00 95.00 360 GLU A CA 1
ATOM 2797 C C . GLU A 1 360 ? 5.863 -2.125 12.203 1.00 95.00 360 GLU A C 1
ATOM 2799 O O . GLU A 1 360 ? 5.803 -3.312 12.507 1.00 95.00 360 GLU A O 1
ATOM 2804 N N . PHE A 1 361 ? 5.154 -1.178 12.817 1.00 96.38 361 PHE A N 1
ATOM 2805 C CA . PHE A 1 361 ? 4.157 -1.383 13.858 1.00 96.38 361 PHE A CA 1
ATOM 2806 C C . PHE A 1 361 ? 3.341 -0.096 14.083 1.00 96.38 361 PHE A C 1
ATOM 2808 O O . PHE A 1 361 ? 3.593 0.933 13.455 1.00 96.38 361 PHE A O 1
ATOM 2815 N N . GLY A 1 362 ? 2.376 -0.125 15.004 1.00 95.44 362 GLY A N 1
ATOM 2816 C CA . GLY A 1 362 ? 1.685 1.068 15.512 1.00 95.44 362 GLY A CA 1
ATOM 2817 C C . GLY A 1 362 ? 2.311 1.668 16.777 1.00 95.44 362 GLY A C 1
ATOM 2818 O O . GLY A 1 362 ? 3.250 1.121 17.359 1.00 95.44 362 GLY A O 1
ATOM 2819 N N . ARG A 1 363 ? 1.752 2.784 17.249 1.00 96.19 363 ARG A N 1
ATOM 2820 C CA . ARG A 1 363 ? 2.086 3.409 18.545 1.00 96.19 363 ARG A CA 1
ATOM 2821 C C . ARG A 1 363 ? 1.046 3.073 19.603 1.00 96.19 363 ARG A C 1
ATOM 2823 O O . ARG A 1 363 ? -0.096 2.770 19.268 1.00 96.19 363 ARG A O 1
ATOM 2830 N N . SER A 1 364 ? 1.435 3.103 20.876 1.00 96.00 364 SER A N 1
ATOM 2831 C CA . SER A 1 364 ? 0.504 2.832 21.975 1.00 96.00 364 SER A CA 1
ATOM 2832 C C . SER A 1 364 ? -0.648 3.831 21.962 1.00 96.00 364 SER A C 1
ATOM 2834 O O . SER A 1 364 ? -0.444 5.024 21.724 1.00 96.00 364 SER A O 1
ATOM 2836 N N . LEU A 1 365 ? -1.863 3.368 22.270 1.00 95.25 365 LEU A N 1
ATOM 2837 C CA . LEU A 1 365 ? -2.978 4.284 22.511 1.00 95.25 365 LEU A CA 1
ATOM 2838 C C . LEU A 1 365 ? -2.717 5.123 23.770 1.00 95.25 365 LEU A C 1
ATOM 2840 O O . LEU A 1 365 ? -3.021 6.311 23.792 1.00 95.25 365 LEU A O 1
ATOM 2844 N N . THR A 1 366 ? -2.097 4.546 24.801 1.00 96.25 366 THR A N 1
ATOM 2845 C CA . THR A 1 366 ? -1.653 5.310 25.975 1.00 96.25 366 THR A CA 1
ATOM 2846 C C . THR A 1 366 ? -0.484 6.240 25.649 1.00 96.25 366 THR A C 1
ATOM 2848 O O . THR A 1 366 ? 0.223 6.063 24.657 1.00 96.25 366 THR A O 1
ATOM 2851 N N . ILE A 1 367 ? -0.289 7.246 26.503 1.00 95.75 367 ILE A N 1
ATOM 2852 C CA . ILE A 1 367 ? 0.761 8.256 26.350 1.00 95.75 367 ILE A CA 1
ATOM 2853 C C . ILE A 1 367 ? 1.956 7.998 27.268 1.00 95.75 367 ILE A C 1
ATOM 2855 O O . ILE A 1 367 ? 1.802 7.490 28.382 1.00 95.75 367 ILE A O 1
ATOM 2859 N N . ASN A 1 368 ? 3.120 8.478 26.845 1.00 93.81 368 ASN A N 1
ATOM 2860 C CA . ASN A 1 368 ? 4.340 8.567 27.632 1.00 93.81 368 ASN A CA 1
ATOM 2861 C C . ASN A 1 368 ? 4.863 10.014 27.576 1.00 93.81 368 ASN A C 1
ATOM 2863 O O . ASN A 1 368 ? 5.523 10.423 26.626 1.00 93.81 368 ASN A O 1
ATOM 2867 N N . GLY A 1 369 ? 4.498 10.826 28.575 1.00 95.12 369 GLY A N 1
ATOM 2868 C CA . GLY A 1 369 ? 4.815 12.258 28.594 1.00 95.12 369 GLY A CA 1
ATOM 2869 C C . GLY A 1 369 ? 4.037 13.041 27.531 1.00 95.12 369 GLY A C 1
ATOM 2870 O O . GLY A 1 369 ? 2.826 13.228 27.650 1.00 95.12 369 GLY A O 1
ATOM 2871 N N . ASP A 1 370 ? 4.741 13.529 26.516 1.00 96.06 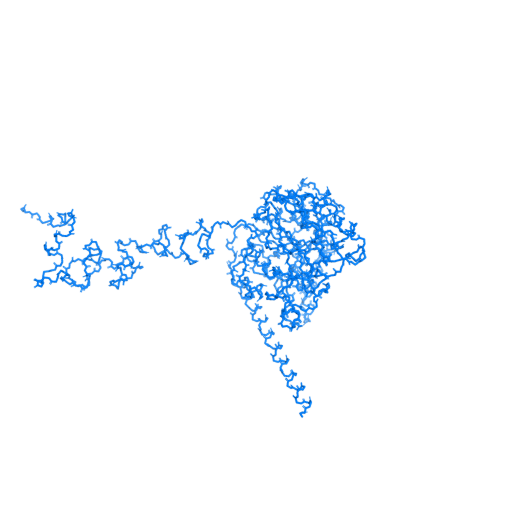370 ASP A N 1
ATOM 2872 C CA . ASP A 1 370 ? 4.187 14.178 25.324 1.00 96.06 370 ASP A CA 1
ATOM 2873 C C . ASP A 1 370 ? 4.477 13.384 24.033 1.00 96.06 370 ASP A C 1
ATOM 2875 O O . ASP A 1 370 ? 4.383 13.931 22.932 1.00 96.06 370 ASP A O 1
ATOM 2879 N N . GLY A 1 371 ? 4.786 12.089 24.171 1.00 97.19 371 GLY A N 1
ATOM 2880 C CA . GLY A 1 371 ? 4.872 11.118 23.082 1.00 97.19 371 GLY A CA 1
ATOM 2881 C C . GLY A 1 371 ? 4.196 9.784 23.404 1.00 97.19 371 GLY A C 1
ATOM 2882 O O . GLY A 1 371 ? 3.365 9.689 24.313 1.00 97.19 371 GLY A O 1
ATOM 2883 N N . THR A 1 372 ? 4.533 8.746 22.640 1.00 97.25 372 THR A N 1
ATOM 2884 C CA . THR A 1 372 ? 3.945 7.401 22.752 1.00 97.25 372 THR A CA 1
ATOM 2885 C C . THR A 1 372 ? 4.997 6.305 22.631 1.00 97.25 372 THR A C 1
ATOM 2887 O O . THR A 1 372 ? 6.014 6.457 21.949 1.00 97.25 372 THR A O 1
ATOM 2890 N N . ASP A 1 373 ? 4.726 5.173 23.279 1.00 97.38 373 ASP A N 1
ATOM 2891 C CA . ASP A 1 373 ? 5.584 3.998 23.204 1.00 97.38 373 ASP A CA 1
ATOM 2892 C C . ASP A 1 373 ? 5.302 3.186 21.930 1.00 97.38 373 ASP A C 1
ATOM 2894 O O . ASP A 1 373 ? 4.302 3.363 21.230 1.00 97.38 373 ASP A O 1
ATOM 2898 N N . HIS A 1 374 ? 6.179 2.223 21.653 1.00 97.44 374 HIS A N 1
ATOM 2899 C CA . HIS A 1 374 ? 5.989 1.263 20.571 1.00 97.44 374 HIS A CA 1
ATOM 2900 C C . HIS A 1 374 ? 4.818 0.322 20.890 1.00 97.44 374 HIS A C 1
ATOM 2902 O O . HIS A 1 374 ? 4.666 -0.138 22.032 1.00 97.44 374 HIS A O 1
ATOM 2908 N N . ALA A 1 375 ? 4.025 0.003 19.871 1.00 96.06 375 ALA A N 1
ATOM 2909 C CA . ALA A 1 375 ? 2.930 -0.956 19.925 1.00 96.06 375 ALA A CA 1
ATOM 2910 C C . ALA A 1 375 ? 3.024 -1.942 18.754 1.00 96.06 375 ALA A C 1
ATOM 2912 O O . ALA A 1 375 ? 4.122 -2.275 18.316 1.00 96.06 375 ALA A O 1
ATOM 2913 N N . TRP A 1 376 ? 1.891 -2.489 18.318 1.00 95.50 376 TRP A N 1
ATOM 2914 C CA . TRP A 1 376 ? 1.867 -3.614 17.395 1.00 95.50 376 TRP A CA 1
ATOM 2915 C C . TRP A 1 376 ? 1.009 -3.325 16.166 1.00 95.50 376 TRP A C 1
ATOM 2917 O O . TRP A 1 376 ? 1.570 -2.957 15.137 1.00 95.50 376 TRP A O 1
ATOM 2927 N N . GLY A 1 377 ? -0.316 -3.439 16.258 1.00 94.25 377 GLY A N 1
ATOM 2928 C CA . GLY A 1 377 ? -1.203 -3.133 15.138 1.00 94.25 377 GLY A CA 1
ATOM 2929 C C . GLY A 1 377 ? -1.270 -1.640 14.804 1.00 94.25 377 GLY A C 1
ATOM 2930 O O . GLY A 1 377 ? -1.197 -0.789 15.692 1.00 94.25 377 GLY A O 1
ATOM 2931 N N . SER A 1 378 ? -1.395 -1.325 13.514 1.00 94.88 378 SER A N 1
ATOM 2932 C CA . SER A 1 378 ? -1.476 0.038 12.972 1.00 94.88 378 SER A CA 1
ATOM 2933 C C . SER A 1 378 ? -2.530 0.133 11.866 1.00 94.88 378 SER A C 1
ATOM 2935 O O . SER A 1 378 ? -2.902 -0.873 11.270 1.00 94.88 378 SER A O 1
ATOM 2937 N N . HIS A 1 379 ? -3.017 1.333 11.561 1.00 96.50 379 HIS A N 1
ATOM 2938 C CA . HIS A 1 379 ? -3.875 1.553 10.396 1.00 96.50 379 HIS A CA 1
ATOM 2939 C C . HIS A 1 379 ? -3.024 1.884 9.166 1.00 96.50 379 HIS A C 1
ATOM 2941 O O . HIS A 1 379 ? -2.067 2.659 9.250 1.00 96.50 379 HIS A O 1
ATOM 2947 N N . ALA A 1 380 ? -3.408 1.329 8.022 1.00 97.88 380 ALA A N 1
ATOM 2948 C CA . ALA A 1 380 ? -2.814 1.611 6.723 1.00 97.88 380 ALA A CA 1
ATOM 2949 C C . ALA A 1 380 ? -3.827 2.295 5.794 1.00 97.88 380 ALA A C 1
ATOM 2951 O O . ALA A 1 380 ? -5.033 2.276 6.041 1.00 97.88 380 ALA A O 1
ATOM 2952 N N . LEU A 1 381 ? -3.331 2.909 4.724 1.00 98.62 381 LEU A N 1
ATOM 2953 C CA . LEU A 1 381 ? -4.125 3.558 3.683 1.00 98.62 381 LEU A CA 1
ATOM 2954 C C . LEU A 1 381 ? -3.865 2.845 2.357 1.00 98.62 381 LEU A C 1
ATOM 2956 O O . LEU A 1 381 ? -2.704 2.590 2.039 1.00 98.62 381 LEU A O 1
ATOM 2960 N N . ILE A 1 382 ? -4.919 2.583 1.584 1.00 98.31 382 ILE A N 1
ATOM 2961 C CA . ILE A 1 382 ? -4.854 2.096 0.196 1.00 98.31 382 ILE A CA 1
ATOM 2962 C C . ILE A 1 382 ? -5.505 3.142 -0.704 1.00 98.31 382 ILE A C 1
ATOM 2964 O O . ILE A 1 382 ? -6.595 3.614 -0.393 1.00 98.31 382 ILE A O 1
ATOM 2968 N N . MET A 1 383 ? -4.856 3.511 -1.804 1.00 98.25 383 MET A N 1
ATOM 2969 C CA . MET A 1 383 ? -5.292 4.582 -2.701 1.00 98.25 383 MET A CA 1
ATOM 2970 C C . MET A 1 383 ? -5.079 4.202 -4.171 1.00 98.25 383 MET A C 1
ATOM 2972 O O . MET A 1 383 ? -4.014 3.695 -4.525 1.00 98.25 383 MET A O 1
ATOM 2976 N N . GLY A 1 384 ? -6.050 4.521 -5.031 1.00 94.75 384 GLY A N 1
ATOM 2977 C CA . GLY A 1 384 ? -6.003 4.220 -6.471 1.00 94.75 384 GLY A CA 1
ATOM 2978 C C . GLY A 1 384 ? -6.222 2.738 -6.802 1.00 94.75 384 GLY A C 1
ATOM 2979 O O . GLY A 1 384 ? -6.648 1.966 -5.949 1.00 94.75 384 GLY A O 1
ATOM 2980 N N . GLY A 1 385 ? -5.954 2.344 -8.047 1.00 82.62 385 GLY A N 1
ATOM 2981 C CA . GLY A 1 385 ? -6.002 0.948 -8.495 1.00 82.62 385 GLY A CA 1
ATOM 2982 C C . GLY A 1 385 ? -7.388 0.306 -8.458 1.00 82.62 385 GLY A C 1
ATOM 2983 O O . GLY A 1 385 ? -7.483 -0.885 -8.198 1.00 82.62 385 GLY A O 1
ATOM 2984 N N . ASP A 1 386 ? -8.444 1.103 -8.633 1.00 85.75 386 ASP A N 1
ATOM 2985 C CA . ASP A 1 386 ? -9.845 0.702 -8.432 1.00 85.75 386 ASP A CA 1
ATOM 2986 C C . ASP A 1 386 ? -10.165 0.201 -7.008 1.00 85.75 386 ASP A C 1
ATOM 2988 O O . ASP A 1 386 ? -10.954 -0.718 -6.785 1.00 85.75 386 ASP A O 1
ATOM 2992 N N . VAL A 1 387 ? -9.526 0.810 -6.001 1.00 91.31 387 VAL A N 1
ATOM 2993 C CA . VAL A 1 387 ? -9.853 0.573 -4.590 1.00 91.31 387 VAL A CA 1
ATOM 2994 C C . VAL A 1 387 ? -11.357 0.769 -4.338 1.00 91.31 387 VAL A C 1
ATOM 2996 O O . VAL A 1 387 ? -11.955 1.762 -4.763 1.00 91.31 387 VAL A O 1
ATOM 2999 N N . ALA A 1 388 ? -11.957 -0.141 -3.572 1.00 87.88 388 ALA A N 1
ATOM 3000 C CA . ALA A 1 388 ? -13.279 0.021 -2.978 1.00 87.88 388 ALA A CA 1
ATOM 3001 C C . ALA A 1 388 ? -13.191 1.037 -1.823 1.00 87.88 388 ALA A C 1
ATOM 3003 O O . ALA A 1 388 ? -13.217 0.673 -0.645 1.00 87.88 388 ALA A O 1
ATOM 3004 N N . GLY A 1 389 ? -12.971 2.310 -2.167 1.00 91.00 389 GLY A N 1
ATOM 3005 C CA . GLY A 1 389 ? -12.697 3.391 -1.222 1.00 91.00 389 GLY A CA 1
ATOM 3006 C C . GLY A 1 389 ? -13.918 3.880 -0.443 1.00 91.00 389 GLY A C 1
ATOM 3007 O O . GLY A 1 389 ? -15.032 3.384 -0.596 1.00 91.00 389 GLY A O 1
ATOM 3008 N N . GLY A 1 390 ? -13.702 4.879 0.417 1.00 91.31 390 GLY A N 1
ATOM 3009 C CA . GLY A 1 390 ? -14.760 5.454 1.259 1.00 91.31 390 GLY A CA 1
ATOM 3010 C C . GLY A 1 390 ? -15.227 4.526 2.376 1.00 91.31 390 GLY A C 1
ATOM 3011 O O . GLY A 1 390 ? -16.293 4.730 2.959 1.00 91.31 390 GLY A O 1
ATOM 3012 N N . ARG A 1 391 ? -14.432 3.497 2.685 1.00 90.94 391 ARG A N 1
ATOM 3013 C CA . ARG A 1 391 ? -14.732 2.511 3.719 1.00 90.94 391 ARG A CA 1
ATOM 3014 C C . ARG A 1 391 ? -13.509 2.162 4.557 1.00 90.94 391 ARG A C 1
ATOM 3016 O O . ARG A 1 391 ? -12.359 2.365 4.157 1.00 90.94 391 ARG A O 1
ATOM 3023 N N . ILE A 1 392 ? -13.795 1.575 5.710 1.00 91.69 392 ILE A N 1
ATOM 3024 C CA . ILE A 1 392 ? -12.814 0.931 6.575 1.00 91.69 392 ILE A CA 1
ATOM 3025 C C . ILE A 1 392 ? -12.850 -0.567 6.272 1.00 91.69 392 ILE A C 1
ATOM 3027 O O . ILE A 1 392 ? -13.914 -1.184 6.285 1.00 91.69 392 ILE A O 1
ATOM 3031 N N . ILE A 1 393 ? -11.690 -1.139 5.973 1.00 91.44 393 ILE A N 1
ATOM 3032 C CA . ILE A 1 393 ? -11.483 -2.568 5.755 1.00 91.44 393 ILE A CA 1
ATOM 3033 C C . ILE A 1 393 ? -10.968 -3.173 7.060 1.00 91.44 393 ILE A C 1
ATOM 3035 O O . ILE A 1 393 ? -9.980 -2.700 7.629 1.00 91.44 393 ILE A O 1
ATOM 3039 N N . GLY A 1 394 ? -11.637 -4.224 7.528 1.00 87.88 394 GLY A N 1
ATOM 3040 C CA . GLY A 1 394 ? -11.430 -4.778 8.863 1.00 87.88 394 GLY A CA 1
ATOM 3041 C C . GLY A 1 394 ? -12.186 -4.005 9.945 1.00 87.88 394 GLY A C 1
ATOM 3042 O O . GLY A 1 394 ? -13.045 -3.173 9.665 1.00 87.88 394 GLY A O 1
ATOM 3043 N N . GLU A 1 395 ? -11.857 -4.293 11.200 1.00 86.00 395 GLU A N 1
ATOM 3044 C CA . GLU A 1 395 ? -12.532 -3.725 12.369 1.00 86.00 395 GLU A CA 1
ATOM 3045 C C . GLU A 1 395 ? -11.623 -2.705 13.066 1.00 86.00 395 GLU A C 1
ATOM 3047 O O . GLU A 1 395 ? -10.426 -2.950 13.265 1.00 86.00 395 GLU A O 1
ATOM 3052 N N . LEU A 1 396 ? -12.164 -1.536 13.428 1.00 86.62 396 LEU A N 1
ATOM 3053 C CA . LEU A 1 396 ? -11.462 -0.607 14.317 1.00 86.62 396 LEU A CA 1
ATOM 3054 C C . LEU A 1 396 ? -11.378 -1.217 15.724 1.00 86.62 396 LEU A C 1
ATOM 3056 O O . LEU A 1 396 ? -12.357 -1.804 16.188 1.00 86.62 396 LEU A O 1
ATOM 3060 N N . PRO A 1 397 ? -10.249 -1.060 16.435 1.00 82.00 397 PRO A N 1
ATOM 3061 C CA . PRO A 1 397 ? -10.173 -1.470 17.830 1.00 82.00 397 PRO A CA 1
ATOM 3062 C C . PRO A 1 397 ? -11.156 -0.644 18.669 1.00 82.00 397 PRO A C 1
ATOM 3064 O O . PRO A 1 397 ? -11.395 0.527 18.388 1.00 82.00 397 PRO A O 1
ATOM 3067 N N . ALA A 1 398 ? -11.687 -1.222 19.747 1.00 74.50 398 ALA A N 1
ATOM 3068 C CA . ALA A 1 398 ? -12.720 -0.596 20.583 1.00 74.50 398 ALA A CA 1
ATOM 3069 C C . ALA A 1 398 ? -12.268 0.662 21.372 1.00 74.50 398 ALA A C 1
ATOM 3071 O O . ALA A 1 398 ? -13.046 1.197 22.159 1.00 74.50 398 ALA A O 1
ATOM 3072 N N . TYR A 1 399 ? -11.023 1.130 21.191 1.00 82.44 399 TYR A N 1
ATOM 3073 C CA . TYR A 1 399 ? -10.395 2.223 21.953 1.00 82.44 399 TYR A CA 1
ATOM 3074 C C . TYR A 1 399 ? -10.568 2.066 23.477 1.00 82.44 399 TYR A C 1
ATOM 3076 O O . TYR A 1 399 ? -10.784 3.034 24.203 1.00 82.44 399 TYR A O 1
ATOM 3084 N N . GLU A 1 400 ? -10.467 0.828 23.963 1.00 85.38 400 GLU A N 1
ATOM 3085 C CA . GLU A 1 400 ? -10.631 0.455 25.367 1.00 85.38 400 GLU A CA 1
ATOM 3086 C C . GLU A 1 400 ? -9.344 -0.188 25.895 1.00 85.38 400 GLU A C 1
ATOM 3088 O O . GLU A 1 400 ? -8.797 -1.104 25.276 1.00 85.38 400 GLU A O 1
ATOM 3093 N N . LEU A 1 401 ? -8.868 0.277 27.055 1.00 92.62 401 LEU A N 1
ATOM 3094 C CA . LEU A 1 401 ? -7.726 -0.335 27.737 1.00 92.62 401 LEU A CA 1
ATOM 3095 C C . LEU A 1 401 ? -8.154 -1.615 28.448 1.00 92.62 401 LEU A C 1
ATOM 3097 O O . LEU A 1 401 ? -9.161 -1.638 29.154 1.00 92.62 401 LEU A O 1
ATOM 3101 N N . GLY A 1 402 ? -7.365 -2.674 28.297 1.00 90.88 402 GLY A N 1
ATOM 3102 C CA . GLY A 1 402 ? -7.668 -3.972 28.902 1.00 90.88 402 GLY A CA 1
ATOM 3103 C C . GLY A 1 402 ? -8.794 -4.747 28.219 1.00 90.88 402 GLY A C 1
ATOM 3104 O O . GLY A 1 402 ? -9.181 -5.809 28.717 1.00 90.88 402 GLY A O 1
ATOM 3105 N N . GLY A 1 403 ? -9.292 -4.241 27.088 1.00 89.69 403 GLY A N 1
ATOM 3106 C CA . GLY A 1 403 ? -10.256 -4.925 26.236 1.00 89.69 403 GLY A CA 1
ATOM 3107 C C . GLY A 1 403 ? -9.683 -6.191 25.579 1.00 89.69 403 GLY A C 1
ATOM 3108 O O . GLY A 1 403 ? -8.500 -6.507 25.729 1.00 89.69 403 GLY A O 1
ATOM 3109 N N . PRO A 1 404 ? -10.504 -6.939 24.823 1.00 87.69 404 PRO A N 1
ATOM 3110 C CA . PRO A 1 404 ? -10.102 -8.209 24.208 1.00 87.69 404 PRO A CA 1
ATOM 3111 C C . PRO A 1 404 ? -8.953 -8.081 23.198 1.00 87.69 404 PRO A C 1
ATOM 3113 O O . PRO A 1 404 ? -8.243 -9.061 22.967 1.00 87.69 404 PRO A O 1
ATOM 3116 N N . ASP A 1 405 ? -8.762 -6.885 22.642 1.00 87.81 405 ASP A N 1
ATOM 3117 C CA . ASP A 1 405 ? -7.755 -6.601 21.621 1.00 87.81 405 ASP A CA 1
ATOM 3118 C C . ASP A 1 405 ? -6.517 -5.897 22.178 1.00 87.81 405 ASP A C 1
ATOM 3120 O O . ASP A 1 405 ? -5.565 -5.685 21.438 1.00 87.81 405 ASP A O 1
ATOM 3124 N N . ASP A 1 406 ? -6.492 -5.542 23.463 1.00 92.88 406 ASP A N 1
ATOM 3125 C CA . ASP A 1 406 ? -5.329 -4.938 24.115 1.00 92.88 406 ASP A CA 1
ATOM 3126 C C . ASP A 1 406 ? -4.469 -6.035 24.752 1.00 92.88 406 ASP A C 1
ATOM 3128 O O . ASP A 1 406 ? -4.947 -6.793 25.601 1.00 92.88 406 ASP A O 1
ATOM 3132 N N . VAL A 1 407 ? -3.193 -6.138 24.363 1.00 92.38 407 VAL A N 1
ATOM 3133 C CA . VAL A 1 407 ? -2.279 -7.192 24.844 1.00 92.38 407 VAL A CA 1
ATOM 3134 C C . VAL A 1 407 ? -2.273 -7.271 26.374 1.00 92.38 407 VAL A C 1
ATOM 3136 O O . VAL A 1 407 ? -2.250 -8.368 26.941 1.00 92.38 407 VAL A O 1
ATOM 3139 N N . LYS A 1 408 ? -2.315 -6.119 27.051 1.00 89.69 408 LYS A N 1
ATOM 3140 C CA . LYS A 1 408 ? -2.443 -6.025 28.509 1.00 89.69 408 LYS A CA 1
ATOM 3141 C C . LYS A 1 408 ? -3.521 -5.019 28.871 1.00 89.69 408 LYS A C 1
ATOM 3143 O O . LYS A 1 408 ? -4.668 -5.426 29.011 1.00 89.69 408 LYS A O 1
ATOM 3148 N N . ASP A 1 409 ? -3.130 -3.773 29.074 1.00 91.50 409 ASP A N 1
ATOM 3149 C CA . ASP A 1 409 ? -3.937 -2.635 29.520 1.00 91.50 409 ASP A CA 1
ATOM 3150 C C . ASP A 1 409 ? -3.246 -1.298 29.173 1.00 91.50 409 ASP A C 1
ATOM 3152 O O . ASP A 1 409 ? -3.497 -0.262 29.793 1.00 91.50 409 ASP A O 1
ATOM 3156 N N . ASP A 1 410 ? -2.332 -1.328 28.200 1.00 91.88 410 ASP A N 1
ATOM 3157 C CA . ASP A 1 410 ? -1.448 -0.224 27.824 1.00 91.88 410 ASP A CA 1
ATOM 3158 C C . ASP A 1 410 ? -1.710 0.293 26.401 1.00 91.88 410 ASP A C 1
ATOM 3160 O O . ASP A 1 410 ? -1.004 1.184 25.914 1.00 91.88 410 ASP A O 1
ATOM 3164 N N . GLY A 1 411 ? -2.765 -0.194 25.743 1.00 93.19 411 GLY A N 1
ATOM 3165 C CA . GLY A 1 411 ? -3.155 0.264 24.416 1.00 93.19 411 GLY A CA 1
ATOM 3166 C C . GLY A 1 411 ? -2.234 -0.250 23.315 1.00 93.19 411 GLY A C 1
ATOM 3167 O O . GLY A 1 411 ? -2.054 0.430 22.301 1.00 93.19 411 GLY A O 1
ATOM 3168 N N . ARG A 1 412 ? -1.617 -1.419 23.514 1.00 95.19 412 ARG A N 1
ATOM 3169 C CA . ARG A 1 412 ? -0.875 -2.142 22.478 1.00 95.19 412 ARG A CA 1
ATOM 3170 C C . ARG A 1 412 ? -1.821 -3.136 21.827 1.00 95.19 412 ARG A C 1
ATOM 3172 O O . ARG A 1 412 ? -1.947 -4.270 22.283 1.00 95.19 412 ARG A O 1
ATOM 3179 N N . PHE A 1 413 ? -2.511 -2.694 20.780 1.00 94.75 413 PHE A N 1
ATOM 3180 C CA . PHE A 1 413 ? -3.527 -3.524 20.146 1.00 94.75 413 PHE A CA 1
ATOM 3181 C C . PHE A 1 413 ? -2.931 -4.687 19.350 1.00 94.75 413 PHE A C 1
ATOM 3183 O O . PHE A 1 413 ? -1.991 -4.519 18.570 1.00 94.75 413 PHE A O 1
ATOM 3190 N N . ILE A 1 414 ? -3.514 -5.865 19.561 1.00 95.25 414 ILE A N 1
ATOM 3191 C CA . ILE A 1 414 ? -3.280 -7.091 18.807 1.00 95.25 414 ILE A CA 1
ATOM 3192 C C . ILE A 1 414 ? -3.840 -6.870 17.395 1.00 95.25 414 ILE A C 1
ATOM 3194 O O . ILE A 1 414 ? -5.029 -6.549 17.281 1.00 95.25 414 ILE A O 1
ATOM 3198 N N . PRO A 1 415 ? -3.040 -7.034 16.326 1.00 94.56 415 PRO A N 1
ATOM 3199 C CA . PRO A 1 415 ? -3.541 -6.910 14.967 1.00 94.56 415 PRO A CA 1
ATOM 3200 C C . PRO A 1 415 ? -4.686 -7.893 14.703 1.00 94.56 415 PRO A C 1
ATOM 3202 O O . PRO A 1 415 ? -4.720 -8.998 15.246 1.00 94.56 415 PRO A O 1
ATOM 3205 N N . LYS A 1 416 ? -5.634 -7.496 13.856 1.00 91.50 416 LYS A N 1
ATOM 3206 C CA . LYS A 1 416 ? -6.684 -8.397 13.341 1.00 91.50 416 LYS A CA 1
ATOM 3207 C C . LYS A 1 416 ? -6.424 -8.816 11.906 1.00 91.50 416 LYS A C 1
ATOM 3209 O O . LYS A 1 416 ? -6.908 -9.858 11.479 1.00 91.50 416 LYS A O 1
ATOM 3214 N N . ILE A 1 417 ? -5.645 -8.008 11.196 1.00 95.19 417 ILE A N 1
ATOM 3215 C CA . ILE A 1 417 ? -5.195 -8.275 9.841 1.00 95.19 417 ILE A CA 1
ATOM 3216 C C . ILE A 1 417 ? -3.688 -8.512 9.896 1.00 95.19 417 ILE A C 1
ATOM 3218 O O . ILE A 1 417 ? -2.928 -7.668 10.379 1.00 95.19 417 ILE A O 1
ATOM 3222 N N . ALA A 1 418 ? -3.253 -9.667 9.405 1.00 95.50 418 ALA A N 1
ATOM 3223 C CA . ALA A 1 418 ? -1.838 -9.972 9.274 1.00 95.50 418 ALA A CA 1
ATOM 3224 C C . ALA A 1 418 ? -1.222 -9.243 8.073 1.00 95.50 418 ALA A C 1
ATOM 3226 O O . ALA A 1 418 ? -1.876 -9.055 7.043 1.00 95.50 418 ALA A O 1
ATOM 3227 N N . THR A 1 419 ? 0.068 -8.912 8.163 1.00 95.44 419 THR A N 1
ATOM 3228 C CA . THR A 1 419 ? 0.857 -8.440 7.015 1.00 95.44 419 THR A CA 1
ATOM 3229 C C . THR A 1 419 ? 0.746 -9.386 5.812 1.00 95.44 419 THR A C 1
ATOM 3231 O O . THR A 1 419 ? 0.662 -8.906 4.686 1.00 95.44 419 THR A O 1
ATOM 3234 N N . ASP A 1 420 ? 0.659 -10.703 6.035 1.00 94.38 420 ASP A N 1
ATOM 3235 C CA . ASP A 1 420 ? 0.465 -11.697 4.971 1.00 94.38 420 ASP A CA 1
ATOM 3236 C C . ASP A 1 420 ? -0.882 -11.529 4.250 1.00 94.38 420 ASP A C 1
ATOM 3238 O O . ASP A 1 420 ? -0.911 -11.540 3.027 1.00 94.38 420 ASP A O 1
ATOM 3242 N N . GLN A 1 421 ? -1.990 -11.304 4.968 1.00 95.12 421 GLN A N 1
ATOM 3243 C CA . GLN A 1 421 ? -3.307 -11.062 4.349 1.00 95.12 421 GLN A CA 1
ATOM 3244 C C . GLN A 1 421 ? -3.333 -9.725 3.591 1.00 95.12 421 GLN A C 1
ATOM 3246 O O . GLN A 1 421 ? -3.879 -9.623 2.491 1.00 95.12 421 GLN A O 1
ATOM 3251 N N . TYR A 1 422 ? -2.707 -8.698 4.177 1.00 97.69 422 TYR A N 1
ATOM 3252 C CA . TYR A 1 422 ? -2.562 -7.374 3.575 1.00 97.69 422 TYR A CA 1
ATOM 3253 C C . TYR A 1 422 ? -1.773 -7.436 2.262 1.00 97.69 422 TYR A C 1
ATOM 3255 O O . TYR A 1 422 ? -2.227 -6.942 1.231 1.00 97.69 422 TYR A O 1
ATOM 3263 N N . GLY A 1 423 ? -0.608 -8.086 2.290 1.00 97.06 423 GLY A N 1
ATOM 3264 C CA . GLY A 1 423 ? 0.240 -8.287 1.122 1.00 97.06 423 GLY A CA 1
ATOM 3265 C C . GLY A 1 423 ? -0.398 -9.205 0.082 1.00 97.06 423 GLY A C 1
ATOM 3266 O O . GLY A 1 423 ? -0.328 -8.890 -1.101 1.00 97.06 423 GLY A O 1
ATOM 3267 N N . ALA A 1 424 ? -1.062 -10.290 0.496 1.00 96.00 424 ALA A N 1
ATOM 3268 C CA . ALA A 1 424 ? -1.723 -11.228 -0.413 1.00 96.00 424 ALA A CA 1
ATOM 3269 C C . ALA A 1 424 ? -2.838 -10.560 -1.220 1.00 96.00 424 ALA A C 1
ATOM 3271 O O . ALA A 1 424 ? -2.929 -10.772 -2.425 1.00 96.00 424 ALA A O 1
ATOM 3272 N N . THR A 1 425 ? -3.617 -9.682 -0.585 1.00 96.19 425 THR A N 1
ATOM 3273 C CA . THR A 1 425 ? -4.663 -8.912 -1.274 1.00 96.19 425 THR A CA 1
ATOM 3274 C C . THR A 1 425 ? -4.065 -7.985 -2.347 1.00 96.19 425 THR A C 1
ATOM 3276 O O . THR A 1 425 ? -4.580 -7.900 -3.460 1.00 96.19 425 THR A O 1
ATOM 3279 N N . LEU A 1 426 ? -2.935 -7.327 -2.057 1.00 97.62 426 LEU A N 1
ATOM 3280 C CA . LEU A 1 426 ? -2.218 -6.485 -3.030 1.00 97.62 426 LEU A CA 1
ATOM 3281 C C . LEU A 1 426 ? -1.560 -7.307 -4.148 1.00 97.62 426 LEU A C 1
ATOM 3283 O O . LEU A 1 426 ? -1.542 -6.886 -5.302 1.00 97.62 426 LEU A O 1
ATOM 3287 N N . ALA A 1 427 ? -1.007 -8.468 -3.807 1.00 96.31 427 ALA A N 1
ATOM 3288 C CA . ALA A 1 427 ? -0.362 -9.364 -4.755 1.00 96.31 427 ALA A CA 1
ATOM 3289 C C . ALA A 1 427 ? -1.366 -9.988 -5.728 1.00 96.31 427 ALA A C 1
ATOM 3291 O O . ALA A 1 427 ? -1.090 -10.053 -6.923 1.00 96.31 427 ALA A O 1
ATOM 3292 N N . ARG A 1 428 ? -2.557 -10.350 -5.242 1.00 94.25 428 ARG A N 1
ATOM 3293 C CA . ARG A 1 428 ? -3.669 -10.793 -6.084 1.00 94.25 428 ARG A CA 1
ATOM 3294 C C . ARG A 1 428 ? -4.087 -9.706 -7.072 1.00 94.25 428 ARG A C 1
ATOM 3296 O O . ARG A 1 428 ? -4.271 -9.988 -8.248 1.00 94.25 428 ARG A O 1
ATOM 3303 N N . TRP A 1 429 ? -4.158 -8.447 -6.635 1.00 94.69 429 TRP A N 1
ATOM 3304 C CA . TRP A 1 429 ? -4.412 -7.331 -7.553 1.00 94.69 429 TRP A CA 1
ATOM 3305 C C . TRP A 1 429 ? -3.327 -7.182 -8.621 1.00 94.69 429 TRP A C 1
ATOM 3307 O O . TRP A 1 429 ? -3.651 -6.839 -9.750 1.00 94.69 429 TRP A O 1
ATOM 3317 N N . MET A 1 430 ? -2.068 -7.504 -8.310 1.00 95.19 430 MET A N 1
ATOM 3318 C CA . MET A 1 430 ? -0.967 -7.584 -9.282 1.00 95.19 430 MET A CA 1
ATOM 3319 C C . MET A 1 430 ? -0.998 -8.846 -10.173 1.00 95.19 430 MET A C 1
ATOM 3321 O O . MET A 1 430 ? -0.053 -9.052 -10.936 1.00 95.19 430 MET A O 1
ATOM 3325 N N . ASP A 1 431 ? -2.081 -9.629 -10.107 1.00 92.62 431 ASP A N 1
ATOM 3326 C CA . ASP A 1 431 ? -2.376 -10.854 -10.865 1.00 92.62 431 ASP A CA 1
ATOM 3327 C C . ASP A 1 431 ? -1.650 -12.120 -10.405 1.00 92.62 431 ASP A C 1
ATOM 3329 O O . ASP A 1 431 ? -1.609 -13.086 -11.158 1.00 92.62 431 ASP A O 1
ATOM 3333 N N . LEU A 1 432 ? -1.104 -12.162 -9.183 1.00 90.56 432 LEU A N 1
ATOM 3334 C CA . LEU A 1 432 ? -0.603 -13.435 -8.651 1.00 90.56 432 LEU A CA 1
ATOM 3335 C C . LEU A 1 432 ? -1.761 -14.397 -8.404 1.00 90.56 432 LEU A C 1
ATOM 3337 O O . LEU A 1 432 ? -2.717 -14.054 -7.701 1.00 90.56 432 LEU A O 1
ATOM 3341 N N . ASP A 1 433 ? -1.619 -15.616 -8.920 1.00 85.12 433 ASP A N 1
ATOM 3342 C CA . ASP A 1 433 ? -2.567 -16.690 -8.664 1.00 85.12 433 ASP A CA 1
ATOM 3343 C C . ASP A 1 433 ? -2.475 -17.219 -7.221 1.00 85.12 433 ASP A C 1
ATOM 3345 O O . ASP A 1 433 ? -1.505 -17.008 -6.484 1.00 85.12 433 ASP A O 1
ATOM 3349 N N . ASP A 1 434 ? -3.498 -17.960 -6.805 1.00 81.19 434 ASP A N 1
ATOM 3350 C CA . ASP A 1 434 ? -3.617 -18.475 -5.441 1.00 81.19 434 ASP A CA 1
ATOM 3351 C C . ASP A 1 434 ? -2.525 -19.453 -5.014 1.00 81.19 434 ASP A C 1
ATOM 3353 O O . ASP A 1 434 ? -2.273 -19.608 -3.806 1.00 81.19 434 ASP A O 1
ATOM 3357 N N . SER A 1 435 ? -1.906 -20.129 -5.979 1.00 79.88 435 SER A N 1
ATOM 3358 C CA . SER A 1 435 ? -0.830 -21.080 -5.743 1.00 79.88 435 SER A CA 1
ATOM 3359 C C . SER A 1 435 ? 0.479 -20.348 -5.441 1.00 79.88 435 SER A C 1
ATOM 3361 O O . SER A 1 435 ? 1.160 -20.681 -4.463 1.00 79.88 435 SER A O 1
ATOM 3363 N N . ASP A 1 436 ? 0.753 -19.278 -6.181 1.00 87.50 436 ASP A N 1
ATOM 3364 C CA . ASP A 1 436 ? 1.905 -18.401 -6.031 1.00 87.50 436 ASP A CA 1
ATOM 3365 C C . ASP A 1 436 ? 1.778 -17.485 -4.807 1.00 87.50 436 ASP A C 1
ATOM 3367 O O . ASP A 1 436 ? 2.773 -17.233 -4.117 1.00 87.50 436 ASP A O 1
ATOM 3371 N N . LEU A 1 437 ? 0.560 -17.076 -4.427 1.00 88.00 437 LEU A N 1
ATOM 3372 C CA . LEU A 1 437 ? 0.324 -16.344 -3.176 1.00 88.00 437 LEU A CA 1
ATOM 3373 C C . LEU A 1 437 ? 0.861 -17.098 -1.952 1.00 88.00 437 LEU A C 1
ATOM 3375 O O . LEU A 1 437 ? 1.430 -16.479 -1.058 1.00 88.00 437 LEU A O 1
ATOM 3379 N N . ASN A 1 438 ? 0.747 -18.429 -1.906 1.00 83.75 438 ASN A N 1
ATOM 3380 C CA . ASN A 1 438 ? 1.291 -19.223 -0.795 1.00 83.75 438 ASN A CA 1
ATOM 3381 C C . ASN A 1 438 ? 2.826 -19.311 -0.815 1.00 83.75 438 ASN A C 1
ATOM 3383 O O . ASN A 1 438 ? 3.443 -19.509 0.234 1.00 83.75 438 ASN A O 1
ATOM 3387 N N . ALA A 1 439 ? 3.452 -19.178 -1.988 1.00 81.88 439 ALA A N 1
ATOM 3388 C CA . ALA A 1 439 ? 4.906 -19.097 -2.099 1.00 81.88 439 ALA A CA 1
ATOM 3389 C C . ALA A 1 439 ? 5.424 -17.735 -1.609 1.00 81.88 439 ALA A C 1
ATOM 3391 O O . ALA A 1 439 ? 6.477 -17.664 -0.972 1.00 81.88 439 ALA A O 1
ATOM 3392 N N . VAL A 1 440 ? 4.667 -16.661 -1.857 1.00 88.69 440 VAL A N 1
ATOM 3393 C CA . VAL A 1 440 ? 5.002 -15.314 -1.379 1.00 88.69 440 VAL A CA 1
ATOM 3394 C C . VAL A 1 440 ? 4.682 -15.141 0.110 1.00 88.69 440 VAL A C 1
ATOM 3396 O O . VAL A 1 440 ? 5.498 -14.558 0.824 1.00 88.69 440 VAL A O 1
ATOM 3399 N N . PHE A 1 441 ? 3.555 -15.667 0.594 1.00 90.81 441 PHE A N 1
ATOM 3400 C CA . PHE A 1 441 ? 3.037 -15.477 1.956 1.00 90.81 441 PHE A CA 1
ATOM 3401 C C . PHE A 1 441 ? 2.845 -16.826 2.667 1.00 90.81 441 PHE A C 1
ATOM 3403 O O . PHE A 1 441 ? 1.762 -17.415 2.629 1.00 90.81 441 PHE A O 1
ATOM 3410 N N . PRO A 1 442 ? 3.886 -17.356 3.325 1.00 81.56 442 PRO A N 1
ATOM 3411 C CA . PRO A 1 442 ? 3.851 -18.711 3.863 1.00 81.56 442 PRO A CA 1
ATOM 3412 C C . PRO A 1 442 ? 2.923 -18.877 5.070 1.00 81.56 442 PRO A C 1
ATOM 3414 O O . PRO A 1 442 ? 2.523 -20.005 5.358 1.00 81.56 442 PRO A O 1
ATOM 3417 N N . HIS A 1 443 ? 2.566 -17.797 5.775 1.00 88.00 443 HIS A N 1
ATOM 3418 C CA . HIS A 1 443 ? 1.616 -17.864 6.887 1.00 88.00 443 HIS A CA 1
ATOM 3419 C C . HIS A 1 443 ? 0.170 -17.634 6.438 1.00 88.00 443 HIS A C 1
ATOM 3421 O O . HIS A 1 443 ? -0.740 -17.815 7.242 1.00 88.00 443 HIS A O 1
ATOM 3427 N N . LEU A 1 444 ? -0.076 -17.296 5.164 1.00 89.38 444 LEU A N 1
ATOM 3428 C CA . LEU A 1 444 ? -1.418 -17.019 4.640 1.00 89.38 444 LEU A CA 1
ATOM 3429 C C . LEU A 1 444 ? -2.393 -18.185 4.862 1.00 89.38 444 LEU A C 1
ATOM 3431 O O . LEU A 1 444 ? -3.563 -17.960 5.153 1.00 89.38 444 LEU A O 1
ATOM 3435 N N . ALA A 1 445 ? -1.901 -19.426 4.804 1.00 87.19 445 ALA A N 1
ATOM 3436 C CA . ALA A 1 445 ? -2.694 -20.633 5.045 1.00 87.19 445 ALA A CA 1
ATOM 3437 C C . ALA A 1 445 ? -3.246 -20.751 6.483 1.00 87.19 445 ALA A C 1
ATOM 3439 O O . ALA A 1 445 ? -4.158 -21.541 6.721 1.00 87.19 445 ALA A O 1
ATOM 3440 N N . ASN A 1 446 ? -2.726 -19.971 7.437 1.00 89.19 446 ASN A N 1
ATOM 3441 C CA . ASN A 1 446 ? -3.218 -19.938 8.817 1.00 89.19 446 ASN A CA 1
ATOM 3442 C C . ASN A 1 446 ? -4.432 -19.009 8.997 1.00 89.19 446 ASN A C 1
ATOM 3444 O O . ASN A 1 446 ? -4.974 -18.914 10.100 1.00 89.19 446 ASN A O 1
ATOM 3448 N N . PHE A 1 447 ? -4.864 -18.316 7.939 1.00 87.12 447 PHE A N 1
ATOM 3449 C CA . PHE A 1 447 ? -5.973 -17.368 7.969 1.00 87.12 447 PHE A CA 1
ATOM 3450 C C . PHE A 1 447 ? -7.109 -17.840 7.061 1.00 87.12 447 PHE A C 1
ATOM 3452 O O . PHE A 1 447 ? -6.893 -18.232 5.918 1.00 87.12 447 PHE A O 1
ATOM 3459 N N . SER A 1 448 ? -8.345 -17.772 7.561 1.00 85.81 448 SER A N 1
ATOM 3460 C CA . SER A 1 448 ? -9.538 -18.137 6.784 1.00 85.81 448 SER A CA 1
ATOM 3461 C C . SER A 1 448 ? -9.886 -17.116 5.699 1.00 85.81 448 SER A C 1
ATOM 3463 O O . SER A 1 448 ? -10.539 -17.463 4.722 1.00 85.81 448 SER A O 1
ATOM 3465 N N . VAL A 1 449 ? -9.460 -15.861 5.868 1.00 84.44 449 VAL A N 1
ATOM 3466 C CA . VAL A 1 449 ? -9.650 -14.778 4.897 1.00 84.44 449 VAL A CA 1
ATOM 3467 C C . VAL A 1 449 ? -8.317 -14.513 4.209 1.00 84.44 449 VAL A C 1
ATOM 3469 O O . VAL A 1 449 ? -7.365 -14.093 4.869 1.00 84.44 449 VAL A O 1
ATOM 3472 N N . ARG A 1 450 ? -8.246 -14.761 2.899 1.00 86.44 450 ARG A N 1
ATOM 3473 C CA . ARG A 1 450 ? -7.034 -14.542 2.084 1.00 86.44 450 ARG A CA 1
ATOM 3474 C C . ARG A 1 450 ? -7.084 -13.239 1.286 1.00 86.44 450 ARG A C 1
ATOM 3476 O O . ARG A 1 450 ? -6.040 -12.642 1.048 1.00 86.44 450 ARG A O 1
ATOM 3483 N N . ASP A 1 451 ? -8.289 -12.801 0.936 1.00 90.62 451 ASP A N 1
ATOM 3484 C CA . ASP A 1 451 ? -8.572 -11.548 0.244 1.00 90.62 451 ASP A CA 1
ATOM 3485 C C . ASP A 1 451 ? -9.398 -10.641 1.161 1.00 90.62 451 ASP A C 1
ATOM 3487 O O . ASP A 1 451 ? -10.455 -11.028 1.662 1.00 90.62 451 ASP A O 1
ATOM 3491 N N . LEU A 1 452 ? -8.880 -9.446 1.428 1.00 91.12 452 LEU A N 1
ATOM 3492 C CA . LEU A 1 452 ? -9.503 -8.460 2.308 1.00 91.12 452 LEU A CA 1
ATOM 3493 C C . LEU A 1 452 ? -10.490 -7.540 1.565 1.00 91.12 452 LEU A C 1
ATOM 3495 O O . LEU A 1 452 ? -11.088 -6.658 2.186 1.00 91.12 452 LEU A O 1
ATOM 3499 N N . GLY A 1 453 ? -10.655 -7.710 0.249 1.00 89.31 453 GLY A N 1
ATOM 3500 C CA . GLY A 1 453 ? -11.566 -6.926 -0.581 1.00 89.31 453 GLY A CA 1
ATOM 3501 C C . GLY A 1 453 ? -11.125 -5.471 -0.713 1.00 89.31 453 GLY A C 1
ATOM 3502 O O . GLY A 1 453 ? -11.909 -4.553 -0.472 1.00 89.31 453 GLY A O 1
ATOM 3503 N N . PHE A 1 454 ? -9.849 -5.225 -1.017 1.00 93.19 454 PHE A N 1
ATOM 3504 C CA . PHE A 1 454 ? -9.350 -3.852 -1.183 1.00 93.19 454 PHE A CA 1
ATOM 3505 C C . PHE A 1 454 ? -9.950 -3.164 -2.406 1.00 93.19 454 PHE A C 1
ATOM 3507 O O . PHE A 1 454 ? -10.154 -1.954 -2.382 1.00 93.19 454 PHE A O 1
ATOM 3514 N N . PHE A 1 455 ? -10.232 -3.928 -3.453 1.00 90.81 455 PHE A N 1
ATOM 3515 C CA . PHE A 1 455 ? -10.603 -3.429 -4.770 1.00 90.81 455 PHE A CA 1
ATOM 3516 C C . PHE A 1 455 ? -12.072 -3.709 -5.057 1.00 90.81 455 PHE A C 1
ATOM 3518 O O . PHE A 1 455 ? -12.654 -4.628 -4.477 1.00 90.81 455 PHE A O 1
ATOM 3525 N N . ASN A 1 456 ? -12.674 -2.909 -5.934 1.00 80.62 456 ASN A N 1
ATOM 3526 C CA . ASN A 1 456 ? -13.958 -3.262 -6.518 1.00 80.62 456 ASN A CA 1
ATOM 3527 C C . ASN A 1 456 ? -13.703 -4.502 -7.380 1.00 80.62 456 ASN A C 1
ATOM 3529 O O . ASN A 1 456 ? -13.096 -4.409 -8.443 1.00 80.62 456 ASN A O 1
ATOM 3533 N N . SER A 1 457 ? -14.062 -5.689 -6.892 1.00 64.69 457 SER A N 1
ATOM 3534 C CA . SER A 1 457 ? -13.979 -6.877 -7.730 1.00 64.69 457 SER A CA 1
ATOM 3535 C C . SER A 1 457 ? -14.932 -6.687 -8.911 1.00 64.69 457 SER A C 1
ATOM 3537 O O . SER A 1 457 ? -16.062 -6.215 -8.742 1.00 64.69 457 SER A O 1
ATOM 3539 N N . ALA A 1 458 ? -14.495 -7.064 -10.116 1.00 58.84 458 ALA A N 1
ATOM 3540 C CA . ALA A 1 458 ? -15.469 -7.497 -11.108 1.00 58.84 458 ALA A CA 1
ATOM 3541 C C . ALA A 1 458 ? -16.315 -8.581 -10.421 1.00 58.84 458 ALA A C 1
ATOM 3543 O O . ALA A 1 458 ? -15.756 -9.398 -9.687 1.00 58.84 458 ALA A O 1
ATOM 3544 N N . ALA A 1 459 ? -17.642 -8.497 -10.528 1.00 60.66 459 ALA A N 1
ATOM 3545 C CA . ALA A 1 459 ? -18.515 -9.453 -9.858 1.00 60.66 459 ALA A CA 1
ATOM 3546 C C . ALA A 1 459 ? -18.060 -10.877 -10.219 1.00 60.66 459 ALA A C 1
ATOM 3548 O O . ALA A 1 459 ? -17.717 -11.110 -11.370 1.00 60.66 459 ALA A O 1
ATOM 3549 N N . ASP A 1 460 ? -17.951 -11.739 -9.218 1.00 69.56 460 ASP A N 1
ATOM 3550 C CA . ASP A 1 460 ? -17.648 -13.168 -9.318 1.00 69.56 460 ASP A CA 1
ATOM 3551 C C . ASP A 1 460 ? -18.679 -13.811 -8.388 1.00 69.56 460 ASP A C 1
ATOM 3553 O O . ASP A 1 460 ? -18.546 -13.824 -7.157 1.00 69.56 460 ASP A O 1
ATOM 3557 N N . SER A 1 461 ? -19.834 -14.104 -8.970 1.00 80.25 461 SER A N 1
ATOM 3558 C CA . SER A 1 461 ? -21.072 -14.388 -8.261 1.00 80.25 461 SER A CA 1
ATOM 3559 C C . SER A 1 461 ? -21.067 -15.785 -7.637 1.00 80.25 461 SER A C 1
ATOM 3561 O O . SER A 1 461 ? -21.823 -16.017 -6.687 1.00 80.25 461 SER A O 1
ATOM 3563 N N . ASP A 1 462 ? -20.193 -16.687 -8.084 1.00 71.50 462 ASP A N 1
ATOM 3564 C CA . ASP A 1 462 ? -20.036 -18.036 -7.538 1.00 71.50 462 ASP A CA 1
ATOM 3565 C C . ASP A 1 462 ? -18.674 -18.318 -6.873 1.00 71.50 462 ASP A C 1
ATOM 3567 O O . ASP A 1 462 ? -18.541 -19.333 -6.183 1.00 71.50 462 ASP A O 1
ATOM 3571 N N . ASN A 1 463 ? -17.743 -17.359 -6.912 1.00 77.94 463 ASN A N 1
ATOM 3572 C CA . ASN A 1 463 ? -16.415 -17.388 -6.291 1.00 77.94 463 ASN A CA 1
ATOM 3573 C C . ASN A 1 463 ? -15.519 -18.517 -6.806 1.00 77.94 463 ASN A C 1
ATOM 3575 O O . ASN A 1 463 ? -14.773 -19.124 -6.024 1.00 77.94 463 ASN A O 1
ATOM 3579 N N . ASP A 1 464 ? -15.583 -18.816 -8.097 1.00 73.06 464 ASP A N 1
ATOM 3580 C CA . ASP A 1 464 ? -14.727 -19.819 -8.719 1.00 73.06 464 ASP A CA 1
ATOM 3581 C C . ASP A 1 464 ? -13.358 -19.277 -9.174 1.00 73.06 464 ASP A C 1
ATOM 3583 O O . ASP A 1 464 ? -12.462 -20.057 -9.509 1.00 73.06 464 ASP A O 1
ATOM 3587 N N . GLY A 1 465 ? -13.155 -17.957 -9.084 1.00 71.06 465 GLY A N 1
ATOM 3588 C CA . GLY A 1 465 ? -11.925 -17.274 -9.478 1.00 71.06 465 GLY A CA 1
ATOM 3589 C C . GLY A 1 465 ? -11.951 -16.702 -10.897 1.00 71.06 465 GLY A C 1
ATOM 3590 O O . GLY A 1 465 ? -10.955 -16.096 -11.310 1.00 71.06 465 GLY A O 1
ATOM 3591 N N . VAL A 1 466 ? -13.059 -16.850 -11.623 1.00 71.38 466 VAL A N 1
ATOM 3592 C CA . VAL A 1 466 ? -13.330 -16.245 -12.924 1.00 71.38 466 VAL A CA 1
ATOM 3593 C C . VAL A 1 466 ? -14.394 -15.152 -12.742 1.00 71.38 466 VAL A C 1
ATOM 3595 O O . VAL A 1 466 ? -15.477 -15.405 -12.238 1.00 71.38 466 VAL A O 1
ATOM 3598 N N . PRO A 1 467 ? -14.131 -13.890 -13.123 1.00 75.12 467 PRO A N 1
ATOM 3599 C CA . PRO A 1 467 ? -15.151 -12.846 -13.016 1.00 75.12 467 PRO A CA 1
ATOM 3600 C C . PRO A 1 467 ? -16.370 -13.121 -13.913 1.00 75.12 467 PRO A C 1
ATOM 3602 O O . PRO A 1 467 ? -16.172 -13.493 -15.063 1.00 75.12 467 PRO A O 1
ATOM 3605 N N . ASP A 1 468 ? -17.586 -12.756 -13.486 1.00 77.06 468 ASP A N 1
ATOM 3606 C CA . ASP A 1 468 ? -18.892 -12.911 -14.170 1.00 77.06 468 ASP A CA 1
ATOM 3607 C C . ASP A 1 468 ? -18.884 -12.522 -15.660 1.00 77.06 468 ASP A C 1
ATOM 3609 O O . ASP A 1 468 ? -19.708 -12.979 -16.445 1.00 77.06 468 ASP A O 1
ATOM 3613 N N . GLN A 1 469 ? -18.008 -11.597 -16.065 1.00 76.75 469 GLN A N 1
ATOM 3614 C CA . GLN A 1 469 ? -17.900 -11.138 -17.458 1.00 76.75 469 GLN A CA 1
ATOM 3615 C C . GLN A 1 469 ? -17.048 -12.047 -18.354 1.00 76.75 469 GLN A C 1
ATOM 3617 O O . GLN A 1 469 ? -17.072 -11.894 -19.576 1.00 76.75 469 GLN A O 1
ATOM 3622 N N . LEU A 1 470 ? -16.246 -12.914 -17.747 1.00 77.75 470 LEU A N 1
ATOM 3623 C CA . LEU A 1 470 ? -15.328 -13.863 -18.370 1.00 77.75 470 LEU A CA 1
ATOM 3624 C C . LEU A 1 470 ? -15.695 -15.316 -18.040 1.00 77.75 470 LEU A C 1
ATOM 3626 O O . LEU A 1 470 ? -15.025 -16.211 -18.544 1.00 77.75 470 LEU A O 1
ATOM 3630 N N . ASP A 1 471 ? -16.721 -15.516 -17.215 1.00 82.69 471 ASP A N 1
ATOM 3631 C CA . ASP A 1 471 ? -17.197 -16.804 -16.736 1.00 82.69 471 ASP A CA 1
ATOM 3632 C C . ASP A 1 471 ? -18.304 -17.355 -17.652 1.00 82.69 471 ASP A C 1
ATOM 3634 O O . ASP A 1 471 ? -19.315 -16.689 -17.903 1.00 82.69 471 ASP A O 1
ATOM 3638 N N . ASN A 1 472 ? -18.101 -18.559 -18.190 1.00 92.44 472 ASN A N 1
ATOM 3639 C CA . ASN A 1 472 ? -19.093 -19.273 -18.993 1.00 92.44 472 ASN A CA 1
ATOM 3640 C C . ASN A 1 472 ? -20.194 -19.945 -18.146 1.00 92.44 472 ASN A C 1
ATOM 3642 O O . ASN A 1 472 ? -21.206 -20.360 -18.709 1.00 92.44 472 ASN A O 1
ATOM 3646 N N . CYS A 1 473 ? -20.058 -19.962 -16.815 1.00 93.56 473 CYS A N 1
ATOM 3647 C CA . CYS A 1 473 ? -21.083 -20.348 -15.850 1.00 93.56 473 CYS A CA 1
ATOM 3648 C C . CYS A 1 473 ? -21.174 -19.391 -14.642 1.00 93.56 473 CYS A C 1
ATOM 3650 O O . CYS A 1 473 ? -21.046 -19.860 -13.519 1.00 93.56 473 CYS A O 1
ATOM 3652 N N . PRO A 1 474 ? -21.608 -18.117 -14.812 1.00 90.44 474 PRO A N 1
ATOM 3653 C CA . PRO A 1 474 ? -21.527 -17.034 -13.804 1.00 90.44 474 PRO A CA 1
ATOM 3654 C C . PRO A 1 474 ? -22.151 -17.262 -12.418 1.00 90.44 474 PRO A C 1
ATOM 3656 O O . PRO A 1 474 ? -22.197 -16.357 -11.594 1.00 90.44 474 PRO A O 1
ATOM 3659 N N . THR A 1 475 ? -22.817 -18.386 -12.183 1.00 93.12 475 THR A N 1
ATOM 3660 C CA . THR A 1 475 ? -23.472 -18.699 -10.904 1.00 93.12 475 THR A CA 1
ATOM 3661 C C . THR A 1 475 ? -23.222 -20.137 -10.450 1.00 93.12 475 THR A C 1
ATOM 3663 O O . THR A 1 475 ? -23.788 -20.558 -9.437 1.00 93.12 475 THR A O 1
ATOM 3666 N N . THR A 1 476 ? -22.420 -20.899 -11.194 1.00 91.25 476 THR A N 1
ATOM 3667 C CA . THR A 1 476 ? -22.107 -22.302 -10.935 1.00 91.25 476 THR A CA 1
ATOM 3668 C C . THR A 1 476 ? -20.609 -22.526 -11.074 1.00 91.25 476 THR A C 1
ATOM 3670 O O . THR A 1 476 ? -20.103 -22.729 -12.169 1.00 91.25 476 THR A O 1
ATOM 3673 N N . SER A 1 477 ? -19.945 -22.582 -9.920 1.00 88.56 477 SER A N 1
ATOM 3674 C CA . SER A 1 477 ? -18.489 -22.593 -9.828 1.00 88.56 477 SER A CA 1
ATOM 3675 C C . SER A 1 477 ? -17.819 -23.641 -10.723 1.00 88.56 477 SER A C 1
ATOM 3677 O O . SER A 1 477 ? -18.011 -24.847 -10.522 1.00 88.56 477 SER A O 1
ATOM 3679 N N . ASN A 1 478 ? -16.983 -23.193 -11.665 1.00 90.25 478 ASN A N 1
ATOM 3680 C CA . ASN A 1 478 ? -16.322 -24.035 -12.657 1.00 90.25 478 ASN A CA 1
ATOM 3681 C C . ASN A 1 478 ? -14.967 -23.460 -13.124 1.00 90.25 478 ASN A C 1
ATOM 3683 O O . ASN A 1 478 ? -14.713 -23.296 -14.313 1.00 90.25 478 ASN A O 1
ATOM 3687 N N . SER A 1 479 ? -14.026 -23.287 -12.190 1.00 84.31 479 SER A N 1
ATOM 3688 C CA . SER A 1 479 ? -12.706 -22.655 -12.427 1.00 84.31 479 SER A CA 1
ATOM 3689 C C . SER A 1 479 ? -11.875 -23.143 -13.637 1.00 84.31 479 SER A C 1
ATOM 3691 O O . SER A 1 479 ? -10.950 -22.454 -14.066 1.00 84.31 479 SER A O 1
ATOM 3693 N N . SER A 1 480 ? -12.152 -24.326 -14.201 1.00 89.44 480 SER A N 1
ATOM 3694 C CA . SER A 1 480 ? -11.527 -24.818 -15.440 1.00 89.44 480 SER A CA 1
ATOM 3695 C C . SER A 1 480 ? -12.111 -24.237 -16.730 1.00 89.44 480 SER A C 1
ATOM 3697 O O . SER A 1 480 ? -11.456 -24.354 -17.765 1.00 89.44 480 SER A O 1
ATOM 3699 N N . GLN A 1 481 ? -13.322 -23.670 -16.682 1.00 90.56 481 GLN A N 1
ATOM 3700 C CA . GLN A 1 481 ? -14.069 -23.119 -17.819 1.00 90.56 481 GLN A CA 1
ATOM 3701 C C . GLN A 1 481 ? -14.190 -24.127 -18.976 1.00 90.56 481 GLN A C 1
ATOM 3703 O O . GLN A 1 481 ? -13.993 -23.792 -20.144 1.00 90.56 481 GLN A O 1
ATOM 3708 N N . ALA A 1 482 ? -14.454 -25.394 -18.632 1.00 92.56 482 ALA A N 1
ATOM 3709 C CA . ALA A 1 482 ? -14.665 -26.449 -19.619 1.00 92.56 482 ALA A CA 1
ATOM 3710 C C . ALA A 1 482 ? -15.954 -26.163 -20.408 1.00 92.56 482 ALA A C 1
ATOM 3712 O O . ALA A 1 482 ? -16.888 -25.569 -19.865 1.00 92.56 482 ALA A O 1
ATOM 3713 N N . ASN A 1 483 ? -15.920 -26.461 -21.703 1.00 92.25 483 ASN A N 1
ATOM 3714 C CA . ASN A 1 483 ? -16.960 -26.154 -22.682 1.00 92.25 483 ASN A CA 1
ATOM 3715 C C . ASN A 1 483 ? -16.698 -27.056 -23.901 1.00 92.25 483 ASN A C 1
ATOM 3717 O O . ASN A 1 483 ? -15.856 -26.741 -24.755 1.00 92.25 483 ASN A O 1
ATOM 3721 N N . ASN A 1 484 ? -17.285 -28.248 -23.885 1.00 92.44 484 ASN A N 1
ATOM 3722 C CA . ASN A 1 484 ? -16.983 -29.336 -24.811 1.00 92.44 484 ASN A CA 1
ATOM 3723 C C . ASN A 1 484 ? -17.560 -29.099 -26.219 1.00 92.44 484 ASN A C 1
ATOM 3725 O O . ASN A 1 484 ? -16.909 -29.426 -27.219 1.00 92.44 484 ASN A O 1
ATOM 3729 N N . ASP A 1 485 ? -18.712 -28.448 -26.319 1.00 92.12 485 ASP A N 1
ATOM 3730 C CA . ASP A 1 485 ? -19.393 -28.150 -27.581 1.00 92.12 485 ASP A CA 1
ATOM 3731 C C . ASP A 1 485 ? -19.012 -26.793 -28.220 1.00 92.12 485 ASP A C 1
ATOM 3733 O O . ASP A 1 485 ? -19.252 -26.553 -29.412 1.00 92.12 485 ASP A O 1
ATOM 3737 N N . GLY A 1 486 ? -18.338 -25.924 -27.469 1.00 90.25 486 GLY A N 1
ATOM 3738 C CA . GLY A 1 486 ? -17.916 -24.590 -27.882 1.00 90.25 486 GLY A CA 1
ATOM 3739 C C . GLY A 1 486 ? -19.029 -23.538 -27.871 1.00 90.25 486 GLY A C 1
ATOM 3740 O O . GLY A 1 486 ? -18.885 -22.527 -28.575 1.00 90.25 486 GLY A O 1
ATOM 3741 N N . ASP A 1 487 ? -20.132 -23.764 -27.155 1.00 89.00 487 ASP A N 1
ATOM 3742 C CA . ASP A 1 487 ? -21.278 -22.862 -27.097 1.00 89.00 487 ASP A CA 1
ATOM 3743 C C . ASP A 1 487 ? -21.107 -21.746 -26.031 1.00 89.00 487 ASP A C 1
ATOM 3745 O O . ASP A 1 487 ? -19.981 -21.396 -25.668 1.00 89.00 487 ASP A O 1
ATOM 3749 N N . ALA A 1 488 ? -22.172 -21.034 -25.650 1.00 89.12 488 ALA A N 1
ATOM 3750 C CA . ALA A 1 488 ? -22.082 -19.935 -24.685 1.00 89.12 488 ALA A CA 1
ATOM 3751 C C . ALA A 1 488 ? -22.044 -20.381 -23.210 1.00 89.12 488 ALA A C 1
ATOM 3753 O O . ALA A 1 488 ? -21.666 -19.566 -22.366 1.00 89.12 488 ALA A O 1
ATOM 3754 N N . GLN A 1 489 ? -22.465 -21.602 -22.897 1.00 93.75 489 GLN A N 1
ATOM 3755 C CA . GLN A 1 489 ? -22.487 -22.180 -21.557 1.00 93.75 489 GLN A CA 1
ATOM 3756 C C . GLN A 1 489 ? -21.236 -23.045 -21.353 1.00 93.75 489 GLN A C 1
ATOM 3758 O O . GLN A 1 489 ? -20.605 -23.493 -22.304 1.00 93.75 489 GLN A O 1
ATOM 3763 N N . GLY A 1 490 ? -20.783 -23.187 -20.112 1.00 95.75 490 GLY A N 1
ATOM 3764 C CA . GLY A 1 490 ? -19.761 -24.178 -19.769 1.00 95.75 490 GLY A CA 1
ATOM 3765 C C . GLY A 1 490 ? -20.395 -25.481 -19.301 1.00 95.75 490 GLY A C 1
ATOM 3766 O O . GLY A 1 490 ? -21.504 -25.454 -18.774 1.00 95.75 490 GLY A O 1
ATOM 3767 N N . ASP A 1 491 ? -19.641 -26.580 -19.358 1.00 94.88 491 ASP A N 1
ATOM 3768 C CA . ASP A 1 491 ? -20.121 -27.932 -19.009 1.00 94.88 491 ASP A CA 1
ATOM 3769 C C . ASP A 1 491 ? -20.757 -28.008 -17.598 1.00 94.88 491 ASP A C 1
ATOM 3771 O O . ASP A 1 491 ? -21.571 -28.856 -17.263 1.00 94.88 491 ASP A O 1
ATOM 3775 N N . ALA A 1 492 ? -20.371 -27.107 -16.689 1.00 93.81 492 ALA A N 1
ATOM 3776 C CA . ALA A 1 492 ? -20.901 -27.095 -15.325 1.00 93.81 492 ALA A CA 1
ATOM 3777 C C . ALA A 1 492 ? -22.335 -26.546 -15.207 1.00 93.81 492 ALA A C 1
ATOM 3779 O O . ALA A 1 492 ? -22.986 -26.757 -14.180 1.00 93.81 492 ALA A O 1
ATOM 3780 N N . CYS A 1 493 ? -22.795 -25.787 -16.201 1.00 94.88 493 CYS A N 1
ATOM 3781 C CA . CYS A 1 493 ? -24.098 -25.131 -16.224 1.00 94.88 493 CYS A CA 1
ATOM 3782 C C . CYS A 1 493 ? -24.873 -25.355 -17.528 1.00 94.88 493 CYS A C 1
ATOM 3784 O O . CYS A 1 493 ? -25.983 -24.825 -17.646 1.00 94.88 493 CYS A O 1
ATOM 3786 N N . ASP A 1 494 ? -24.314 -26.115 -18.468 1.00 95.88 494 ASP A N 1
ATOM 3787 C CA . ASP A 1 494 ? -25.053 -26.699 -19.577 1.00 95.88 494 ASP A CA 1
ATOM 3788 C C . ASP A 1 494 ? -25.796 -27.969 -19.119 1.00 95.88 494 ASP A C 1
ATOM 3790 O O . ASP A 1 494 ? -25.638 -28.449 -17.997 1.00 95.88 494 ASP A O 1
ATOM 3794 N N . SER A 1 495 ? -26.727 -28.428 -19.942 1.00 96.00 495 SER A N 1
ATOM 3795 C CA . SER A 1 495 ? -27.536 -29.627 -19.730 1.00 96.00 495 SER A CA 1
ATOM 3796 C C . SER A 1 495 ? -27.453 -30.624 -20.892 1.00 96.00 495 SER A C 1
ATOM 3798 O O . SER A 1 495 ? -28.202 -31.606 -20.878 1.00 96.00 495 SER A O 1
ATOM 3800 N N . ASP A 1 496 ? -26.654 -30.302 -21.910 1.00 96.19 496 ASP A N 1
ATOM 3801 C CA . ASP A 1 496 ? -26.388 -31.054 -23.145 1.00 96.19 496 ASP A CA 1
ATOM 3802 C C . ASP A 1 496 ? -24.948 -30.704 -23.590 1.00 96.19 496 ASP A C 1
ATOM 3804 O O . ASP A 1 496 ? -24.748 -29.908 -24.508 1.00 96.19 496 ASP A O 1
ATOM 3808 N N . ASP A 1 497 ? -23.950 -31.230 -22.868 1.00 96.62 497 ASP A N 1
ATOM 3809 C CA . ASP A 1 497 ? -22.524 -30.838 -22.922 1.00 96.62 497 ASP A CA 1
ATOM 3810 C C . ASP A 1 497 ? -21.850 -31.070 -24.296 1.00 96.62 497 ASP A C 1
ATOM 3812 O O . ASP A 1 497 ? -20.752 -30.572 -24.578 1.00 96.62 497 ASP A O 1
ATOM 3816 N N . ASP A 1 498 ? -22.465 -31.845 -25.185 1.00 95.75 498 ASP A N 1
ATOM 3817 C CA . ASP A 1 498 ? -21.985 -32.112 -26.542 1.00 95.75 498 ASP A CA 1
ATOM 3818 C C . ASP A 1 498 ? -22.959 -31.656 -27.650 1.00 95.75 498 ASP A C 1
ATOM 3820 O O . ASP A 1 498 ? -22.685 -31.826 -28.854 1.00 95.75 498 ASP A O 1
ATOM 3824 N N . ASN A 1 499 ? -24.045 -30.986 -27.248 1.00 96.12 499 ASN A N 1
ATOM 3825 C CA . ASN A 1 499 ? -25.072 -30.363 -28.081 1.00 96.12 499 ASN A CA 1
ATOM 3826 C C . ASN A 1 499 ? -25.684 -31.341 -29.102 1.00 96.12 499 ASN A C 1
ATOM 3828 O O . ASN A 1 499 ? -25.986 -31.007 -30.268 1.00 96.12 499 ASN A O 1
ATOM 3832 N N . ASP A 1 500 ? -25.824 -32.603 -28.703 1.00 95.00 500 ASP A N 1
ATOM 3833 C CA . ASP A 1 500 ? -26.252 -33.679 -29.573 1.00 95.00 500 ASP A CA 1
ATOM 3834 C C . ASP A 1 500 ? -27.783 -33.848 -29.618 1.00 95.00 500 ASP A C 1
ATOM 3836 O O . ASP A 1 500 ? -28.326 -34.373 -30.615 1.00 95.00 500 ASP A O 1
ATOM 3840 N N . GLY A 1 501 ? -28.468 -33.253 -28.636 1.00 94.44 501 GLY A N 1
ATOM 3841 C CA . GLY A 1 501 ? -29.911 -33.217 -28.451 1.00 94.44 501 GLY A CA 1
ATOM 3842 C C . GLY A 1 501 ? -30.443 -34.238 -27.443 1.00 94.44 501 GLY A C 1
ATOM 3843 O O . GLY A 1 501 ? -31.674 -34.350 -27.319 1.00 94.44 501 GLY A O 1
ATOM 3844 N N . MET A 1 502 ? -29.568 -35.005 -26.799 1.00 94.88 502 MET A N 1
ATOM 3845 C CA . MET A 1 502 ? -29.813 -35.749 -25.565 1.00 94.88 502 MET A CA 1
ATOM 3846 C C . MET A 1 502 ? -29.334 -34.898 -24.382 1.00 94.88 502 MET A C 1
ATOM 3848 O O . MET A 1 502 ? -28.530 -34.009 -24.562 1.00 94.88 502 MET A O 1
ATOM 3852 N N . ASN A 1 503 ? -29.919 -35.064 -23.196 1.00 95.31 503 ASN A N 1
ATOM 3853 C CA . ASN A 1 503 ? -29.488 -34.289 -22.030 1.00 95.31 503 ASN A CA 1
ATOM 3854 C C . ASN A 1 503 ? -28.614 -35.144 -21.114 1.00 95.31 503 ASN A C 1
ATOM 3856 O O . ASN A 1 503 ? -28.936 -36.321 -20.899 1.00 95.31 503 ASN A O 1
ATOM 3860 N N . ASP A 1 504 ? -27.628 -34.530 -20.459 1.00 95.19 504 ASP A N 1
ATOM 3861 C CA . ASP A 1 504 ? -26.586 -35.246 -19.706 1.00 95.19 504 ASP A CA 1
ATOM 3862 C C . ASP A 1 504 ? -27.173 -36.158 -18.619 1.00 95.19 504 ASP A C 1
ATOM 3864 O O . ASP A 1 504 ? -26.681 -37.260 -18.346 1.00 95.19 504 ASP A O 1
ATOM 3868 N N . GLU A 1 505 ? -28.271 -35.719 -17.983 1.00 96.00 505 GLU A N 1
ATOM 3869 C CA . GLU A 1 505 ? -28.995 -36.505 -16.980 1.00 96.00 505 GLU A CA 1
ATOM 3870 C C . GLU A 1 505 ? -29.556 -37.812 -17.562 1.00 96.00 505 GLU A C 1
ATOM 3872 O O . GLU A 1 505 ? -29.516 -38.853 -16.897 1.00 96.00 505 GLU A O 1
ATOM 3877 N N . TRP A 1 506 ? -30.104 -37.779 -18.781 1.00 94.56 506 TRP A N 1
ATOM 3878 C CA . TRP A 1 506 ? -30.644 -38.966 -19.445 1.00 94.56 506 TRP A CA 1
ATOM 3879 C C . TRP A 1 506 ? -29.524 -39.856 -19.964 1.00 94.56 506 TRP A C 1
ATOM 3881 O O . TRP A 1 506 ? -29.603 -41.071 -19.791 1.00 94.56 506 TRP A O 1
ATOM 3891 N N . GLU A 1 507 ? -28.475 -39.282 -20.537 1.00 96.19 507 GLU A N 1
ATOM 3892 C CA . GLU A 1 507 ? -27.325 -40.035 -21.037 1.00 96.19 507 GLU A CA 1
ATOM 3893 C C . GLU A 1 507 ? -26.629 -40.789 -19.915 1.00 96.19 507 GLU A C 1
ATOM 3895 O O . GLU A 1 507 ? -26.501 -42.015 -19.965 1.00 96.19 507 GLU A O 1
ATOM 3900 N N . THR A 1 508 ? -26.325 -40.091 -18.820 1.00 95.75 508 THR A N 1
ATOM 3901 C CA . THR A 1 508 ? -25.749 -40.701 -17.619 1.00 95.75 508 THR A CA 1
ATOM 3902 C C . THR A 1 508 ? -26.662 -41.793 -17.056 1.00 95.75 508 THR A C 1
ATOM 3904 O O . THR A 1 508 ? -26.184 -42.853 -16.639 1.00 95.75 508 THR A O 1
ATOM 3907 N N . ALA A 1 509 ? -27.983 -41.578 -17.051 1.00 95.00 509 ALA A N 1
ATOM 3908 C CA . ALA A 1 509 ? -28.945 -42.569 -16.566 1.00 95.00 509 ALA A CA 1
ATOM 3909 C C . ALA A 1 509 ? -28.984 -43.846 -17.424 1.00 95.00 509 ALA A C 1
ATOM 3911 O O . ALA A 1 509 ? -29.263 -44.922 -16.885 1.00 95.00 509 ALA A O 1
ATOM 3912 N N . HIS A 1 510 ? -28.676 -43.744 -18.719 1.00 94.19 510 HIS A N 1
ATOM 3913 C CA . HIS A 1 510 ? -28.671 -44.864 -19.665 1.00 94.19 510 HIS A CA 1
ATOM 3914 C C . HIS A 1 510 ? -27.258 -45.334 -20.055 1.00 94.19 510 HIS A C 1
ATOM 3916 O O . HIS A 1 510 ? -27.118 -46.250 -20.863 1.00 94.19 510 HIS A O 1
ATOM 3922 N N . GLY A 1 511 ? -26.211 -44.800 -19.419 1.00 94.38 511 GLY A N 1
ATOM 3923 C CA . GLY A 1 511 ? -24.825 -45.246 -19.585 1.00 94.38 511 GLY A CA 1
ATOM 3924 C C . GLY A 1 511 ? -24.128 -44.745 -20.853 1.00 94.38 511 GLY A C 1
ATOM 3925 O O . GLY A 1 511 ? -23.194 -45.407 -21.311 1.00 94.38 511 GLY A O 1
ATOM 3926 N N . PHE A 1 512 ? -24.590 -43.625 -21.399 1.00 95.94 512 PHE A N 1
ATOM 3927 C CA . PHE A 1 512 ? -23.975 -42.869 -22.494 1.00 95.94 512 PHE A CA 1
ATOM 3928 C C . PHE A 1 512 ? -23.006 -41.807 -21.954 1.00 95.94 512 PHE A C 1
ATOM 3930 O O . PHE A 1 512 ? -22.970 -41.584 -20.738 1.00 95.94 512 PHE A O 1
ATOM 3937 N N . ASP A 1 513 ? -22.152 -41.260 -22.821 1.00 95.69 513 ASP A N 1
ATOM 3938 C CA . ASP A 1 513 ? -21.106 -40.299 -22.445 1.00 95.69 513 ASP A CA 1
ATOM 3939 C C . ASP A 1 513 ? -21.557 -38.886 -22.842 1.00 95.69 513 ASP A C 1
ATOM 3941 O O . ASP A 1 513 ? -21.509 -38.599 -24.032 1.00 95.69 513 ASP A O 1
ATOM 3945 N N . PRO A 1 514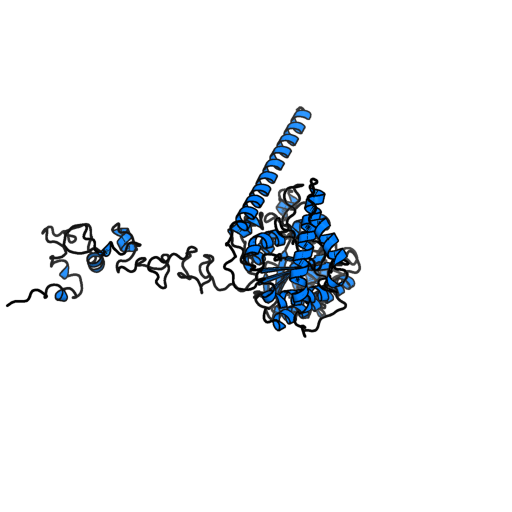 ? -21.919 -38.002 -21.886 1.00 96.50 514 PRO A N 1
ATOM 3946 C CA . PRO A 1 514 ? -22.423 -36.649 -22.183 1.00 96.50 514 PRO A CA 1
ATOM 3947 C C . PRO A 1 514 ? -21.466 -35.750 -22.985 1.00 96.50 514 PRO A C 1
ATOM 3949 O O . PRO A 1 514 ? -21.803 -34.637 -23.363 1.00 96.50 514 PRO A O 1
ATOM 3952 N N . PHE A 1 515 ? -20.227 -36.200 -23.201 1.00 96.06 515 PHE A N 1
ATOM 3953 C CA . PHE A 1 515 ? -19.222 -35.484 -23.978 1.00 96.06 515 PHE A CA 1
ATOM 3954 C C . PHE A 1 515 ? -18.997 -36.077 -25.391 1.00 96.06 515 PHE A C 1
ATOM 3956 O O . PHE A 1 515 ? -18.113 -35.587 -26.107 1.00 96.06 515 PHE A O 1
ATOM 3963 N N . ASP A 1 516 ? -19.725 -37.127 -25.807 1.00 96.38 516 ASP A N 1
ATOM 3964 C CA . ASP A 1 516 ? -19.571 -37.826 -27.100 1.00 96.38 516 ASP A CA 1
ATOM 3965 C C . ASP A 1 516 ? -20.834 -37.819 -27.984 1.00 96.38 516 ASP A C 1
ATOM 3967 O O . ASP A 1 516 ? -21.524 -38.829 -28.147 1.00 96.38 516 ASP A O 1
ATOM 3971 N N . ALA A 1 517 ? -20.979 -36.742 -28.765 1.00 95.88 517 ALA A N 1
ATOM 3972 C CA . ALA A 1 517 ? -22.119 -36.514 -29.662 1.00 95.88 517 ALA A CA 1
ATOM 3973 C C . ALA A 1 517 ? -22.309 -37.562 -30.778 1.00 95.88 517 ALA A C 1
ATOM 3975 O O . ALA A 1 517 ? -23.172 -37.424 -31.664 1.00 95.88 517 ALA A O 1
ATOM 3976 N N . ALA A 1 518 ? -21.425 -38.557 -30.877 1.00 96.06 518 ALA A N 1
ATOM 3977 C CA . ALA A 1 518 ? -21.594 -39.676 -31.786 1.00 96.06 518 ALA A CA 1
ATOM 3978 C C . ALA A 1 518 ? -22.632 -40.680 -31.275 1.00 96.06 518 ALA A C 1
ATOM 3980 O O . ALA A 1 518 ? -23.260 -41.358 -32.108 1.00 96.06 518 ALA A O 1
ATOM 3981 N N . ASP A 1 519 ? -22.813 -40.789 -29.960 1.00 95.12 519 ASP A N 1
ATOM 3982 C CA . ASP A 1 519 ? -23.560 -41.877 -29.356 1.00 95.12 519 ASP A CA 1
ATOM 3983 C C . ASP A 1 519 ? -25.086 -41.756 -29.539 1.00 95.12 519 ASP A C 1
ATOM 3985 O O . ASP A 1 519 ? -25.741 -42.793 -29.670 1.00 95.12 519 ASP A O 1
ATOM 3989 N N . LYS A 1 520 ? -25.645 -40.561 -29.807 1.00 95.75 520 LYS A N 1
ATOM 3990 C CA . LYS A 1 520 ? -27.043 -40.398 -30.277 1.00 95.75 520 LYS A CA 1
ATOM 3991 C C . LYS A 1 520 ? -27.454 -41.273 -31.449 1.00 95.75 520 LYS A C 1
ATOM 3993 O O . LYS A 1 520 ? -28.652 -41.469 -31.682 1.00 95.75 520 LYS A O 1
ATOM 3998 N N . ASN A 1 521 ? -26.484 -41.695 -32.263 1.00 95.94 521 ASN A N 1
ATOM 3999 C CA . ASN A 1 521 ? -26.706 -42.489 -33.470 1.00 95.94 521 ASN A CA 1
ATOM 4000 C C . ASN A 1 521 ? -26.639 -43.999 -33.208 1.00 95.94 521 ASN A C 1
ATOM 4002 O O . ASN A 1 521 ? -26.861 -44.773 -34.144 1.00 95.94 521 ASN A O 1
ATOM 4006 N N . LEU A 1 522 ? -26.279 -44.421 -31.995 1.00 95.38 522 LEU A N 1
ATOM 4007 C CA . LEU A 1 522 ? -26.272 -45.825 -31.609 1.00 95.38 522 LEU A CA 1
ATOM 4008 C C . LEU A 1 522 ? -27.703 -46.332 -31.408 1.00 95.38 522 LEU A C 1
ATOM 4010 O O . LEU A 1 522 ? -28.626 -45.556 -31.184 1.00 95.38 522 LEU A O 1
ATOM 4014 N N . ASP A 1 523 ? -27.840 -47.647 -31.540 1.00 93.00 523 ASP A N 1
ATOM 4015 C CA . ASP A 1 523 ? -29.068 -48.433 -31.378 1.00 93.00 523 ASP A CA 1
ATOM 4016 C C . ASP A 1 523 ? -28.652 -49.721 -30.629 1.00 93.00 523 ASP A C 1
ATOM 4018 O O . ASP A 1 523 ? -28.268 -50.718 -31.265 1.00 93.00 523 ASP A O 1
ATOM 4022 N N . PRO A 1 524 ? -28.498 -49.659 -29.288 1.00 93.62 524 PRO A N 1
ATOM 4023 C CA . PRO A 1 524 ? -27.905 -50.743 -28.503 1.00 93.62 524 PRO A CA 1
ATOM 4024 C C . PRO A 1 524 ? -28.737 -52.030 -28.503 1.00 93.62 524 PRO A C 1
ATOM 4026 O O . PRO A 1 524 ? -28.166 -53.130 -28.490 1.00 93.62 524 PRO A O 1
ATOM 4029 N N . ASP A 1 525 ? -30.061 -51.914 -28.534 1.00 90.75 525 ASP A N 1
ATOM 4030 C CA . ASP A 1 525 ? -31.002 -53.032 -28.478 1.00 90.75 525 ASP A CA 1
ATOM 4031 C C . ASP A 1 525 ? -31.486 -53.515 -29.862 1.00 90.75 525 ASP A C 1
ATOM 4033 O O . ASP A 1 525 ? -32.047 -54.614 -29.967 1.00 90.75 525 ASP A O 1
ATOM 4037 N N . GLN A 1 526 ? -31.145 -52.787 -30.932 1.00 92.19 526 GLN A N 1
ATOM 4038 C CA . GLN A 1 526 ? -31.417 -53.105 -32.337 1.00 92.19 526 GLN A CA 1
ATOM 4039 C C . GLN A 1 526 ? -32.910 -53.152 -32.670 1.00 92.19 526 GLN A C 1
ATOM 4041 O O . GLN A 1 526 ? -33.351 -53.952 -33.512 1.00 92.19 526 GLN A O 1
ATOM 4046 N N . ASP A 1 527 ? -33.695 -52.307 -32.013 1.00 86.19 527 ASP A N 1
ATOM 4047 C CA . ASP A 1 527 ? -35.131 -52.168 -32.232 1.00 86.19 527 ASP A CA 1
ATOM 4048 C C . ASP A 1 527 ? -35.456 -51.235 -33.428 1.00 86.19 527 ASP A C 1
ATOM 4050 O O . ASP A 1 527 ? -36.562 -51.275 -33.993 1.00 86.19 527 ASP A O 1
ATOM 4054 N N . GLY A 1 528 ? -34.457 -50.472 -33.891 1.00 87.31 528 GLY A N 1
ATOM 4055 C CA . GLY A 1 528 ? -34.528 -49.556 -35.024 1.00 87.31 528 GLY A CA 1
ATOM 4056 C C . GLY A 1 528 ? -34.733 -48.084 -34.661 1.00 87.31 528 GLY A C 1
ATOM 4057 O O . GLY A 1 528 ? 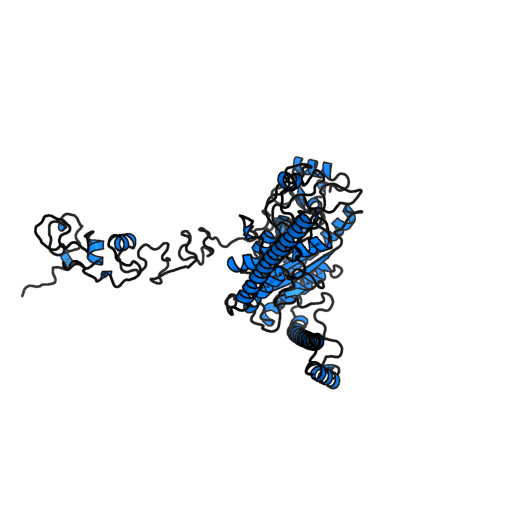-34.889 -47.276 -35.589 1.00 87.31 528 GLY A O 1
ATOM 4058 N N . PHE A 1 529 ? -34.749 -47.726 -33.379 1.00 88.25 529 PHE A N 1
ATOM 4059 C CA . PHE A 1 529 ? -34.592 -46.359 -32.899 1.00 88.25 529 PHE A CA 1
ATOM 4060 C C . PHE A 1 529 ? -33.153 -46.072 -32.474 1.00 88.25 529 PHE A C 1
ATOM 4062 O O . PHE A 1 529 ? -32.425 -46.937 -32.013 1.00 88.25 529 PHE A O 1
ATOM 4069 N N . THR A 1 530 ? -32.710 -44.837 -32.709 1.00 93.44 530 THR A N 1
ATOM 4070 C CA . THR A 1 530 ? -31.426 -44.375 -32.172 1.00 93.44 530 THR A CA 1
ATOM 4071 C C . THR A 1 530 ? -31.617 -43.807 -30.771 1.00 93.44 530 THR A C 1
ATOM 4073 O O . THR A 1 530 ? -32.700 -43.296 -30.480 1.00 93.44 530 THR A O 1
ATOM 4076 N N . ASN A 1 531 ? -30.563 -43.757 -29.958 1.00 93.50 531 ASN A N 1
ATOM 4077 C CA . ASN A 1 531 ? -30.596 -43.171 -28.610 1.00 93.50 531 ASN A CA 1
ATOM 4078 C C . ASN A 1 531 ? -31.320 -41.807 -28.555 1.00 93.50 531 ASN A C 1
ATOM 4080 O O . ASN A 1 531 ? -32.194 -41.594 -27.719 1.00 93.50 531 ASN A O 1
ATOM 4084 N N . LEU A 1 532 ? -31.062 -40.905 -29.513 1.00 93.94 532 LEU A N 1
ATOM 4085 C CA . LEU A 1 532 ? -31.752 -39.605 -29.592 1.00 93.94 532 LEU A CA 1
ATOM 4086 C C . LEU A 1 532 ? -33.254 -39.710 -29.887 1.00 93.94 532 LEU A C 1
ATOM 4088 O O . LEU A 1 532 ? -34.053 -38.860 -29.489 1.00 93.94 532 LEU A O 1
ATOM 4092 N N . GLN A 1 533 ? -33.667 -40.699 -30.674 1.00 91.31 533 GLN A N 1
ATOM 4093 C CA . GLN A 1 533 ? -35.089 -40.943 -30.900 1.00 91.31 533 GLN A CA 1
ATOM 4094 C C . GLN A 1 533 ? -35.732 -41.441 -29.609 1.00 91.31 533 GLN A C 1
ATOM 4096 O O . GLN A 1 533 ? -36.808 -40.971 -29.241 1.00 91.31 533 GLN A O 1
ATOM 4101 N N . GLU A 1 534 ? -35.044 -42.315 -28.894 1.00 90.50 534 GLU A N 1
ATOM 4102 C CA . GLU A 1 534 ? -35.515 -42.889 -27.645 1.00 90.50 534 GLU A CA 1
ATOM 4103 C C . GLU A 1 534 ? -35.603 -41.881 -26.508 1.00 90.50 534 GLU A C 1
ATOM 4105 O O . GLU A 1 534 ? -36.640 -41.819 -25.844 1.00 90.50 534 GLU A O 1
ATOM 4110 N N . SER A 1 535 ? -34.610 -41.004 -26.353 1.00 92.31 535 SER A N 1
ATOM 4111 C CA . SER A 1 535 ? -34.648 -39.904 -25.384 1.00 92.31 535 SER A CA 1
ATOM 4112 C C . SER A 1 535 ? -35.859 -38.994 -25.623 1.00 92.31 535 SER A C 1
ATOM 4114 O O . SER A 1 535 ? -36.604 -38.660 -24.698 1.00 92.31 535 SER A O 1
ATOM 4116 N N . ARG A 1 536 ? -36.165 -38.695 -26.892 1.00 89.25 536 ARG A N 1
ATOM 4117 C CA . ARG A 1 536 ? -37.343 -37.906 -27.299 1.00 89.25 536 ARG A CA 1
ATOM 4118 C C . ARG A 1 536 ? -38.667 -38.628 -27.079 1.00 89.25 536 ARG A C 1
ATOM 4120 O O . ARG A 1 536 ? -39.698 -37.973 -26.906 1.00 89.25 536 ARG A O 1
ATOM 4127 N N . PHE A 1 537 ? -38.668 -39.956 -27.130 1.00 82.19 537 PHE A N 1
ATOM 4128 C CA . PHE A 1 537 ? -39.857 -40.777 -26.910 1.00 82.19 537 PHE A CA 1
ATOM 4129 C C . PHE A 1 537 ? -39.986 -41.271 -25.462 1.00 82.19 537 PHE A C 1
ATOM 4131 O O . PHE A 1 537 ? -41.026 -41.833 -25.110 1.00 82.19 537 PHE A O 1
ATOM 4138 N N . GLY A 1 538 ? -38.977 -41.058 -24.615 1.00 83.50 538 GLY A N 1
ATOM 4139 C CA . GLY A 1 538 ? -38.892 -41.622 -23.271 1.00 83.50 538 GLY A CA 1
ATOM 4140 C C . GLY A 1 538 ? -38.942 -43.154 -23.273 1.00 83.50 538 GLY A C 1
ATOM 4141 O O . GLY A 1 538 ? -39.686 -43.726 -22.469 1.00 83.50 538 GLY A O 1
ATOM 4142 N N . SER A 1 539 ? -38.317 -43.820 -24.251 1.00 84.81 539 SER A N 1
ATOM 4143 C CA . SER A 1 539 ? -38.071 -45.279 -24.239 1.00 84.81 539 SER A CA 1
ATOM 4144 C C . SER A 1 539 ? -36.744 -45.618 -23.567 1.00 84.81 539 SER A C 1
ATOM 4146 O O . SER A 1 539 ? -35.989 -44.709 -23.219 1.00 84.81 539 SER A O 1
ATOM 4148 N N . ASP A 1 540 ? -36.547 -46.903 -23.264 1.00 89.00 540 ASP A N 1
ATOM 4149 C CA . ASP A 1 540 ? -35.317 -47.407 -22.661 1.00 89.00 540 ASP A CA 1
ATOM 4150 C C . ASP A 1 540 ? -34.422 -47.980 -23.775 1.00 89.00 540 ASP A C 1
ATOM 4152 O O . ASP A 1 540 ? -34.769 -49.022 -24.330 1.00 89.00 540 ASP A O 1
ATOM 4156 N N . PRO A 1 541 ? -33.260 -47.361 -24.047 1.00 91.81 541 PRO A N 1
ATOM 4157 C CA . PRO A 1 541 ? -32.388 -47.689 -25.173 1.00 91.81 541 PRO A CA 1
ATOM 4158 C C . PRO A 1 541 ? -31.662 -49.027 -25.080 1.00 91.81 541 PRO A C 1
ATOM 4160 O O . PRO A 1 541 ? -30.876 -49.403 -25.951 1.00 91.81 541 PRO A O 1
ATOM 4163 N N . HIS A 1 542 ? -31.902 -49.769 -24.002 1.00 92.62 542 HIS A N 1
ATOM 4164 C CA . HIS A 1 542 ? -31.391 -51.122 -23.818 1.00 92.62 542 HIS A CA 1
ATOM 4165 C C . HIS A 1 542 ? -32.504 -52.174 -23.859 1.00 92.62 542 HIS A C 1
ATOM 4167 O O . HIS A 1 542 ? -32.235 -53.356 -23.599 1.00 92.62 542 HIS A O 1
ATOM 4173 N N . VAL A 1 543 ? -33.749 -51.780 -24.145 1.00 88.31 543 VAL A N 1
ATOM 4174 C CA . VAL A 1 543 ? -34.930 -52.640 -24.052 1.00 88.31 543 VAL A CA 1
ATOM 4175 C C . VAL A 1 543 ? -35.769 -52.581 -25.326 1.00 88.31 543 VAL A C 1
ATOM 4177 O O . VAL A 1 543 ? -36.657 -51.754 -25.473 1.00 88.31 543 VAL A O 1
ATOM 4180 N N . PHE A 1 544 ? -35.621 -53.637 -26.130 1.00 85.62 544 PHE A N 1
ATOM 4181 C CA . PHE A 1 544 ? -36.309 -53.815 -27.416 1.00 85.62 544 PHE A CA 1
ATOM 4182 C C . PHE A 1 544 ? -37.844 -53.637 -27.386 1.00 85.62 544 PHE A C 1
ATOM 4184 O O . PHE A 1 544 ? -38.452 -53.400 -28.420 1.00 85.62 544 PHE A O 1
ATOM 4191 N N . ASP A 1 545 ? -38.493 -53.836 -26.234 1.00 80.62 545 ASP A N 1
ATOM 4192 C CA . ASP A 1 545 ? -39.939 -53.651 -26.007 1.00 80.62 545 ASP A CA 1
ATOM 4193 C C . ASP A 1 545 ? -40.117 -52.997 -24.624 1.00 80.62 545 ASP A C 1
ATOM 4195 O O . ASP A 1 545 ? -40.191 -53.684 -23.595 1.00 80.62 545 ASP A O 1
ATOM 4199 N N . THR A 1 546 ? -40.113 -51.660 -24.577 1.00 81.12 546 THR A N 1
ATOM 4200 C CA . THR A 1 546 ? -40.096 -50.914 -23.307 1.00 81.12 546 THR A CA 1
ATOM 4201 C C . THR A 1 546 ? -41.454 -50.945 -22.597 1.00 81.12 546 THR A C 1
ATOM 4203 O O . THR A 1 546 ? -41.526 -50.822 -21.369 1.00 81.12 546 THR A O 1
ATOM 4206 N N . ASP A 1 547 ? -42.565 -51.076 -23.333 1.00 74.69 547 ASP A N 1
ATOM 4207 C CA . ASP A 1 547 ? -43.907 -51.066 -22.730 1.00 74.69 547 ASP A CA 1
ATOM 4208 C C . ASP A 1 547 ? -44.300 -52.400 -22.075 1.00 74.69 547 ASP A C 1
ATOM 4210 O O . ASP A 1 547 ? -45.254 -52.454 -21.285 1.00 74.69 547 ASP A O 1
ATOM 4214 N N . ASN A 1 548 ? -43.483 -53.434 -22.301 1.00 67.19 548 ASN A N 1
ATOM 4215 C CA . ASN A 1 548 ? -43.490 -54.707 -21.592 1.00 67.19 548 ASN A CA 1
ATOM 4216 C C . ASN A 1 548 ? -44.860 -55.399 -21.650 1.00 67.19 548 ASN A C 1
ATOM 4218 O O . ASN A 1 548 ? -45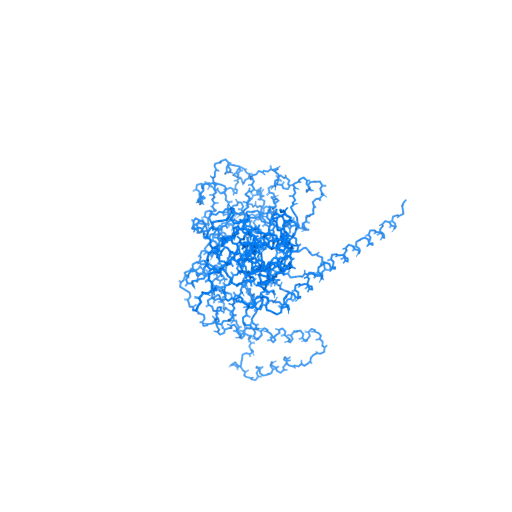.248 -56.167 -20.758 1.00 67.19 548 ASN A O 1
ATOM 4222 N N . ASP A 1 549 ? -45.622 -55.127 -22.712 1.00 73.94 549 ASP A N 1
ATOM 4223 C CA . ASP A 1 549 ? -46.890 -55.793 -22.973 1.00 73.94 549 ASP A CA 1
ATOM 4224 C C . ASP A 1 549 ? -46.706 -57.197 -23.583 1.00 73.94 549 ASP A C 1
ATOM 4226 O O . ASP A 1 549 ? -47.678 -57.951 -23.748 1.00 73.94 549 ASP A O 1
ATOM 4230 N N . ASN A 1 550 ? -45.437 -57.578 -23.788 1.00 65.62 550 ASN A N 1
ATOM 4231 C CA . ASN A 1 550 ? -44.963 -58.923 -24.087 1.00 65.62 550 ASN A CA 1
ATOM 4232 C C . ASN A 1 550 ? -45.418 -59.405 -25.473 1.00 65.62 550 ASN A C 1
ATOM 4234 O O . ASN A 1 550 ? -45.643 -60.601 -25.700 1.00 65.62 550 ASN A O 1
ATOM 4238 N N . ASN A 1 551 ? -45.600 -58.461 -26.397 1.00 74.75 551 ASN A N 1
ATOM 4239 C CA . ASN A 1 551 ? -45.917 -58.732 -27.793 1.00 74.75 551 ASN A CA 1
ATOM 4240 C C . ASN A 1 551 ? -44.657 -58.937 -28.652 1.00 74.75 551 ASN A C 1
ATOM 4242 O O . ASN A 1 551 ? -44.786 -59.471 -29.758 1.00 74.75 551 ASN A O 1
ATOM 4246 N N . GLY A 1 552 ? -43.474 -58.566 -28.138 1.00 73.44 552 GLY A N 1
ATOM 4247 C CA . GLY A 1 552 ? -42.193 -58.665 -28.838 1.00 73.44 552 GLY A CA 1
ATOM 4248 C C . GLY A 1 552 ? -42.115 -57.780 -30.083 1.00 73.44 552 GLY A C 1
ATOM 4249 O O . GLY A 1 552 ? -41.424 -58.133 -31.041 1.00 73.44 552 GLY A O 1
ATOM 4250 N N . ILE A 1 553 ? -42.894 -56.702 -30.118 1.00 77.38 553 ILE A N 1
ATOM 4251 C CA . ILE A 1 553 ? -42.893 -55.695 -31.170 1.00 77.38 553 ILE A CA 1
ATOM 4252 C C . ILE A 1 553 ? -41.887 -54.615 -30.747 1.00 77.38 553 ILE A C 1
ATOM 4254 O O . ILE A 1 553 ? -42.024 -54.107 -29.642 1.00 77.38 553 ILE A O 1
ATOM 4258 N N . PRO A 1 554 ? -40.917 -54.259 -31.611 1.00 78.50 554 PRO A N 1
ATOM 4259 C CA . PRO A 1 554 ? -39.988 -53.171 -31.326 1.00 78.50 554 PRO A CA 1
ATOM 4260 C C . PRO A 1 554 ? -40.721 -51.857 -31.033 1.00 78.50 554 PRO A C 1
ATOM 4262 O O . PRO A 1 554 ? -41.756 -51.591 -31.669 1.00 78.50 554 PRO A O 1
ATOM 4265 N N . ASP A 1 555 ? -40.162 -51.000 -30.178 1.00 76.25 555 ASP A N 1
ATOM 4266 C CA . ASP A 1 555 ? -40.709 -49.670 -29.879 1.00 76.25 555 ASP A CA 1
ATOM 4267 C C . ASP A 1 555 ? -40.898 -48.853 -31.170 1.00 76.25 555 ASP A C 1
ATOM 4269 O O . ASP A 1 555 ? -41.907 -48.150 -31.336 1.00 76.25 555 ASP A O 1
ATOM 4273 N N . SER A 1 556 ? -40.019 -49.050 -32.160 1.00 72.94 556 SER A N 1
ATOM 4274 C CA . SER A 1 556 ? -40.120 -48.444 -33.496 1.00 72.94 556 SER A CA 1
ATOM 4275 C C . SER A 1 556 ? -41.403 -48.770 -34.279 1.00 72.94 556 SER A C 1
ATOM 4277 O O . SER A 1 556 ? -41.818 -48.035 -35.190 1.00 72.94 556 SER A O 1
ATOM 4279 N N . VAL A 1 557 ? -42.089 -49.856 -33.921 1.00 73.81 557 VAL A N 1
ATOM 4280 C CA . VAL A 1 557 ? -43.303 -50.345 -34.587 1.00 73.81 557 VAL A CA 1
ATOM 4281 C C . VAL A 1 557 ? -44.525 -50.266 -33.671 1.00 73.81 557 VAL A C 1
ATOM 4283 O O . VAL A 1 557 ? -45.653 -50.119 -34.185 1.00 73.81 557 VAL A O 1
ATOM 4286 N N . ASP A 1 558 ? -44.335 -50.317 -32.350 1.00 70.31 558 ASP A N 1
ATOM 4287 C CA . ASP A 1 558 ? -45.427 -50.448 -31.396 1.00 70.31 558 ASP A CA 1
ATOM 4288 C C . ASP A 1 558 ? -46.414 -49.268 -31.464 1.00 70.31 558 ASP A C 1
ATOM 4290 O O . ASP A 1 558 ? -46.091 -48.080 -31.560 1.00 70.31 558 ASP A O 1
ATOM 4294 N N . LYS A 1 559 ? -47.704 -49.608 -31.499 1.00 64.25 559 LYS A N 1
ATOM 4295 C CA . LYS A 1 559 ? -48.803 -48.640 -31.529 1.00 64.25 559 LYS A CA 1
ATOM 4296 C C . LYS A 1 559 ? -49.335 -48.301 -30.144 1.00 64.25 559 LYS A C 1
ATOM 4298 O O . LYS A 1 559 ? -50.063 -47.318 -30.031 1.00 64.25 559 LYS A O 1
ATOM 4303 N N . ARG A 1 560 ? -49.030 -49.090 -29.117 1.00 62.38 560 ARG A N 1
ATOM 4304 C CA . ARG A 1 560 ? -49.550 -48.928 -27.757 1.00 62.38 560 ARG A CA 1
ATOM 4305 C C . ARG A 1 560 ? -48.824 -47.814 -27.003 1.00 62.38 560 ARG A C 1
ATOM 4307 O O . ARG A 1 560 ? -49.508 -47.050 -26.322 1.00 62.38 560 ARG A O 1
ATOM 4314 N N . ARG A 1 561 ? -47.551 -47.539 -27.320 1.00 60.25 561 ARG A N 1
ATOM 4315 C CA . ARG A 1 561 ? -46.887 -46.255 -27.002 1.00 60.25 561 ARG A CA 1
ATOM 4316 C C . ARG A 1 561 ? -47.459 -45.032 -27.735 1.00 60.25 561 ARG A C 1
ATOM 4318 O O . ARG A 1 561 ? -47.450 -43.935 -27.178 1.00 60.25 561 ARG A O 1
ATOM 4325 N N . ARG A 1 562 ? -48.058 -45.175 -28.933 1.00 52.03 562 ARG A N 1
ATOM 4326 C CA . ARG A 1 562 ? -48.659 -44.031 -29.678 1.00 52.03 562 ARG A CA 1
ATOM 4327 C C . ARG A 1 562 ? -49.818 -43.357 -28.937 1.00 52.03 562 ARG A C 1
ATOM 4329 O O . ARG A 1 562 ? -50.230 -42.269 -29.325 1.00 52.03 562 ARG A O 1
ATOM 4336 N N . GLY A 1 563 ? -50.363 -43.995 -27.899 1.00 45.66 563 GLY A N 1
ATOM 4337 C CA . GLY A 1 563 ? -51.406 -43.418 -27.051 1.00 45.66 563 GLY A CA 1
ATOM 4338 C C . GLY A 1 563 ? -50.911 -42.356 -26.062 1.00 45.66 563 GLY A C 1
ATOM 4339 O O . GLY A 1 563 ? -51.749 -41.655 -25.499 1.00 45.66 563 GLY A O 1
ATOM 4340 N N . ALA A 1 564 ? -49.594 -42.227 -25.855 1.00 44.25 564 ALA A N 1
ATOM 4341 C CA . ALA A 1 564 ? -49.016 -41.394 -24.798 1.00 44.25 564 ALA A CA 1
ATOM 4342 C C . ALA A 1 564 ? -48.128 -40.224 -25.281 1.00 44.25 564 ALA A C 1
ATOM 4344 O O . ALA A 1 564 ? -47.678 -39.449 -24.443 1.00 44.25 564 ALA A O 1
ATOM 4345 N N . LEU A 1 565 ? -47.923 -40.024 -26.593 1.00 45.22 565 LEU A N 1
ATOM 4346 C CA . LEU A 1 565 ? -47.111 -38.914 -27.131 1.00 45.22 565 LEU A CA 1
ATOM 4347 C C . LEU A 1 565 ? -47.863 -38.104 -28.212 1.00 45.22 565 LEU A C 1
ATOM 4349 O O . LEU A 1 565 ? -48.532 -38.702 -29.062 1.00 45.22 565 LEU A O 1
ATOM 4353 N N . PRO A 1 566 ? -47.781 -36.755 -28.236 1.00 44.62 566 PRO A N 1
ATOM 4354 C CA . PRO A 1 566 ? -48.474 -35.945 -29.235 1.00 44.62 566 PRO A CA 1
ATOM 4355 C C . PRO A 1 566 ? -47.827 -36.063 -30.627 1.00 44.62 566 PRO A C 1
ATOM 4357 O O . PRO A 1 566 ? -46.668 -35.725 -30.829 1.00 44.62 566 PRO A O 1
ATOM 4360 N N . ALA A 1 567 ? -48.624 -36.525 -31.591 1.00 47.91 567 ALA A N 1
ATOM 4361 C CA . ALA A 1 567 ? -48.575 -36.294 -33.042 1.00 47.91 567 ALA A CA 1
ATOM 4362 C C . ALA A 1 567 ? -47.330 -35.596 -33.662 1.00 47.91 567 ALA A C 1
ATOM 4364 O O . ALA A 1 567 ? -47.429 -34.450 -34.093 1.00 47.91 567 ALA A O 1
ATOM 4365 N N . ILE A 1 568 ? -46.208 -36.311 -33.836 1.00 47.56 568 ILE A N 1
ATOM 4366 C CA . ILE A 1 568 ? -45.142 -35.947 -34.810 1.00 47.56 568 ILE A CA 1
ATOM 4367 C C . ILE A 1 568 ? -44.716 -37.135 -35.720 1.00 47.56 568 ILE A C 1
ATOM 4369 O O . ILE A 1 568 ? -44.146 -36.931 -36.791 1.00 47.56 568 ILE A O 1
ATOM 4373 N N . ILE A 1 569 ? -45.095 -38.383 -35.411 1.00 47.41 569 ILE A N 1
ATOM 4374 C CA . ILE A 1 569 ? -44.614 -39.600 -36.118 1.00 47.41 569 ILE A CA 1
ATOM 4375 C C . ILE A 1 569 ? -45.336 -39.902 -37.458 1.00 47.41 569 ILE A C 1
ATOM 4377 O O . ILE A 1 569 ? -45.007 -40.863 -38.148 1.00 47.41 569 ILE A O 1
ATOM 4381 N N . ASP A 1 570 ? -46.266 -39.064 -37.927 1.00 48.47 570 ASP A N 1
ATOM 4382 C CA . ASP A 1 570 ? -46.875 -39.262 -39.261 1.00 48.47 570 ASP A CA 1
ATOM 4383 C C . ASP A 1 570 ? -45.985 -38.791 -40.436 1.00 48.47 570 ASP A C 1
ATOM 4385 O O . ASP A 1 570 ? -46.313 -39.048 -41.601 1.00 48.47 570 ASP A O 1
ATOM 4389 N N . LEU A 1 571 ? -44.837 -38.150 -40.163 1.00 46.62 571 LEU A N 1
ATOM 4390 C CA . LEU A 1 571 ? -43.928 -37.640 -41.202 1.00 46.62 571 LEU A CA 1
ATOM 4391 C C . LEU A 1 571 ? -42.859 -38.645 -41.674 1.00 46.62 571 LEU A C 1
ATOM 4393 O O . LEU A 1 571 ? -42.412 -38.546 -42.816 1.00 46.62 571 LEU A O 1
ATOM 4397 N N . VAL A 1 572 ? -42.472 -39.630 -40.854 1.00 50.25 572 VAL A N 1
ATOM 4398 C CA . VAL A 1 572 ? -41.377 -40.571 -41.191 1.00 50.25 572 VAL A CA 1
ATOM 4399 C C . VAL A 1 572 ? -41.887 -41.829 -41.910 1.00 50.25 572 VAL A C 1
ATOM 4401 O O . VAL A 1 572 ? -41.237 -42.333 -42.823 1.00 50.25 572 VAL A O 1
ATOM 4404 N N . LEU A 1 573 ? -43.097 -42.306 -41.597 1.00 47.38 573 LEU A N 1
ATOM 4405 C CA . LEU A 1 573 ? -43.625 -43.558 -42.166 1.00 47.38 573 LEU A CA 1
ATOM 4406 C C . LEU A 1 573 ? -44.321 -43.405 -43.534 1.00 47.38 573 LEU A C 1
ATOM 4408 O O . LEU A 1 573 ? -44.578 -44.405 -44.203 1.00 47.38 573 LEU A O 1
ATOM 4412 N N . ASN A 1 574 ? -44.580 -42.177 -43.999 1.00 43.50 574 ASN A N 1
ATOM 4413 C CA . ASN A 1 574 ? -45.270 -41.913 -45.272 1.00 43.50 574 ASN A CA 1
ATOM 4414 C C . ASN A 1 574 ? -44.348 -41.765 -46.503 1.00 43.50 574 ASN A C 1
ATOM 4416 O O . ASN A 1 574 ? -44.830 -41.432 -47.585 1.00 43.50 574 ASN A O 1
ATOM 4420 N N . GLN A 1 575 ? -43.044 -42.063 -46.407 1.00 43.34 575 GLN A N 1
ATOM 4421 C CA . GLN A 1 575 ? -42.139 -42.054 -47.574 1.00 43.34 575 GLN A CA 1
ATOM 4422 C C . GLN A 1 575 ? -42.119 -43.352 -48.410 1.00 43.34 575 GLN A C 1
ATOM 4424 O O . GLN A 1 575 ? -41.319 -43.477 -49.337 1.00 43.34 575 GLN A O 1
ATOM 4429 N N . LYS A 1 576 ? -43.027 -44.309 -48.179 1.00 43.72 576 LYS A N 1
ATOM 4430 C CA . LYS A 1 576 ? -43.274 -45.408 -49.133 1.00 43.72 576 LYS A CA 1
ATOM 4431 C C . LYS A 1 576 ? -44.566 -45.152 -49.905 1.00 43.72 576 LYS A C 1
ATOM 4433 O O . LYS A 1 576 ? -45.654 -45.507 -49.463 1.00 43.72 576 LYS A O 1
ATOM 4438 N N . GLY A 1 577 ? -44.421 -44.500 -51.059 1.00 39.75 577 GLY A N 1
ATOM 4439 C CA . GLY A 1 577 ? -45.522 -44.223 -51.983 1.00 39.75 577 GLY A CA 1
ATOM 4440 C C . GLY A 1 577 ? -46.130 -45.489 -52.613 1.00 39.75 577 GLY A C 1
ATOM 4441 O O . GLY A 1 577 ? -45.480 -46.537 -52.638 1.00 39.75 577 GLY A O 1
ATOM 4442 N N . PRO A 1 578 ? -47.355 -45.405 -53.165 1.00 39.06 578 PRO A N 1
ATOM 4443 C CA . PRO A 1 578 ? -47.898 -46.437 -54.035 1.00 39.06 578 PRO A CA 1
ATOM 4444 C C . PRO A 1 578 ? -47.921 -45.979 -55.507 1.00 39.06 578 PRO A C 1
ATOM 4446 O O . PRO A 1 578 ? -48.559 -44.977 -55.823 1.00 39.06 578 PRO A O 1
ATOM 4449 N N . GLY A 1 579 ? -47.321 -46.779 -56.399 1.00 39.19 579 GLY A N 1
ATOM 4450 C CA . GLY A 1 579 ? -47.563 -46.740 -57.854 1.00 39.19 579 GLY A CA 1
ATOM 4451 C C . GLY A 1 579 ? -46.549 -45.970 -58.681 1.00 39.19 579 GLY A C 1
ATOM 4452 O O . GLY A 1 579 ? -46.676 -44.730 -58.741 1.00 39.19 579 GLY A O 1
#

Sequence (579 aa):
MNYQDERRSFMKKMALGSLGISALAMQNKLKLMQSAFAAGTYSSLTDHKSLVCVFLYGGNDAFNMFVPYETTAYDNYANIRKNLAIPRDSLVPVSGGENSFHPSMAQSAALYDQGKLALVSNVGTLYEPVTRAQILDHTAVLPPDLYSHSHQQEIWQTGLSHAIGVDNSGWGGRMADLLMDANSNPVLPPTFTLHGNNFWQMGDLSEPLAVSPWYGVSKFDFYDETDSPARHSTWQQMLAISRNHILGSHLASTTTDAITRLGALRDAYLNSPTLQTPYNPNSKLSRELHAVAKLIAIRQTLGLKRQIFFVAIGGFDTHSEQLTIHSERLAELDSALQSFYQMTQELGVEDTVTTFTASEFGRSLTINGDGTDHAWGSHALIMGGDVAGGRIIGELPAYELGGPDDVKDDGRFIPKIATDQYGATLARWMDLDDSDLNAVFPHLANFSVRDLGFFNSAADSDNDGVPDQLDNCPTTSNSSQANNDGDAQGDACDSDDDNDGMNDEWETAHGFDPFDAADKNLDPDQDGFTNLQESRFGSDPHVFDTDNDNNGIPDSVDKRRRGALPAIIDLVLNQKGPG

Foldseek 3Di:
DDPVVVVVVVVVVVVVVLVVVLVVLVVLVVVLVVLLPPFDPQLPDDAFFEEEEAEEAAFFAQCLQKDFQPPVRLVLLCVQCPVNRDPSVLFAAAPVRGMTGHNLQNLVRVCQNVQFKAKEFFEFADLFDDWLVCLVVVNGDGAPPAQDRVQLQQCLQQVDGDPDPRDQAGLLQSLQSNNQSNFPFPQAGLAAEQDPDGSNNGHPPDDHHYAHLVPGQDADPQCDCVVPVVSVVVLVVCLPDDDPDPVSVVVSVVVVSNNRNSVLVPVLLVVFDDQPQDADPVQSLLSQLVSVLSSVSSCVVSRHRRHYYYDYDYQSNPLAPCSPRSSVSSSSVNRSVSSSLVSCVVSVNQLRYKYKYDYSAHWASHHNYHHTGGATTHMMMIGGNQFSGSYYQDDHPSSAACDGQHSGRGRRGDGPHYSLLVSLQVSVSSVDDPVSSCSSNVSCVSDPRNHSRGHDDQDQQCPLVAHLVRALDSNFRDVVQDQLCPDSHHPRPDQQRNPLQAGPVVCVVLVHDSNDSVQQQDQQCPLPHGVNRCSVLVARSNDQDRVPPVPSRGPVPDCVSVVPDDDDPPPPPPPDDDD